Protein AF-0000000077408230 (afdb_homodimer)

Foldseek 3Di:
DPPDPDPPPVVVVQDDQLSVLVVCQVPVVPFDEWEFAEDPPQTDIGTDHLVLLVVQFVQSVCCPVNPDHDDGHHYHHPAGPVLVSQVSSCSRHVDHDDDDLVSLLRVLVVCVVRVRVVSVVVSVVVNQVPDALQCLLVQLVSCVVVVPVVSNVVSLVRCQVVVLSNLVHPVLLVHDPVSLVVSVPDDRHDDPDCVSNVVSVVSSCVSVCVVVVDDDPPPPPPPPPD/DPPPPDPPPVVVVQDDQLSVLVVCQVPVVPFDEWEFAEDPPQTDIGTDHLVLLVVQFVQSVCCPVNPDHDDGHHYHHPAGPVLVSQVSSCSRHVDHDDDDLVSLLRVLVVCVVRVRVVSVVVSVVVNQVPDALQCLLVQLVSCVVVVPVVSNVVSLVRCQVVVLSNLPHPVLLVHDPVSLVVSVPDPRHDDPDCVSNVVSVVSSCVVVCVVVVDDDPPPPPPPPPD

Nearest PDB structures (foldseek):
  2vkp-assembly1_B-2  TM=9.505E-01  e=2.079E-09  Homo sapiens
  8h37-assembly1_N  TM=7.778E-01  e=1.822E-10  Homo sapiens
  8h37-assembly1_A  TM=8.014E-01  e=5.048E-10  Homo sapiens
  8h37-assembly1_P  TM=7.801E-01  e=3.594E-10  Homo sapiens
  6i2m-assembly1_A-2  TM=7.968E-01  e=4.260E-10  Vaccinia virus WR

Sequence (452 aa):
MSAPPAPNDWQTTRKLVKERGQYLLETGTWSDCRFIVGTEPNQQVLEGHKLFLAMSSPVFEAMFFGGMAEKDPIAILDVQPEAFKALLEYIYTDRINLTSFDQACELCYGAKKYMLPYLVEECTKYLWSDLYPKNACRAYEFAKLFEEPMLMDKCLRIICNQTQEVLQESSFDDVELTTVLTVFEQEDLNIKSELELFSAVARYAVKHNQISGAKVPRLDGIGNCDMSAPPAPNDWQTTRKLVKERGQYLLETGTWSDCRFIVGTEPNQQVLEGHKLFLAMSSPVFEAMFFGGMAEKDPIAILDVQPEAFKALLEYIYTDRINLTSFDQACELCYGAKKYMLPYLVEECTKYLWSDLYPKNACRAYEFAKLFEEPMLMDKCLRIICNQTQEVLQESSFDDVELTTVLTVFEQEDLNIKSELELFSAVARYAVKHNQISGAKVPRLDGIGNCD

Structure (mmCIF, N/CA/C/O backbone):
data_AF-0000000077408230-model_v1
#
loop_
_entity.id
_entity.type
_entity.pdbx_description
1 polymer 'BTB domain-containing protein'
#
loop_
_atom_site.group_PDB
_atom_site.id
_atom_site.type_symbol
_atom_site.label_atom_id
_atom_site.label_alt_id
_atom_site.label_comp_id
_atom_site.label_asym_id
_atom_site.label_entity_id
_atom_site.label_seq_id
_atom_site.pdbx_PDB_ins_code
_atom_site.Cartn_x
_atom_site.Cartn_y
_atom_site.Cartn_z
_atom_site.occupancy
_atom_site.B_iso_or_equiv
_atom_site.auth_seq_id
_atom_site.auth_comp_id
_atom_site.auth_asym_id
_atom_site.auth_atom_id
_atom_site.pdbx_PDB_model_num
ATOM 1 N N . MET A 1 1 ? 0.423 17.828 25.438 1 27.58 1 MET A N 1
ATOM 2 C CA . MET A 1 1 ? 1.255 16.656 25.75 1 27.58 1 MET A CA 1
ATOM 3 C C . MET A 1 1 ? 0.765 15.422 25 1 27.58 1 MET A C 1
ATOM 5 O O . MET A 1 1 ? -0.318 14.914 25.297 1 27.58 1 MET A O 1
ATOM 9 N N . SER A 1 2 ? 1.155 15.203 23.734 1 33.66 2 SER A N 1
ATOM 10 C CA . SER A 1 2 ? 0.704 14.055 22.953 1 33.66 2 SER A CA 1
ATOM 11 C C . SER A 1 2 ? 0.953 12.75 23.703 1 33.66 2 SER A C 1
ATOM 13 O O . SER A 1 2 ? 2.062 12.5 24.172 1 33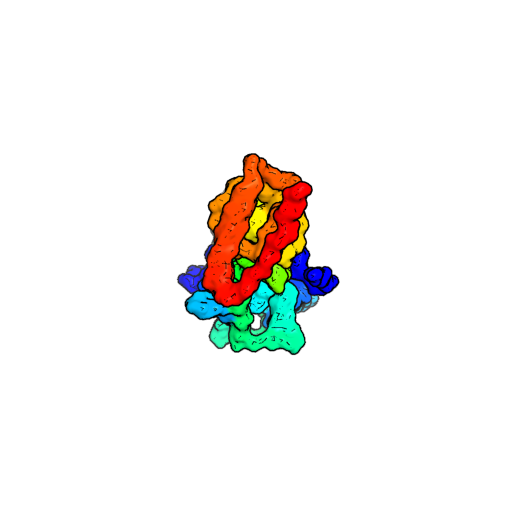.66 2 SER A O 1
ATOM 15 N N . ALA A 1 3 ? 0.002 12.188 24.438 1 38.28 3 ALA A N 1
ATOM 16 C CA . ALA A 1 3 ? 0.204 10.953 25.188 1 38.28 3 ALA A CA 1
ATOM 17 C C . ALA A 1 3 ? 1.023 9.945 24.391 1 38.28 3 ALA A C 1
ATOM 19 O O . ALA A 1 3 ? 0.949 9.914 23.156 1 38.28 3 ALA A O 1
ATOM 20 N N . PRO A 1 4 ? 2.154 9.422 24.953 1 42.81 4 PRO A N 1
ATOM 21 C CA . PRO A 1 4 ? 2.928 8.359 24.312 1 42.81 4 PRO A CA 1
ATOM 22 C C . PRO A 1 4 ? 2.045 7.305 23.641 1 42.81 4 PRO A C 1
ATOM 24 O O . PRO A 1 4 ? 0.905 7.094 24.062 1 42.81 4 PRO A O 1
ATOM 27 N N . PRO A 1 5 ? 2.24 7 22.328 1 48.03 5 PRO A N 1
ATOM 28 C CA . PRO A 1 5 ? 1.456 5.922 21.719 1 48.03 5 PRO A CA 1
ATOM 29 C C . PRO A 1 5 ? 1.29 4.723 22.656 1 48.03 5 PRO A C 1
ATOM 31 O O . PRO A 1 5 ? 2.209 4.387 23.406 1 48.03 5 PRO A O 1
ATOM 34 N N . ALA A 1 6 ? 0.158 4.508 23.125 1 52.94 6 ALA A N 1
ATOM 35 C CA . ALA A 1 6 ? -0.051 3.295 23.906 1 52.94 6 ALA A CA 1
ATOM 36 C C . ALA A 1 6 ? 0.569 2.084 23.219 1 52.94 6 ALA A C 1
ATOM 38 O O . ALA A 1 6 ? 0.656 2.039 21.984 1 52.94 6 ALA A O 1
ATOM 39 N N . PRO A 1 7 ? 1.432 1.251 23.891 1 54.09 7 PRO A N 1
ATOM 40 C CA . PRO A 1 7 ? 2.059 0.024 23.391 1 54.09 7 PRO A CA 1
ATOM 41 C C . PRO A 1 7 ? 1.254 -0.637 22.266 1 54.09 7 PRO A C 1
ATOM 43 O O . PRO A 1 7 ? 1.824 -1.315 21.406 1 54.09 7 PRO A O 1
ATOM 46 N N . ASN A 1 8 ? -0.013 -0.19 22.031 1 68 8 ASN A N 1
ATOM 47 C CA . ASN A 1 8 ? -0.921 -0.904 21.141 1 68 8 ASN A CA 1
ATOM 48 C C . ASN A 1 8 ? -1.157 -0.132 19.844 1 68 8 ASN A C 1
ATOM 50 O O . ASN A 1 8 ? -1.984 -0.529 19.031 1 68 8 ASN A O 1
ATOM 54 N N . ASP A 1 9 ? -0.197 0.848 19.641 1 91.25 9 ASP A N 1
ATOM 55 C CA . ASP A 1 9 ? -0.383 1.619 18.406 1 91.25 9 ASP A CA 1
ATOM 56 C C . ASP A 1 9 ? 0.592 1.168 17.328 1 91.25 9 ASP A C 1
ATOM 58 O O . ASP A 1 9 ? 1.451 1.941 16.891 1 91.25 9 ASP A O 1
ATOM 62 N N . TRP A 1 10 ? 0.463 -0.023 16.828 1 96.94 10 TRP A N 1
ATOM 63 C CA . TRP A 1 10 ? 1.355 -0.618 15.836 1 96.94 10 TRP A CA 1
ATOM 64 C C . TRP A 1 10 ? 1.407 0.229 14.57 1 96.94 10 TRP A C 1
ATOM 66 O O . TRP A 1 10 ? 2.422 0.248 13.867 1 96.94 10 TRP A O 1
ATOM 76 N N . GLN A 1 11 ? 0.412 0.991 14.336 1 97.88 11 GLN A N 1
ATOM 77 C CA . GLN A 1 11 ? 0.295 1.811 13.133 1 97.88 11 GLN A CA 1
ATOM 78 C C . GLN A 1 11 ? 1.416 2.844 13.062 1 97.88 11 GLN A C 1
ATOM 80 O O . GLN A 1 11 ? 1.937 3.127 11.977 1 97.88 11 GLN A O 1
ATOM 85 N N . THR A 1 12 ? 1.814 3.342 14.227 1 97.31 12 THR A N 1
ATOM 86 C CA . THR A 1 12 ? 2.746 4.461 14.289 1 97.31 12 THR A CA 1
ATOM 87 C C . THR A 1 12 ? 4.172 3.998 14 1 97.31 12 THR A C 1
ATOM 89 O O . THR A 1 12 ? 5.07 4.816 13.812 1 97.31 12 THR A O 1
ATOM 92 N N . THR A 1 13 ? 4.355 2.691 13.859 1 97.19 13 THR A N 1
ATOM 93 C CA . THR A 1 13 ? 5.684 2.164 13.57 1 97.19 13 THR A CA 1
ATOM 94 C C . THR A 1 13 ? 5.758 1.63 12.148 1 97.19 13 THR A C 1
ATOM 96 O O . THR A 1 13 ? 6.793 1.107 11.727 1 97.19 13 THR A O 1
ATOM 99 N N . ARG A 1 14 ? 4.695 1.721 11.414 1 98 14 ARG A N 1
ATOM 100 C CA . ARG A 1 14 ? 4.629 1.258 10.031 1 98 14 ARG A CA 1
ATOM 101 C C . ARG A 1 14 ? 4.496 2.432 9.07 1 98 14 ARG A C 1
ATOM 103 O O . ARG A 1 14 ? 3.404 2.969 8.883 1 98 14 ARG A O 1
ATOM 110 N N . LYS A 1 15 ? 5.535 2.74 8.391 1 97.62 15 LYS A N 1
ATOM 111 C CA . LYS A 1 15 ? 5.598 3.945 7.566 1 97.62 15 LYS A CA 1
ATOM 112 C C . LYS A 1 15 ? 4.863 3.746 6.242 1 97.62 15 LYS A C 1
ATOM 114 O O . LYS A 1 15 ? 4.094 4.609 5.816 1 97.62 15 LYS A O 1
ATOM 119 N N . LEU A 1 16 ? 5.059 2.629 5.621 1 98.38 16 LEU A N 1
ATOM 120 C CA . LEU A 1 16 ? 4.59 2.406 4.258 1 98.38 16 LEU A CA 1
ATOM 121 C C . LEU A 1 16 ? 3.307 1.58 4.254 1 98.38 16 LEU A C 1
ATOM 123 O O . LEU A 1 16 ? 3.111 0.726 5.121 1 98.38 16 LEU A O 1
ATOM 127 N N . VAL A 1 17 ? 2.494 1.73 3.234 1 98.69 17 VAL A N 1
ATOM 128 C CA . VAL A 1 17 ? 1.248 0.991 3.059 1 98.69 17 VAL A CA 1
ATOM 129 C C . VAL A 1 17 ? 1.531 -0.51 3.076 1 98.69 17 VAL A C 1
ATOM 131 O O . VAL A 1 17 ? 0.798 -1.279 3.701 1 98.69 17 VAL A O 1
ATOM 134 N N . LYS A 1 18 ? 2.609 -0.903 2.422 1 98.62 18 LYS A N 1
ATOM 135 C CA . LYS A 1 18 ? 2.918 -2.326 2.311 1 98.62 18 LYS A CA 1
ATOM 136 C C . LYS A 1 18 ? 3.275 -2.918 3.672 1 98.62 18 LYS A C 1
ATOM 138 O O . LYS A 1 18 ? 3.004 -4.09 3.934 1 98.62 18 LYS A O 1
ATOM 143 N N . GLU A 1 19 ? 3.904 -2.094 4.559 1 98.69 19 GLU A N 1
ATOM 144 C CA . GLU A 1 19 ? 4.219 -2.555 5.91 1 98.69 19 GLU A CA 1
ATOM 145 C C . GLU A 1 19 ? 2.949 -2.738 6.738 1 98.69 19 GLU A C 1
ATOM 147 O O . GLU A 1 19 ? 2.842 -3.689 7.516 1 98.69 19 GLU A O 1
ATOM 152 N N . ARG A 1 20 ? 2.08 -1.837 6.555 1 98.69 20 ARG A N 1
ATOM 153 C CA . ARG A 1 20 ? 0.799 -1.931 7.246 1 98.69 20 ARG A CA 1
ATOM 154 C C . ARG A 1 20 ? -0.014 -3.115 6.734 1 98.69 20 ARG A C 1
ATOM 156 O O . ARG A 1 20 ? -0.611 -3.852 7.523 1 98.69 20 ARG A O 1
ATOM 163 N N . GLY A 1 21 ? -0.044 -3.262 5.434 1 98.75 21 GLY A N 1
ATOM 164 C CA . GLY A 1 21 ? -0.679 -4.434 4.855 1 98.75 21 GLY A CA 1
ATOM 165 C C . GLY A 1 21 ? -0.094 -5.742 5.359 1 98.75 21 GLY A C 1
ATOM 166 O O . GLY A 1 21 ? -0.83 -6.684 5.656 1 98.75 21 GLY A O 1
ATOM 167 N N . GLN A 1 22 ? 1.24 -5.777 5.469 1 98.62 22 GLN A N 1
ATOM 168 C CA . GLN A 1 22 ? 1.907 -6.973 5.973 1 98.62 22 GLN A CA 1
ATOM 169 C C . GLN A 1 22 ? 1.456 -7.297 7.395 1 98.62 22 GLN A C 1
ATOM 171 O O . GLN A 1 22 ? 1.223 -8.461 7.727 1 98.62 22 GLN A O 1
ATOM 176 N N . TYR A 1 23 ? 1.355 -6.301 8.172 1 98.62 23 TYR A N 1
ATOM 177 C CA . TYR A 1 23 ? 0.917 -6.488 9.547 1 98.62 23 TYR A CA 1
ATOM 178 C C . TYR A 1 23 ? -0.482 -7.09 9.602 1 98.62 23 TYR A C 1
ATOM 180 O O . TYR A 1 23 ? -0.733 -8.023 10.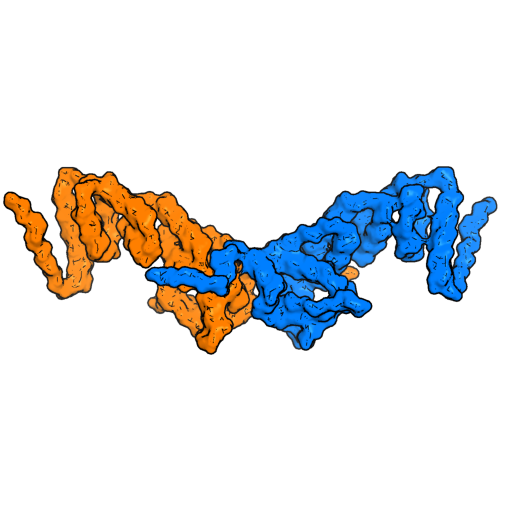359 1 98.62 23 TYR A O 1
ATOM 188 N N . LEU A 1 24 ? -1.373 -6.566 8.797 1 98.62 24 LEU A N 1
ATOM 189 C CA . LEU A 1 24 ? -2.738 -7.074 8.75 1 98.62 24 LEU A CA 1
ATOM 190 C C . LEU A 1 24 ? -2.76 -8.539 8.32 1 98.62 24 LEU A C 1
ATOM 192 O O . LEU A 1 24 ? -3.482 -9.352 8.898 1 98.62 24 LEU A O 1
ATOM 196 N N . LEU A 1 25 ? -1.983 -8.812 7.293 1 98.62 25 LEU A N 1
ATOM 197 C CA . LEU A 1 25 ? -1.943 -10.172 6.777 1 98.62 25 LEU A CA 1
ATOM 198 C C . LEU A 1 25 ? -1.431 -11.141 7.836 1 98.62 25 LEU A C 1
ATOM 200 O O . LEU A 1 25 ? -2.002 -12.219 8.031 1 98.62 25 LEU A O 1
ATOM 204 N N . GLU A 1 26 ? -0.468 -10.781 8.555 1 98.19 26 GLU A N 1
ATOM 205 C CA . GLU A 1 26 ? 0.184 -11.656 9.531 1 98.19 26 GLU A CA 1
ATOM 206 C C . GLU A 1 26 ? -0.685 -11.836 10.773 1 98.19 26 GLU A C 1
ATOM 208 O O . GLU A 1 26 ? -0.708 -12.922 11.367 1 98.19 26 GLU A O 1
ATOM 213 N N . THR A 1 27 ? -1.371 -10.789 11.164 1 98 27 THR A N 1
ATOM 214 C CA . THR A 1 27 ? -2.086 -10.82 12.43 1 98 27 THR A CA 1
ATOM 215 C C . THR A 1 27 ? -3.549 -11.203 12.219 1 98 27 THR A C 1
ATOM 217 O O . THR A 1 27 ? -4.227 -11.633 13.156 1 98 27 THR A O 1
ATOM 220 N N . GLY A 1 28 ? -4.043 -10.961 11.047 1 98.12 28 GLY A N 1
ATOM 221 C CA . GLY A 1 28 ? -5.457 -11.188 10.781 1 98.12 28 GLY A CA 1
ATOM 222 C C . GLY A 1 28 ? -6.352 -10.109 11.352 1 98.12 28 GLY A C 1
ATOM 223 O O . GLY A 1 28 ? -7.57 -10.273 11.43 1 98.12 28 GLY A O 1
ATOM 224 N N . THR A 1 29 ? -5.727 -8.961 11.766 1 97.62 29 THR A N 1
ATOM 225 C CA . THR A 1 29 ? -6.488 -7.855 12.336 1 97.62 29 THR A CA 1
ATOM 226 C C . THR A 1 29 ? -7.543 -7.359 11.344 1 97.62 29 THR A C 1
ATOM 228 O O . THR A 1 29 ? -7.227 -7.051 10.195 1 97.62 29 THR A O 1
ATOM 231 N N . TRP A 1 30 ? -8.797 -7.391 11.711 1 97.81 30 TRP A N 1
ATOM 232 C CA . TRP A 1 30 ? -9.977 -6.93 10.984 1 97.81 30 TRP A CA 1
ATOM 233 C C . TRP A 1 30 ? -10.219 -7.781 9.742 1 97.81 30 TRP A C 1
ATOM 235 O O . TRP A 1 30 ? -10.773 -7.301 8.75 1 97.81 30 TRP A O 1
ATOM 245 N N . SER A 1 31 ? -9.688 -8.977 9.703 1 98.31 31 SER A N 1
ATOM 246 C CA . SER A 1 31 ? -9.977 -9.875 8.586 1 98.31 31 SER A CA 1
ATOM 247 C C . SER A 1 31 ? -11.477 -10.086 8.414 1 98.31 31 SER A C 1
ATOM 249 O O . SER A 1 31 ? -12.219 -10.141 9.391 1 98.31 31 SER A O 1
ATOM 251 N N . ASP A 1 32 ? -11.906 -10.188 7.125 1 97.88 32 ASP A N 1
ATOM 252 C CA . ASP A 1 32 ? -13.336 -10.32 6.883 1 97.88 32 ASP A CA 1
ATOM 253 C C . ASP A 1 32 ? -13.625 -11.406 5.848 1 97.88 32 ASP A C 1
ATOM 255 O O . ASP A 1 32 ? -14.703 -11.438 5.25 1 97.88 32 ASP A O 1
ATOM 259 N N . CYS A 1 33 ? -12.719 -12.281 5.566 1 97.5 33 CYS A N 1
ATOM 260 C CA . CYS A 1 33 ? -12.922 -13.492 4.777 1 97.5 33 CYS A CA 1
ATOM 261 C C . CYS A 1 33 ? -11.914 -14.57 5.168 1 97.5 33 CYS A C 1
ATOM 263 O O . CYS A 1 33 ? -10.859 -14.273 5.727 1 97.5 33 CYS A O 1
ATOM 265 N N . ARG A 1 34 ? -12.281 -15.82 4.949 1 98.25 34 ARG A N 1
ATOM 266 C CA . ARG A 1 34 ? -11.453 -16.984 5.242 1 98.25 34 ARG A CA 1
ATOM 267 C C . ARG A 1 34 ? -11.438 -17.953 4.066 1 98.25 34 ARG A C 1
ATOM 269 O O . ARG A 1 34 ? -12.453 -18.156 3.41 1 98.25 34 ARG A O 1
ATOM 276 N N . PHE A 1 35 ? -10.281 -18.578 3.908 1 98.56 35 PHE A N 1
ATOM 277 C CA . PHE A 1 35 ? -10.086 -19.562 2.85 1 98.56 35 PHE A CA 1
ATOM 278 C C . PHE A 1 35 ? -9.633 -20.891 3.428 1 98.56 35 PHE A C 1
ATOM 280 O O . PHE A 1 35 ? -8.773 -20.938 4.305 1 98.56 35 PHE A O 1
ATOM 287 N N . ILE A 1 36 ? -10.234 -21.938 3 1 98.44 36 ILE A N 1
ATOM 288 C CA . ILE A 1 36 ? -9.719 -23.281 3.221 1 98.44 36 ILE A CA 1
ATOM 289 C C . ILE A 1 36 ? -8.883 -23.719 2.016 1 98.44 36 ILE A C 1
ATOM 291 O O . ILE A 1 36 ? -9.43 -24.016 0.951 1 98.44 36 ILE A O 1
ATOM 295 N N . VAL A 1 37 ? -7.605 -23.797 2.209 1 98.5 37 VAL A N 1
ATOM 296 C CA . VAL A 1 37 ? -6.699 -23.938 1.074 1 98.5 37 VAL A CA 1
ATOM 297 C C . VAL A 1 37 ? -6.012 -25.297 1.118 1 98.5 37 VAL A C 1
ATOM 299 O O . VAL A 1 37 ? -5.512 -25.703 2.166 1 98.5 37 VAL A O 1
ATOM 302 N N . GLY A 1 38 ? -5.945 -25.906 -0.021 1 97.62 38 GLY A N 1
ATOM 303 C CA . GLY A 1 38 ? -5.297 -27.203 -0.127 1 97.62 38 GLY A CA 1
ATOM 304 C C . GLY A 1 38 ? -6.207 -28.344 0.249 1 97.62 38 GLY A C 1
ATOM 305 O O . GLY A 1 38 ? -7.418 -28.172 0.396 1 97.62 38 GLY A O 1
ATOM 306 N N . THR A 1 39 ? -5.57 -29.516 0.266 1 96.25 39 THR A N 1
ATOM 307 C CA . THR A 1 39 ? -6.273 -30.734 0.63 1 96.25 39 THR A CA 1
ATOM 308 C C . THR A 1 39 ? -5.625 -31.391 1.843 1 96.25 39 THR A C 1
ATOM 310 O O . THR A 1 39 ? -4.496 -31.062 2.211 1 96.25 39 THR A O 1
ATOM 313 N N . GLU A 1 40 ? -6.41 -32.25 2.432 1 93.25 40 GLU A N 1
ATOM 314 C CA . GLU A 1 40 ? -5.867 -33 3.57 1 93.25 40 GLU A CA 1
ATOM 315 C C . GLU A 1 40 ? -4.668 -33.844 3.158 1 93.25 40 GLU A C 1
ATOM 317 O O . GLU A 1 40 ? -4.645 -34.406 2.061 1 93.25 40 GLU A O 1
ATOM 322 N N . PRO A 1 41 ? -3.635 -33.875 3.947 1 94.19 41 PRO A N 1
ATOM 323 C CA . PRO A 1 41 ? -3.514 -33.375 5.32 1 94.19 41 PRO A CA 1
ATOM 324 C C . PRO A 1 41 ? -2.887 -31.984 5.395 1 94.19 41 PRO A C 1
ATOM 326 O O . PRO A 1 41 ? -2.672 -31.453 6.488 1 94.19 41 PRO A O 1
ATOM 329 N N . ASN A 1 42 ? -2.613 -31.344 4.324 1 94.94 42 ASN A N 1
ATOM 330 C CA . ASN A 1 42 ? -1.883 -30.078 4.312 1 94.94 42 ASN A CA 1
ATOM 331 C C . ASN A 1 42 ? -2.83 -28.891 4.227 1 94.94 42 ASN A C 1
ATOM 333 O O . ASN A 1 42 ? -2.391 -27.766 4 1 94.94 42 ASN A O 1
ATOM 337 N N . GLN A 1 43 ? -4.043 -29.188 4.453 1 97.62 43 GLN A N 1
ATOM 338 C CA . GLN A 1 43 ? -5.055 -28.141 4.324 1 97.62 43 GLN A CA 1
ATOM 339 C C . GLN A 1 43 ? -4.898 -27.078 5.418 1 97.62 43 GLN A C 1
ATOM 341 O O . GLN A 1 43 ? -4.641 -27.422 6.574 1 97.62 43 GLN A O 1
ATOM 346 N N . GLN A 1 44 ? -5.008 -25.766 5.074 1 98.12 44 GLN A N 1
ATOM 347 C CA . GLN A 1 44 ? -4.875 -24.672 6.027 1 98.12 44 GLN A CA 1
ATOM 348 C C . GLN A 1 44 ? -5.992 -23.641 5.855 1 98.12 44 GLN A C 1
ATOM 350 O O . GLN A 1 44 ? -6.512 -23.469 4.75 1 98.12 44 GLN A O 1
ATOM 355 N N . VAL A 1 45 ? -6.359 -23.062 6.918 1 98.25 45 VAL A N 1
ATOM 356 C CA . VAL A 1 45 ? -7.289 -21.938 6.883 1 98.25 45 VAL A CA 1
ATOM 357 C C . VAL A 1 45 ? -6.512 -20.625 6.891 1 98.25 45 VAL A C 1
ATOM 359 O O . VAL A 1 45 ? -5.664 -20.406 7.762 1 98.25 45 VAL A O 1
ATOM 362 N N . LEU A 1 46 ? -6.715 -19.766 5.898 1 98.5 46 LEU A N 1
ATOM 363 C CA . LEU A 1 46 ? -6.055 -18.469 5.785 1 98.5 46 LEU A CA 1
ATOM 364 C C . LEU A 1 46 ? -7.074 -17.344 5.809 1 98.5 46 LEU A C 1
ATOM 366 O O . LEU A 1 46 ? -8.148 -17.453 5.211 1 98.5 46 LEU A O 1
ATOM 370 N N . GLU A 1 47 ? -6.719 -16.312 6.523 1 98.38 47 GLU A N 1
ATOM 371 C CA . GLU A 1 47 ? -7.578 -15.133 6.609 1 98.38 47 GLU A CA 1
ATOM 372 C C . GLU A 1 47 ? -7.105 -14.031 5.672 1 98.38 47 GLU A C 1
ATOM 374 O O . GLU A 1 47 ? -5.914 -13.945 5.359 1 98.38 47 GLU A O 1
ATOM 379 N N . GLY A 1 48 ? -8.047 -13.281 5.168 1 98.31 48 GLY A N 1
ATOM 380 C CA . GLY A 1 48 ? -7.727 -12.156 4.297 1 98.31 48 GLY A CA 1
ATOM 381 C C . GLY A 1 48 ? -8.688 -10.992 4.441 1 98.31 48 GLY A C 1
ATOM 382 O O . GLY A 1 48 ? -9.523 -10.977 5.352 1 98.31 48 GLY A O 1
ATOM 383 N N . HIS A 1 49 ? -8.547 -10.031 3.748 1 98.81 49 HIS A N 1
ATOM 384 C CA . HIS A 1 49 ? -9.383 -8.836 3.674 1 98.81 49 HIS A CA 1
ATOM 385 C C . HIS A 1 49 ? -9.938 -8.633 2.268 1 98.81 49 HIS A C 1
ATOM 387 O O . HIS A 1 49 ? -9.18 -8.484 1.31 1 98.81 49 HIS A O 1
ATOM 393 N N . LYS A 1 50 ? -11.25 -8.609 2.15 1 98.38 50 LYS A N 1
ATOM 394 C CA . LYS A 1 50 ? -11.922 -8.547 0.856 1 98.38 50 LYS A CA 1
ATOM 395 C C . LYS A 1 50 ? -11.422 -7.359 0.037 1 98.38 50 LYS A C 1
ATOM 397 O O . LYS A 1 50 ? -11.234 -7.473 -1.177 1 98.38 50 LYS A O 1
ATOM 402 N N . LEU A 1 51 ? -11.188 -6.258 0.679 1 98.75 51 LEU A N 1
ATOM 403 C CA . LEU A 1 51 ? -10.781 -5.039 -0.019 1 98.75 51 LEU A CA 1
ATOM 404 C C . LEU A 1 51 ? -9.43 -5.223 -0.693 1 98.75 51 LEU A C 1
ATOM 406 O O . LEU A 1 51 ? -9.273 -4.91 -1.876 1 98.75 51 LEU A O 1
ATOM 410 N N . PHE A 1 52 ? -8.406 -5.762 0.043 1 98.88 52 PHE A N 1
ATOM 411 C CA . PHE A 1 52 ? -7.086 -6 -0.518 1 98.88 52 PHE A CA 1
ATOM 412 C C . PHE A 1 52 ? -7.16 -6.98 -1.683 1 98.88 52 PHE A C 1
ATOM 414 O O . PHE A 1 52 ? -6.484 -6.797 -2.699 1 98.88 52 PHE A O 1
ATOM 421 N N . LEU A 1 53 ? -7.992 -7.969 -1.49 1 98.69 53 LEU A N 1
ATOM 422 C CA . LEU A 1 53 ? -8.102 -9.008 -2.51 1 98.69 53 LEU A CA 1
ATOM 423 C C . LEU A 1 53 ? -8.828 -8.484 -3.744 1 98.69 53 LEU A C 1
ATOM 425 O O . LEU A 1 53 ? -8.336 -8.625 -4.867 1 98.69 53 LEU A O 1
ATOM 429 N N . ALA A 1 54 ? -9.93 -7.797 -3.547 1 98.31 54 ALA A N 1
ATOM 430 C CA . ALA A 1 54 ? -10.75 -7.305 -4.648 1 98.31 54 ALA A CA 1
ATOM 431 C C . ALA A 1 54 ? -10.023 -6.219 -5.438 1 98.31 54 ALA A C 1
ATOM 433 O O . ALA A 1 54 ? -10.164 -6.125 -6.656 1 98.31 54 ALA A O 1
ATOM 434 N N . MET A 1 55 ? -9.25 -5.43 -4.746 1 98.62 55 MET A N 1
ATOM 435 C CA . MET A 1 55 ? -8.586 -4.348 -5.465 1 98.62 55 MET A CA 1
ATOM 436 C C . MET A 1 55 ? -7.418 -4.879 -6.293 1 98.62 55 MET A C 1
ATOM 438 O O . MET A 1 55 ? -6.871 -4.16 -7.133 1 98.62 55 MET A O 1
ATOM 442 N N . SER A 1 56 ? -7.066 -6.102 -6.121 1 98.69 56 SER A N 1
ATOM 443 C CA . SER A 1 56 ? -5.91 -6.66 -6.816 1 98.69 56 SER A CA 1
ATOM 444 C C . SER A 1 56 ? -6.34 -7.598 -7.941 1 98.69 56 SER A C 1
ATOM 446 O O . SER A 1 56 ? -5.562 -7.871 -8.859 1 98.69 56 SER A O 1
ATOM 448 N N . SER A 1 57 ? -7.594 -8.078 -7.883 1 98.56 57 SER A N 1
ATOM 449 C CA . SER A 1 57 ? -8 -9.164 -8.766 1 98.56 57 SER A CA 1
ATOM 450 C C . SER A 1 57 ? -9.477 -9.062 -9.117 1 98.56 57 SER A C 1
ATOM 452 O O . SER A 1 57 ? -10.336 -9.086 -8.234 1 98.56 57 SER A O 1
ATOM 454 N N . PRO A 1 58 ? -9.82 -9.062 -10.438 1 97.88 58 PRO A N 1
ATOM 455 C CA . PRO A 1 58 ? -11.242 -9.094 -10.805 1 97.88 58 PRO A CA 1
ATOM 456 C C . PRO A 1 58 ? -11.938 -10.375 -10.352 1 97.88 58 PRO A C 1
ATOM 458 O O . PRO A 1 58 ? -13.148 -10.367 -10.109 1 97.88 58 PRO A O 1
ATOM 461 N N . VAL A 1 59 ? -11.172 -11.414 -10.227 1 97.44 59 VAL A N 1
ATOM 462 C CA . VAL A 1 59 ? -11.727 -12.688 -9.766 1 97.44 59 VAL A CA 1
ATOM 463 C C . VAL A 1 59 ? -12.164 -12.562 -8.312 1 97.44 59 VAL A C 1
ATOM 465 O O . VAL A 1 59 ? -13.289 -12.93 -7.961 1 97.44 59 VAL A O 1
ATOM 468 N N . PHE A 1 60 ? -11.312 -12.008 -7.5 1 97.69 60 PHE A N 1
ATOM 469 C CA . PHE A 1 60 ? -11.68 -11.797 -6.105 1 97.69 60 PHE A CA 1
ATOM 470 C C . PHE A 1 60 ? -12.805 -10.766 -5.992 1 97.69 60 PHE A C 1
ATOM 472 O O . PHE A 1 60 ? -13.656 -10.875 -5.109 1 97.69 60 PHE A O 1
ATOM 479 N N . GLU A 1 61 ? -12.773 -9.773 -6.863 1 97.62 61 GLU A N 1
ATOM 480 C CA . GLU A 1 61 ? -13.883 -8.828 -6.887 1 97.62 61 GLU A CA 1
ATOM 481 C C . GLU A 1 61 ? -15.211 -9.539 -7.145 1 97.62 61 GLU A C 1
ATOM 483 O O . GLU A 1 61 ? -16.188 -9.289 -6.441 1 97.62 61 GLU A O 1
ATOM 488 N N . ALA A 1 62 ? -15.227 -10.352 -8.125 1 95.56 62 ALA A N 1
ATOM 489 C CA . ALA A 1 62 ? -16.438 -11.102 -8.445 1 95.56 62 ALA A CA 1
ATOM 490 C C . ALA A 1 62 ? -16.844 -12.016 -7.285 1 95.56 62 ALA A C 1
ATOM 492 O O . ALA A 1 62 ? -18.031 -12.164 -6.988 1 95.56 62 ALA A O 1
ATOM 493 N N . MET A 1 63 ? -15.875 -12.57 -6.633 1 95.38 63 MET A N 1
ATOM 494 C CA . MET A 1 63 ? -16.094 -13.508 -5.531 1 95.38 63 MET A CA 1
ATOM 495 C C . MET A 1 63 ? -16.781 -12.82 -4.359 1 95.38 63 MET A C 1
ATOM 497 O O . MET A 1 63 ? -17.672 -13.398 -3.732 1 95.38 63 MET A O 1
ATOM 501 N N .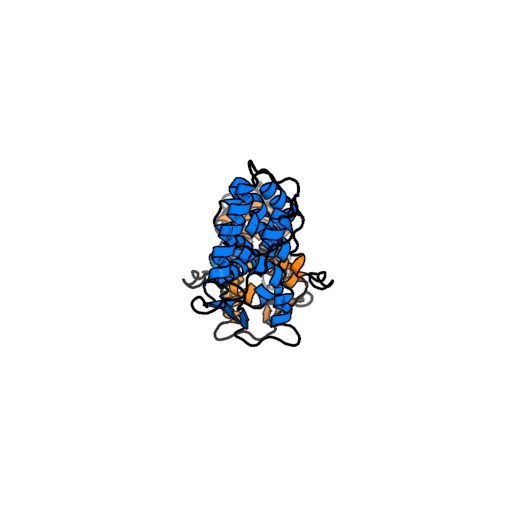 PHE A 1 64 ? -16.406 -11.547 -4.117 1 96.19 64 PHE A N 1
ATOM 502 C CA . PHE A 1 64 ? -16.844 -10.914 -2.877 1 96.19 64 PHE A CA 1
ATOM 503 C C . PHE A 1 64 ? -17.922 -9.875 -3.15 1 96.19 64 PHE A C 1
ATOM 505 O O . PHE A 1 64 ? -18.766 -9.602 -2.287 1 96.19 64 PHE A O 1
ATOM 512 N N . PHE A 1 65 ? -17.906 -9.25 -4.34 1 93.5 65 PHE A N 1
ATOM 513 C CA . PHE A 1 65 ? -18.781 -8.109 -4.582 1 93.5 65 PHE A CA 1
ATOM 514 C C . PHE A 1 65 ? -19.656 -8.352 -5.816 1 93.5 65 PHE A C 1
ATOM 516 O O . PHE A 1 65 ? -20.422 -7.469 -6.223 1 93.5 65 PHE A O 1
ATOM 523 N N . GLY A 1 66 ? -19.516 -9.492 -6.34 1 90.75 66 GLY A N 1
ATOM 524 C CA . GLY A 1 66 ? -20.344 -9.836 -7.484 1 90.75 66 GLY A CA 1
ATOM 525 C C . GLY A 1 66 ? -21.734 -10.289 -7.094 1 90.75 66 GLY A C 1
ATOM 526 O O . GLY A 1 66 ? -22.094 -10.281 -5.914 1 90.75 66 GLY A O 1
ATOM 527 N N . GLY A 1 67 ? -22.547 -10.531 -8.008 1 88.12 67 GLY A N 1
ATOM 528 C CA . GLY A 1 67 ? -23.938 -10.898 -7.809 1 88.12 67 GLY A CA 1
ATOM 529 C C . GLY A 1 67 ? -24.109 -12.188 -7.016 1 88.12 67 GLY A C 1
ATOM 530 O O . GLY A 1 67 ? -25.078 -12.336 -6.27 1 88.12 67 GLY A O 1
ATOM 531 N N . MET A 1 68 ? -23.234 -13.188 -7.145 1 83.75 68 MET A N 1
ATOM 532 C CA . MET A 1 68 ? -23.297 -14.453 -6.418 1 83.75 68 MET A CA 1
ATOM 533 C C . MET A 1 68 ? -22.078 -14.602 -5.5 1 83.75 68 MET A C 1
ATOM 535 O O . MET A 1 68 ? -21.297 -15.531 -5.656 1 83.75 68 MET A O 1
ATOM 539 N N . ALA A 1 69 ? -22.047 -13.766 -4.477 1 79.06 69 ALA A N 1
ATOM 540 C CA . ALA A 1 69 ? -20.906 -13.797 -3.562 1 79.06 69 ALA A CA 1
ATOM 541 C C . ALA A 1 69 ? -20.797 -15.148 -2.861 1 79.06 69 ALA A C 1
ATOM 543 O O . ALA A 1 69 ? -21.812 -15.742 -2.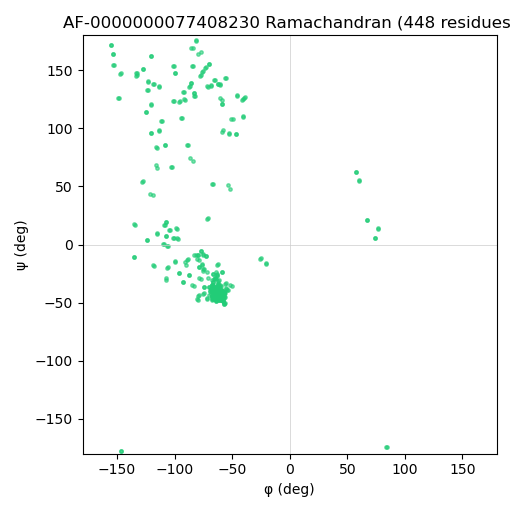486 1 79.06 69 ALA A O 1
ATOM 544 N N . GLU A 1 70 ? -19.562 -15.578 -2.789 1 82.69 70 GLU A N 1
ATOM 545 C CA . GLU A 1 70 ? -19.281 -16.875 -2.197 1 82.69 70 GLU A CA 1
ATOM 546 C C . GLU A 1 70 ? -19.516 -16.875 -0.691 1 82.69 70 GLU A C 1
ATOM 548 O O . GLU A 1 70 ? -19.453 -15.812 -0.053 1 82.69 70 GLU A O 1
ATOM 553 N N . LYS A 1 71 ? -19.781 -18.047 -0.213 1 86.62 71 LYS A N 1
ATOM 554 C CA . LYS A 1 71 ? -20 -18.203 1.222 1 86.62 71 LYS A CA 1
ATOM 555 C C . LYS A 1 71 ? -18.688 -18.391 1.968 1 86.62 71 LYS A C 1
ATOM 557 O O . LYS A 1 71 ? -17.781 -19.062 1.485 1 86.62 71 LYS A O 1
ATOM 562 N N . ASP A 1 72 ? -18.516 -17.812 3.068 1 89.06 72 ASP A N 1
ATOM 563 C CA . ASP A 1 72 ? -17.375 -17.922 3.969 1 89.06 72 ASP A CA 1
ATOM 564 C C . ASP A 1 72 ? -17.5 -19.156 4.867 1 89.06 72 ASP A C 1
ATOM 566 O O . ASP A 1 72 ? -18.531 -19.359 5.508 1 89.06 72 ASP A O 1
ATOM 570 N N . PRO A 1 73 ? -16.484 -20 4.922 1 95.44 73 PRO A N 1
ATOM 571 C CA . PRO A 1 73 ? -15.172 -19.859 4.277 1 95.44 73 PRO A CA 1
ATOM 572 C C . PRO A 1 73 ? -15.18 -20.359 2.828 1 95.44 73 PRO A C 1
ATOM 574 O O . PRO A 1 73 ? -16.016 -21.172 2.453 1 95.44 73 PRO A O 1
ATOM 577 N N . ILE A 1 74 ? -14.352 -19.875 2.023 1 96.81 74 ILE A N 1
ATOM 578 C CA . ILE A 1 74 ? -14.219 -20.234 0.613 1 96.81 74 ILE A CA 1
ATOM 579 C C . ILE A 1 74 ? -13.195 -21.344 0.451 1 96.81 74 ILE A C 1
ATOM 581 O O . ILE A 1 74 ? -12.055 -21.234 0.921 1 96.81 74 ILE A O 1
ATOM 585 N N . ALA A 1 75 ? -13.516 -22.344 -0.257 1 96.94 75 ALA A N 1
ATOM 586 C CA . ALA A 1 75 ? -12.625 -23.469 -0.466 1 96.94 75 ALA A CA 1
ATOM 587 C C . ALA A 1 75 ? -11.766 -23.281 -1.71 1 96.94 75 ALA A C 1
ATOM 589 O O . ALA A 1 75 ? -12.281 -22.984 -2.789 1 96.94 75 ALA A O 1
ATOM 590 N N . ILE A 1 76 ? -10.555 -23.359 -1.525 1 97.56 76 ILE A N 1
ATOM 591 C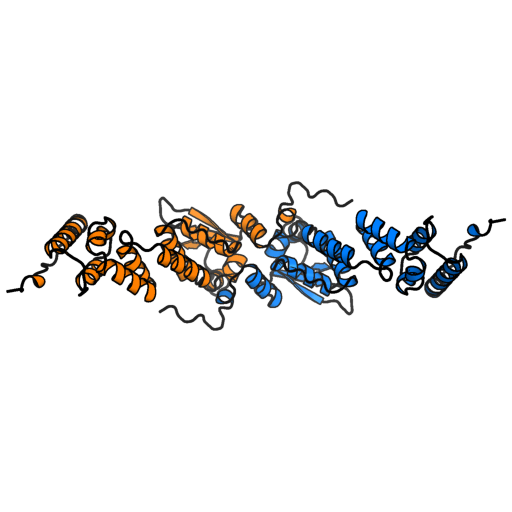 CA . ILE A 1 76 ? -9.57 -23.391 -2.6 1 97.56 76 ILE A CA 1
ATOM 592 C C . ILE A 1 76 ? -8.758 -24.672 -2.529 1 97.56 76 ILE A C 1
ATOM 594 O O . ILE A 1 76 ? -7.715 -24.734 -1.875 1 97.56 76 ILE A O 1
ATOM 598 N N . LEU A 1 77 ? -9.148 -25.641 -3.279 1 96.94 77 LEU A N 1
ATOM 599 C CA . LEU A 1 77 ? -8.625 -26.984 -3.094 1 96.94 77 LEU A CA 1
ATOM 600 C C . LEU A 1 77 ? -7.531 -27.281 -4.109 1 96.94 77 LEU A C 1
ATOM 602 O O . LEU A 1 77 ? -6.777 -28.25 -3.949 1 96.94 77 LEU A O 1
ATOM 606 N N . ASP A 1 78 ? -7.441 -26.5 -5.094 1 96.25 78 ASP A N 1
ATOM 607 C CA . ASP A 1 78 ? -6.535 -26.781 -6.199 1 96.25 78 ASP A CA 1
ATOM 608 C C . ASP A 1 78 ? -5.25 -25.969 -6.086 1 96.25 78 ASP A C 1
ATOM 610 O O . ASP A 1 78 ? -4.441 -25.938 -7.02 1 96.25 78 ASP A O 1
ATOM 614 N N . VAL A 1 79 ? -5.078 -25.25 -5.02 1 96.5 79 VAL A N 1
ATOM 615 C CA . VAL A 1 79 ? -3.869 -24.484 -4.766 1 96.5 79 VAL A CA 1
ATOM 616 C C . VAL A 1 79 ? -3.252 -24.906 -3.434 1 96.5 79 VAL A C 1
ATOM 618 O O . VAL A 1 79 ? -3.965 -25.109 -2.447 1 96.5 79 VAL A O 1
ATOM 621 N N . GLN A 1 80 ? -1.966 -24.969 -3.436 1 95.94 80 GLN A N 1
ATOM 622 C CA . GLN A 1 80 ? -1.283 -25.297 -2.189 1 95.94 80 GLN A CA 1
ATOM 623 C C . GLN A 1 80 ? -1.261 -24.109 -1.24 1 95.94 80 GLN A C 1
ATOM 625 O O . GLN A 1 80 ? -1.141 -22.969 -1.678 1 95.94 80 GLN A O 1
ATOM 630 N N . PRO A 1 81 ? -1.289 -24.375 0.086 1 97.56 81 PRO A N 1
ATOM 631 C CA . PRO A 1 81 ? -1.32 -23.281 1.072 1 97.56 81 PRO A CA 1
ATOM 632 C C . PRO A 1 81 ? -0.127 -22.344 0.95 1 97.56 81 PRO A C 1
ATOM 634 O O . PRO A 1 81 ? -0.294 -21.125 0.994 1 97.56 81 PRO A O 1
ATOM 637 N N . GLU A 1 82 ? 1.029 -22.891 0.706 1 96.88 82 GLU A N 1
ATOM 638 C CA . GLU A 1 82 ? 2.223 -22.047 0.637 1 96.88 82 GLU A CA 1
ATOM 639 C C . GLU A 1 82 ? 2.176 -21.125 -0.572 1 96.88 82 GLU A C 1
ATOM 641 O O . GLU A 1 82 ? 2.611 -19.969 -0.493 1 96.88 82 GLU A O 1
ATOM 646 N N . ALA A 1 83 ? 1.716 -21.578 -1.63 1 97 83 ALA A N 1
ATOM 647 C CA . ALA A 1 83 ? 1.585 -20.75 -2.828 1 97 83 ALA A CA 1
ATOM 648 C C . ALA A 1 83 ? 0.55 -19.656 -2.625 1 97 83 ALA A C 1
ATOM 650 O O . ALA A 1 83 ? 0.759 -18.516 -3.043 1 97 83 ALA A O 1
ATOM 651 N N . PHE A 1 84 ? -0.532 -20 -1.955 1 98.44 84 PHE A N 1
ATOM 652 C CA . PHE A 1 84 ? -1.57 -19.016 -1.71 1 98.44 84 PHE A CA 1
ATOM 653 C C . PHE A 1 84 ? -1.079 -17.938 -0.74 1 98.44 84 PHE A C 1
ATOM 655 O O . PHE A 1 84 ? -1.38 -16.766 -0.907 1 98.44 84 PHE A O 1
ATOM 662 N N . LYS A 1 85 ? -0.309 -18.375 0.234 1 98.31 85 LYS A N 1
ATOM 663 C CA . LYS A 1 85 ? 0.297 -17.422 1.15 1 98.31 85 LYS A CA 1
ATOM 664 C C . LYS A 1 85 ? 1.203 -16.438 0.405 1 98.31 85 LYS A C 1
ATOM 666 O O . LYS A 1 85 ? 1.175 -15.234 0.664 1 98.31 85 LYS A O 1
ATOM 671 N N . ALA A 1 86 ? 1.997 -17 -0.464 1 98.5 86 ALA A N 1
ATOM 672 C CA . ALA A 1 86 ? 2.873 -16.141 -1.266 1 98.5 86 ALA A CA 1
ATOM 673 C C . ALA A 1 86 ? 2.064 -15.18 -2.133 1 98.5 86 ALA A C 1
ATOM 675 O O . ALA A 1 86 ? 2.447 -14.023 -2.312 1 98.5 86 ALA A O 1
ATOM 676 N N . LEU A 1 87 ? 0.994 -15.688 -2.658 1 98.75 87 LEU A N 1
ATOM 677 C CA . LEU A 1 87 ? 0.086 -14.867 -3.453 1 98.75 87 LEU A CA 1
ATOM 678 C C . LEU A 1 87 ? -0.488 -13.727 -2.619 1 98.75 87 LEU A C 1
ATOM 680 O O . LEU A 1 87 ? -0.487 -12.578 -3.057 1 98.75 87 LEU A O 1
ATOM 684 N N . LEU A 1 88 ? -0.94 -14.055 -1.413 1 98.88 88 LEU A N 1
ATOM 685 C CA . LEU A 1 88 ? -1.452 -13.031 -0.502 1 98.88 88 LEU A CA 1
ATOM 686 C C . LEU A 1 88 ? -0.371 -12.008 -0.168 1 98.88 88 LEU A C 1
ATOM 688 O O . LEU A 1 88 ? -0.64 -10.812 -0.126 1 98.88 88 LEU A O 1
ATOM 692 N N . GLU A 1 89 ? 0.795 -12.531 0.032 1 98.75 89 GLU A N 1
ATOM 693 C CA . GLU A 1 89 ? 1.898 -11.625 0.337 1 98.75 89 GLU A CA 1
ATOM 694 C C . GLU A 1 89 ? 2.109 -10.617 -0.788 1 98.75 89 GLU A C 1
ATOM 696 O O . GLU A 1 89 ? 2.283 -9.422 -0.533 1 98.75 89 GLU A O 1
ATOM 701 N N . TYR A 1 90 ? 2.098 -11.07 -1.978 1 98.88 90 TYR A N 1
ATOM 702 C CA . TYR A 1 90 ? 2.223 -10.172 -3.123 1 98.88 90 TYR A CA 1
ATOM 703 C C . TYR A 1 90 ? 1.103 -9.141 -3.133 1 98.88 90 TYR A C 1
ATOM 705 O O . TYR A 1 90 ? 1.352 -7.949 -3.33 1 98.88 90 TYR A O 1
ATOM 713 N N . ILE A 1 91 ? -0.067 -9.594 -2.875 1 98.88 91 ILE A N 1
ATOM 714 C CA . ILE A 1 91 ? -1.244 -8.734 -2.943 1 98.88 91 ILE A CA 1
ATOM 715 C C . ILE A 1 91 ? -1.139 -7.633 -1.892 1 98.88 91 ILE A C 1
ATOM 717 O O . ILE A 1 91 ? -1.451 -6.473 -2.168 1 98.88 91 ILE A O 1
ATOM 721 N N . TYR A 1 92 ? -0.627 -7.949 -0.743 1 98.88 92 TYR A N 1
ATOM 722 C CA . TYR A 1 92 ? -0.625 -7.016 0.379 1 98.88 92 TYR A CA 1
ATOM 723 C C . TYR A 1 92 ? 0.608 -6.121 0.341 1 98.88 92 TYR A C 1
ATOM 725 O O . TYR A 1 92 ? 0.604 -5.023 0.902 1 98.88 92 TYR A O 1
ATOM 733 N N . THR A 1 93 ? 1.719 -6.605 -0.278 1 98.75 93 THR A N 1
ATOM 734 C CA . THR A 1 93 ? 2.988 -5.941 -0.007 1 98.75 93 THR A CA 1
ATOM 735 C C . THR A 1 93 ? 3.771 -5.723 -1.298 1 98.75 93 THR A C 1
ATOM 737 O O . THR A 1 93 ? 4.805 -5.051 -1.297 1 98.75 93 THR A O 1
ATOM 740 N N . ASP A 1 94 ? 3.396 -6.277 -2.355 1 98.5 94 ASP A N 1
ATOM 741 C CA . ASP A 1 94 ? 4.086 -6.238 -3.643 1 98.5 94 ASP A CA 1
ATOM 742 C C . ASP A 1 94 ? 5.332 -7.121 -3.625 1 98.5 94 ASP A C 1
ATOM 744 O O . ASP A 1 94 ? 6.094 -7.148 -4.59 1 98.5 94 ASP A O 1
ATOM 748 N N . ARG A 1 95 ? 5.562 -7.859 -2.566 1 98.25 95 ARG A N 1
ATOM 749 C CA . ARG A 1 95 ? 6.77 -8.664 -2.455 1 98.25 95 ARG A CA 1
ATOM 750 C C . ARG A 1 95 ? 6.574 -10.039 -3.098 1 98.25 95 ARG A C 1
ATOM 752 O O . ARG A 1 95 ? 5.52 -10.656 -2.947 1 98.25 95 ARG A O 1
ATOM 759 N N . ILE A 1 96 ? 7.547 -10.391 -3.801 1 97.81 96 ILE A N 1
ATOM 760 C CA . ILE A 1 96 ? 7.578 -11.703 -4.441 1 97.81 96 ILE A CA 1
ATOM 761 C C . ILE A 1 96 ? 8.852 -12.445 -4.043 1 97.81 96 ILE A C 1
ATOM 763 O O . ILE A 1 96 ? 9.961 -11.984 -4.328 1 97.81 96 ILE A O 1
ATOM 767 N N . ASN A 1 97 ? 8.688 -13.484 -3.344 1 94.88 97 ASN A N 1
ATOM 768 C CA . ASN A 1 97 ? 9.812 -14.297 -2.908 1 94.88 97 ASN A CA 1
ATOM 769 C C . ASN A 1 97 ? 9.789 -15.68 -3.553 1 94.88 97 ASN A C 1
ATOM 771 O O . ASN A 1 97 ? 9.078 -16.578 -3.084 1 94.88 97 ASN A O 1
ATOM 775 N N . LEU A 1 98 ? 10.531 -15.852 -4.582 1 96.06 98 LEU A N 1
ATOM 776 C CA . LEU A 1 98 ? 10.625 -17.125 -5.285 1 96.06 98 LEU A CA 1
ATOM 777 C C . LEU A 1 98 ? 11.898 -17.875 -4.891 1 96.06 98 LEU A C 1
ATOM 779 O O . LEU A 1 98 ? 13 -17.344 -5.039 1 96.06 98 LEU A O 1
ATOM 783 N N . THR A 1 99 ? 11.695 -19.094 -4.41 1 93.12 99 THR A N 1
ATOM 784 C CA . THR A 1 99 ? 12.844 -19.781 -3.84 1 93.12 99 THR A CA 1
ATOM 785 C C . THR A 1 99 ? 13.133 -21.062 -4.613 1 93.12 99 THR A C 1
ATOM 787 O O . THR A 1 99 ? 14.219 -21.641 -4.496 1 93.12 99 THR A O 1
ATOM 790 N N . SER A 1 100 ? 12.234 -21.578 -5.375 1 93.25 100 SER A N 1
ATOM 791 C CA . SER A 1 100 ? 12.438 -22.812 -6.125 1 93.25 100 SER A CA 1
ATOM 792 C C . SER A 1 100 ? 11.57 -22.859 -7.379 1 93.25 100 SER A C 1
ATOM 794 O O . SER A 1 100 ? 10.594 -22.109 -7.484 1 93.25 100 SER A O 1
ATOM 796 N N . PHE A 1 101 ? 11.914 -23.734 -8.227 1 92.69 101 PHE A N 1
ATOM 797 C CA . PHE A 1 101 ? 11.172 -23.922 -9.469 1 92.69 101 PHE A CA 1
ATOM 798 C C . PHE A 1 101 ? 9.75 -24.375 -9.18 1 92.69 101 PHE A C 1
ATOM 800 O O . PHE A 1 101 ? 8.789 -23.828 -9.727 1 92.69 101 PHE A O 1
ATOM 807 N N . ASP A 1 102 ? 9.602 -25.312 -8.305 1 91.56 102 ASP A N 1
ATOM 808 C CA . ASP A 1 102 ? 8.297 -25.875 -7.977 1 91.56 102 ASP A CA 1
ATOM 809 C C . ASP A 1 102 ? 7.387 -24.812 -7.367 1 91.56 102 ASP A C 1
ATOM 811 O O . ASP A 1 102 ? 6.207 -24.719 -7.715 1 91.56 102 ASP A O 1
ATOM 815 N N . GLN A 1 103 ? 7.945 -24.031 -6.508 1 94.44 103 GLN A N 1
ATOM 816 C CA . GLN A 1 103 ? 7.172 -22.969 -5.879 1 94.44 103 GLN A CA 1
ATOM 817 C C . GLN A 1 103 ? 6.723 -21.938 -6.91 1 94.44 103 GLN A C 1
ATOM 819 O O . GLN A 1 103 ? 5.586 -21.469 -6.871 1 94.44 103 GLN A O 1
ATOM 824 N N . ALA A 1 104 ? 7.664 -21.641 -7.793 1 96.31 104 ALA A N 1
ATOM 825 C CA . ALA A 1 104 ? 7.348 -20.672 -8.836 1 96.31 104 ALA A CA 1
ATOM 826 C C . ALA A 1 104 ? 6.211 -21.172 -9.727 1 96.31 104 ALA A C 1
ATOM 828 O O . ALA A 1 104 ? 5.316 -20.406 -10.094 1 96.31 104 ALA A O 1
ATOM 829 N N . CYS A 1 105 ? 6.238 -22.438 -10.047 1 93.88 105 CYS A N 1
ATOM 830 C CA . CYS A 1 105 ? 5.176 -23.031 -10.859 1 93.88 105 CYS A CA 1
ATOM 831 C C . CYS A 1 105 ? 3.832 -22.938 -10.148 1 93.88 105 CYS A C 1
ATOM 833 O O . CYS A 1 105 ? 2.834 -22.531 -10.742 1 93.88 105 CYS A O 1
ATOM 835 N N . GLU A 1 106 ? 3.824 -23.312 -8.914 1 94.94 106 GLU A N 1
ATOM 836 C CA . GLU A 1 106 ? 2.594 -23.297 -8.133 1 94.94 106 GLU A CA 1
ATOM 837 C C . GLU A 1 106 ? 2.051 -21.875 -7.988 1 94.94 106 GLU A C 1
ATOM 839 O O . GLU A 1 106 ? 0.846 -21.656 -8.117 1 94.94 106 GLU A O 1
ATOM 844 N N . LEU A 1 107 ? 2.9 -20.953 -7.703 1 97.81 107 LEU A N 1
ATOM 845 C CA . LEU A 1 107 ? 2.502 -19.547 -7.57 1 97.81 107 LEU A CA 1
ATOM 846 C C . LEU A 1 107 ? 1.974 -19.016 -8.891 1 97.81 107 LEU A C 1
ATOM 848 O O . LEU A 1 107 ? 0.981 -18.281 -8.914 1 97.81 107 LEU A O 1
ATOM 852 N N . CYS A 1 108 ? 2.629 -19.406 -9.953 1 96.5 108 CYS A N 1
ATOM 853 C CA . CYS A 1 108 ? 2.184 -18.969 -11.273 1 96.5 108 CYS A CA 1
ATOM 854 C C . CYS A 1 108 ? 0.766 -19.453 -11.555 1 96.5 108 CYS A C 1
ATOM 856 O O . CYS A 1 108 ? -0.057 -18.703 -12.078 1 96.5 108 CYS A O 1
ATOM 858 N N . TYR A 1 109 ? 0.556 -20.672 -11.195 1 95.56 109 TYR A N 1
ATOM 859 C CA . TYR A 1 109 ? -0.79 -21.203 -11.344 1 95.56 109 TYR A CA 1
ATOM 860 C C . TYR A 1 109 ? -1.807 -20.359 -10.586 1 95.56 109 TYR A C 1
ATOM 862 O O . TYR A 1 109 ? -2.83 -19.969 -11.141 1 95.56 109 TYR A O 1
ATOM 870 N N . GLY A 1 110 ? -1.575 -20.094 -9.344 1 97.69 110 GLY A N 1
ATOM 871 C CA . GLY A 1 110 ? -2.453 -19.234 -8.562 1 97.69 110 GLY A CA 1
ATOM 872 C C . GLY A 1 110 ? -2.629 -17.844 -9.156 1 97.69 110 GLY A C 1
ATOM 873 O O . GLY A 1 110 ? -3.744 -17.328 -9.195 1 97.69 110 GLY A O 1
ATOM 874 N N . ALA A 1 111 ? -1.53 -17.344 -9.609 1 98.19 111 ALA A N 1
ATOM 875 C CA . ALA A 1 111 ? -1.56 -16 -10.195 1 98.19 111 ALA A CA 1
ATOM 876 C C . ALA A 1 111 ? -2.449 -15.969 -11.438 1 98.19 111 ALA A C 1
ATOM 878 O O . ALA A 1 111 ? -3.195 -15.008 -11.641 1 98.19 111 ALA A O 1
ATOM 879 N N . LYS A 1 112 ? -2.348 -16.969 -12.266 1 96.12 112 LYS A N 1
ATOM 880 C CA . LYS A 1 112 ? -3.211 -17.062 -13.438 1 96.12 112 LYS A CA 1
ATOM 881 C C . LYS A 1 112 ? -4.668 -17.25 -13.039 1 96.12 112 LYS A C 1
ATOM 883 O O . LYS A 1 112 ? -5.555 -16.562 -13.539 1 96.12 112 LYS A O 1
ATOM 888 N N . LYS A 1 113 ? -4.879 -18.078 -12.141 1 96.81 113 LYS A N 1
ATOM 889 C CA . LYS A 1 113 ? -6.219 -18.406 -11.648 1 96.81 113 LYS A CA 1
ATOM 890 C C . LYS A 1 113 ? -6.934 -17.156 -11.133 1 96.81 113 LYS A C 1
ATOM 892 O O . LYS A 1 113 ? -8.125 -16.969 -11.383 1 96.81 113 LYS A O 1
ATOM 897 N N . TYR A 1 114 ? -6.18 -16.344 -10.461 1 98.06 114 TYR A N 1
ATOM 898 C CA . TYR A 1 114 ? -6.797 -15.188 -9.828 1 98.06 114 TYR A CA 1
ATOM 899 C C . TYR A 1 114 ? -6.48 -13.914 -10.602 1 98.06 114 TYR A C 1
ATOM 901 O O . TYR A 1 114 ? -6.648 -12.805 -10.078 1 98.06 114 TYR A O 1
ATOM 909 N N . MET A 1 115 ? -5.973 -14.094 -11.773 1 97.19 115 MET A N 1
ATOM 910 C CA . MET A 1 115 ? -5.777 -13.016 -12.734 1 97.19 115 MET A CA 1
ATOM 911 C C . MET A 1 115 ? -4.895 -11.914 -12.148 1 97.19 115 MET A C 1
ATOM 913 O O . MET A 1 115 ? -5.297 -10.75 -12.102 1 97.19 115 MET A O 1
ATOM 917 N N . LEU A 1 116 ? -3.701 -12.234 -11.836 1 98.06 116 LEU A N 1
ATOM 918 C CA . LEU A 1 116 ? -2.648 -11.328 -11.391 1 98.06 116 LEU A CA 1
ATOM 919 C C . LEU A 1 116 ? -1.497 -11.297 -12.391 1 98.06 116 LEU A C 1
ATOM 921 O O . LEU A 1 116 ? -0.469 -11.945 -12.18 1 98.06 116 LEU A O 1
ATOM 925 N N . PRO A 1 117 ? -1.651 -10.492 -13.406 1 97 117 PRO A N 1
ATOM 926 C CA . PRO A 1 117 ? -0.741 -10.586 -14.547 1 97 117 PRO A CA 1
ATOM 927 C C . PRO A 1 117 ? 0.703 -10.258 -14.18 1 97 117 PRO A C 1
ATOM 929 O O . PRO A 1 117 ? 1.635 -10.859 -14.719 1 97 117 PRO A O 1
ATOM 932 N N . TYR A 1 118 ? 0.944 -9.328 -13.32 1 97.94 118 TYR A N 1
ATOM 933 C CA . TYR A 1 118 ? 2.311 -8.953 -12.977 1 97.94 118 TYR A CA 1
ATOM 934 C C . TYR A 1 118 ? 2.992 -10.055 -12.18 1 97.94 118 TYR A C 1
ATOM 936 O O . TYR A 1 118 ? 4.199 -10.266 -12.305 1 97.94 118 TYR A O 1
ATOM 944 N N . LEU A 1 119 ? 2.27 -10.672 -11.367 1 98.31 119 LEU A N 1
ATOM 945 C CA . LEU A 1 119 ? 2.812 -11.812 -10.641 1 98.31 119 LEU A CA 1
ATOM 946 C C . LEU A 1 119 ? 3.131 -12.961 -11.586 1 98.31 119 LEU A C 1
ATOM 948 O O . LEU A 1 119 ? 4.152 -13.641 -11.43 1 98.31 119 LEU A O 1
ATOM 952 N N . VAL A 1 120 ? 2.26 -13.188 -12.586 1 96.44 120 VAL A N 1
ATOM 953 C CA . VAL A 1 120 ? 2.518 -14.195 -13.609 1 96.44 120 VAL A CA 1
ATOM 954 C C . VAL A 1 120 ? 3.832 -13.875 -14.32 1 96.44 120 VAL A C 1
ATOM 956 O O . VAL A 1 120 ? 4.668 -14.766 -14.516 1 96.44 120 VAL A O 1
ATOM 959 N N . GLU A 1 121 ? 3.957 -12.695 -14.648 1 95.81 121 GLU A N 1
ATOM 960 C CA . GLU A 1 121 ? 5.16 -12.266 -15.352 1 95.81 121 GLU A CA 1
ATOM 961 C C . GLU A 1 121 ? 6.414 -12.562 -14.531 1 95.81 121 GLU A C 1
ATOM 963 O O . GLU A 1 121 ? 7.398 -13.086 -15.062 1 95.81 121 GLU A O 1
ATOM 968 N N . GLU A 1 122 ? 6.371 -12.266 -13.289 1 97.31 122 GLU A N 1
ATOM 969 C CA . GLU A 1 122 ? 7.527 -12.477 -12.422 1 97.31 122 GLU A CA 1
ATOM 970 C C . GLU A 1 122 ? 7.832 -13.969 -12.266 1 97.31 122 GLU A C 1
ATOM 972 O O . GLU A 1 122 ? 8.992 -14.367 -12.289 1 97.31 122 GLU A O 1
ATOM 977 N N . CYS A 1 123 ? 6.832 -14.719 -12.086 1 96.75 123 CYS A N 1
ATOM 978 C CA . CYS A 1 123 ? 7.016 -16.156 -12 1 96.75 123 CYS A CA 1
ATOM 979 C C . CYS A 1 123 ? 7.621 -16.719 -13.281 1 96.75 123 CYS A C 1
ATOM 981 O O . CYS A 1 123 ? 8.555 -17.516 -1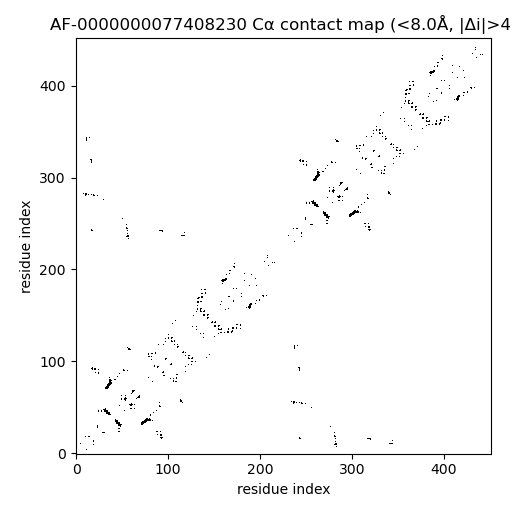3.234 1 96.75 123 CYS A O 1
ATOM 983 N N . THR A 1 124 ? 7.141 -16.281 -14.391 1 94.25 124 THR A N 1
ATOM 984 C CA . THR A 1 124 ? 7.609 -16.75 -15.68 1 94.25 124 THR A CA 1
ATOM 985 C C . THR A 1 124 ? 9.078 -16.375 -15.898 1 94.25 124 THR A C 1
ATOM 987 O O . THR A 1 124 ? 9.859 -17.188 -16.391 1 94.25 124 THR A O 1
ATOM 990 N N . LYS A 1 125 ? 9.406 -15.195 -15.539 1 94.94 125 LYS A N 1
ATOM 991 C CA . LYS A 1 125 ? 10.797 -14.758 -15.617 1 94.94 125 LYS A CA 1
ATOM 992 C C . LYS A 1 125 ? 11.703 -15.648 -14.781 1 94.94 125 LYS A C 1
ATOM 994 O O . LYS A 1 125 ? 12.789 -16.031 -15.219 1 94.94 125 LYS A O 1
ATOM 999 N N . TYR A 1 126 ? 11.289 -15.898 -13.656 1 96.56 126 TYR A N 1
ATOM 1000 C CA . TYR A 1 126 ? 12.062 -16.781 -12.781 1 96.56 126 TYR A CA 1
ATOM 1001 C C . TYR A 1 126 ? 12.234 -18.156 -13.398 1 96.56 126 TYR A C 1
ATOM 1003 O O . TYR A 1 126 ? 13.344 -18.688 -13.438 1 96.56 126 TYR A O 1
ATOM 1011 N N . LEU A 1 127 ? 11.172 -18.688 -13.898 1 94.62 127 LEU A N 1
ATOM 1012 C CA . LEU A 1 127 ? 11.203 -20.016 -14.516 1 94.62 127 LEU A CA 1
ATOM 1013 C C . LEU A 1 127 ? 12.125 -20.031 -15.727 1 94.62 127 LEU A C 1
ATOM 1015 O O . LEU A 1 127 ? 12.859 -21 -15.93 1 94.62 127 LEU A O 1
ATOM 1019 N N . TRP A 1 128 ? 12.055 -18.984 -16.422 1 93.5 128 TRP A N 1
ATOM 1020 C CA . TRP A 1 128 ? 12.898 -18.844 -17.594 1 93.5 128 TRP A CA 1
ATOM 1021 C C . TRP A 1 128 ? 14.375 -18.844 -17.219 1 93.5 128 TRP A C 1
ATOM 1023 O O . TRP A 1 128 ? 15.188 -19.484 -17.875 1 93.5 128 TRP A O 1
ATOM 1033 N N . SER A 1 129 ? 14.688 -18.188 -16.188 1 94.94 129 SER A N 1
ATOM 1034 C CA . SER A 1 129 ? 16.078 -18 -15.773 1 94.94 129 SER A CA 1
ATOM 1035 C C . SER A 1 129 ? 16.609 -19.25 -15.062 1 94.94 129 SER A C 1
ATOM 1037 O O . SER A 1 129 ? 17.828 -19.453 -14.992 1 94.94 129 SER A O 1
ATOM 1039 N N . ASP A 1 130 ? 15.773 -20.062 -14.602 1 93.31 130 ASP A N 1
ATOM 1040 C CA . ASP A 1 130 ? 16.188 -21.203 -13.797 1 93.31 130 ASP A CA 1
ATOM 1041 C C . ASP A 1 130 ? 16.047 -22.516 -14.578 1 93.31 130 ASP A C 1
ATOM 1043 O O . ASP A 1 130 ? 16.062 -23.594 -14 1 93.31 130 ASP A O 1
ATOM 1047 N N . LEU A 1 131 ? 15.984 -22.375 -15.828 1 93.75 131 LEU A N 1
ATOM 1048 C CA . LEU A 1 131 ? 15.789 -23.547 -16.672 1 93.75 131 LEU A CA 1
ATOM 1049 C C . LEU A 1 131 ? 17.109 -24.266 -16.938 1 93.75 131 LEU A C 1
ATOM 1051 O O . LEU A 1 131 ? 18.109 -23.625 -17.266 1 93.75 131 LEU A O 1
ATOM 1055 N N . TYR A 1 132 ? 17.094 -25.531 -16.734 1 93.62 132 TYR A N 1
ATOM 1056 C CA . TYR A 1 132 ? 18.219 -26.406 -17.016 1 93.62 132 TYR A CA 1
ATOM 1057 C C . TYR A 1 132 ? 17.75 -27.828 -17.266 1 93.62 132 TYR A C 1
ATOM 1059 O O . TYR A 1 132 ? 16.562 -28.125 -17.141 1 93.62 132 TYR A O 1
ATOM 1067 N N . PRO A 1 133 ? 18.547 -28.703 -17.672 1 94.44 133 PRO A N 1
ATOM 1068 C CA . PRO A 1 133 ? 18.109 -30.016 -18.156 1 94.44 133 PRO A CA 1
ATOM 1069 C C . PRO A 1 133 ? 17.266 -30.781 -17.141 1 94.44 133 PRO A C 1
ATOM 1071 O O . PRO A 1 133 ? 16.297 -31.453 -17.516 1 94.44 133 PRO A O 1
ATOM 1074 N N . LYS A 1 134 ? 17.5 -30.656 -15.906 1 93.19 134 LYS A N 1
ATOM 1075 C CA . LYS A 1 134 ? 16.828 -31.422 -14.859 1 93.19 134 LYS A CA 1
ATOM 1076 C C . LYS A 1 134 ? 15.359 -31.047 -14.758 1 93.19 134 LYS A C 1
ATOM 1078 O O . LYS A 1 134 ? 14.523 -31.875 -14.398 1 93.19 134 LYS A O 1
ATOM 1083 N N . ASN A 1 135 ? 15.102 -29.812 -15.078 1 94.62 135 ASN A N 1
ATOM 1084 C CA . ASN A 1 135 ? 13.711 -29.391 -14.906 1 94.62 135 ASN A CA 1
ATOM 1085 C C . ASN A 1 135 ? 13.062 -29.047 -16.25 1 94.62 135 ASN A C 1
ATOM 1087 O O . ASN A 1 135 ? 11.938 -28.547 -16.297 1 94.62 135 ASN A O 1
ATOM 1091 N N . ALA A 1 136 ? 13.719 -29.359 -17.328 1 95.38 136 ALA A N 1
ATOM 1092 C CA . ALA A 1 136 ? 13.297 -28.938 -18.656 1 95.38 136 ALA A CA 1
ATOM 1093 C C . ALA A 1 136 ? 11.961 -29.578 -19.047 1 95.38 136 ALA A C 1
ATOM 1095 O O . ALA A 1 136 ? 11.078 -28.906 -19.594 1 95.38 136 ALA A O 1
ATOM 1096 N N . CYS A 1 137 ? 11.781 -30.844 -18.766 1 94.5 137 CYS A N 1
ATOM 1097 C CA . CYS A 1 137 ? 10.547 -31.531 -19.125 1 94.5 137 CYS A CA 1
ATOM 1098 C C . CYS A 1 137 ? 9.367 -31 -18.312 1 94.5 137 CYS A C 1
ATOM 1100 O O . CYS A 1 137 ? 8.297 -30.734 -18.859 1 94.5 137 CYS A O 1
ATOM 1102 N N . ARG A 1 138 ? 9.586 -30.844 -17.047 1 92.25 138 ARG A N 1
ATOM 1103 C CA . ARG A 1 138 ? 8.547 -30.297 -16.172 1 92.25 138 ARG A CA 1
ATOM 1104 C C . ARG A 1 138 ? 8.195 -28.875 -16.594 1 92.25 138 ARG A C 1
ATOM 1106 O O . ARG A 1 138 ? 7.02 -28.5 -16.625 1 92.25 138 ARG A O 1
ATOM 1113 N N . ALA A 1 139 ? 9.203 -28.141 -16.906 1 95.44 139 ALA A N 1
ATOM 1114 C CA . ALA A 1 139 ? 9 -26.766 -17.359 1 95.44 139 ALA A CA 1
ATOM 1115 C C . ALA A 1 139 ? 8.203 -26.734 -18.672 1 95.44 139 ALA A C 1
ATOM 1117 O O . ALA A 1 139 ? 7.352 -25.859 -18.859 1 95.44 139 ALA A O 1
ATOM 1118 N N . TYR A 1 140 ? 8.477 -27.688 -19.5 1 95.75 140 TYR A N 1
ATOM 1119 C CA . TYR A 1 140 ? 7.734 -27.781 -20.75 1 95.75 140 TYR A CA 1
ATOM 1120 C C . TYR A 1 140 ? 6.254 -28.031 -20.484 1 95.75 140 TYR A C 1
ATOM 1122 O O . TYR A 1 140 ? 5.391 -27.391 -21.094 1 95.75 140 TYR A O 1
ATOM 1130 N N . GLU A 1 141 ? 5.953 -28.891 -19.594 1 93.88 141 GLU A N 1
ATOM 1131 C CA . GLU A 1 141 ? 4.57 -29.188 -19.234 1 93.88 141 GLU A CA 1
ATOM 1132 C C . GLU A 1 141 ? 3.867 -27.938 -18.703 1 93.88 141 GLU A C 1
ATOM 1134 O O . GLU A 1 141 ? 2.723 -27.656 -19.062 1 93.88 141 GLU A O 1
ATOM 1139 N N . PHE A 1 142 ? 4.535 -27.281 -17.812 1 93.06 142 PHE A N 1
ATOM 1140 C CA . PHE A 1 142 ? 4.008 -26.031 -17.281 1 93.06 142 PHE A CA 1
ATOM 1141 C C . PHE A 1 142 ? 3.723 -25.031 -18.391 1 93.06 142 PHE A C 1
ATOM 1143 O O . PHE A 1 142 ? 2.637 -24.453 -18.438 1 93.06 142 PHE A O 1
ATOM 1150 N N . ALA A 1 143 ? 4.738 -24.859 -19.234 1 94.31 143 ALA A N 1
ATOM 1151 C CA . ALA A 1 143 ? 4.613 -23.891 -20.328 1 94.31 143 ALA A CA 1
ATOM 1152 C C . ALA A 1 143 ? 3.432 -24.234 -21.234 1 94.31 143 ALA A C 1
ATOM 1154 O O . ALA A 1 143 ? 2.717 -23.344 -21.688 1 94.31 143 ALA A O 1
ATOM 1155 N N . LYS A 1 144 ? 3.264 -25.484 -21.469 1 93.69 144 LYS A N 1
ATOM 1156 C CA . LYS A 1 144 ? 2.156 -25.953 -22.281 1 93.69 144 LYS A CA 1
ATOM 1157 C C . LYS A 1 144 ? 0.815 -25.703 -21.609 1 93.69 144 LYS A C 1
ATOM 1159 O O . LYS A 1 144 ? -0.107 -25.172 -22.234 1 93.69 144 LYS A O 1
ATOM 1164 N N . LEU A 1 145 ? 0.731 -26.031 -20.359 1 88.44 145 LEU A N 1
ATOM 1165 C CA . LEU A 1 145 ? -0.494 -25.875 -19.578 1 88.44 145 LEU A CA 1
ATOM 1166 C C . LEU A 1 145 ? -0.903 -24.406 -19.516 1 88.44 145 LEU A C 1
ATOM 1168 O O . LEU A 1 145 ? -2.09 -24.078 -19.594 1 88.44 145 LEU A O 1
ATOM 1172 N N . PHE A 1 146 ? 0.05 -23.547 -19.438 1 87.56 146 PHE A N 1
ATOM 1173 C CA . PHE A 1 146 ? -0.263 -22.141 -19.203 1 87.56 146 PHE A CA 1
ATOM 1174 C C . PHE A 1 146 ? -0.046 -21.312 -20.453 1 87.56 146 PHE A C 1
ATOM 1176 O O . PHE A 1 146 ? -0.03 -20.078 -20.406 1 87.56 146 PHE A O 1
ATOM 1183 N N . GLU A 1 147 ? 0.214 -21.984 -21.5 1 88.44 147 GLU A N 1
ATOM 1184 C CA . GLU A 1 147 ? 0.302 -21.359 -22.812 1 88.44 147 GLU A CA 1
ATOM 1185 C C . GLU A 1 147 ? 1.396 -20.297 -22.844 1 88.44 147 GLU A C 1
ATOM 1187 O O . GLU A 1 147 ? 1.146 -19.141 -23.234 1 88.44 147 GLU A O 1
ATOM 1192 N N . GLU A 1 148 ? 2.523 -20.672 -22.516 1 91.25 148 GLU A N 1
ATOM 1193 C CA . GLU A 1 148 ? 3.729 -19.859 -22.594 1 91.25 148 GLU A CA 1
ATOM 1194 C C . GLU A 1 148 ? 4.641 -20.328 -23.719 1 91.25 148 GLU A C 1
ATOM 1196 O O . GLU A 1 148 ? 5.59 -21.078 -23.484 1 91.25 148 GLU A O 1
ATOM 1201 N N . PRO A 1 149 ? 4.41 -19.859 -24.906 1 93.19 149 PRO A N 1
ATOM 1202 C CA . PRO A 1 149 ? 5.09 -20.422 -26.078 1 93.19 149 PRO A CA 1
ATOM 1203 C C . PRO A 1 149 ? 6.602 -20.234 -26.047 1 93.19 149 PRO A C 1
ATOM 1205 O O . PRO A 1 149 ? 7.355 -21.109 -26.453 1 93.19 149 PRO A O 1
ATOM 1208 N N . MET A 1 150 ? 6.969 -19.078 -25.594 1 93.56 150 MET A N 1
ATOM 1209 C CA . MET A 1 150 ? 8.406 -18.812 -25.547 1 93.56 150 MET A CA 1
ATOM 1210 C C . MET A 1 150 ? 9.102 -19.75 -24.578 1 93.56 150 MET A C 1
ATOM 1212 O O . MET A 1 150 ? 10.195 -20.25 -24.859 1 93.56 150 MET A O 1
ATOM 1216 N N . LEU A 1 151 ? 8.531 -19.922 -23.531 1 94.75 151 LEU A N 1
ATOM 1217 C CA . LEU A 1 151 ? 9.086 -20.844 -22.547 1 94.75 151 LEU A CA 1
ATOM 1218 C C . LEU A 1 151 ? 9.094 -22.266 -23.078 1 94.75 151 LEU A C 1
ATOM 1220 O O . LEU A 1 151 ? 10.047 -23.016 -22.859 1 94.75 151 LEU A O 1
ATOM 1224 N N . MET A 1 152 ? 8.047 -22.656 -23.781 1 95.06 152 MET A N 1
ATOM 1225 C CA . MET A 1 152 ? 7.969 -23.969 -24.391 1 95.06 152 MET A CA 1
ATOM 1226 C C . MET A 1 152 ? 9.133 -24.203 -25.344 1 95.06 152 MET A C 1
ATOM 1228 O O . MET A 1 152 ? 9.797 -25.234 -25.297 1 95.06 152 MET A O 1
ATOM 1232 N N . ASP A 1 153 ? 9.328 -23.25 -26.172 1 95.62 153 ASP A N 1
ATOM 1233 C CA . ASP A 1 153 ? 10.406 -23.344 -27.156 1 95.62 153 ASP A CA 1
ATOM 1234 C C . ASP A 1 153 ? 11.766 -23.484 -26.469 1 95.62 153 ASP A C 1
ATOM 1236 O O . ASP A 1 153 ? 12.594 -24.281 -26.906 1 95.62 153 ASP A O 1
ATOM 1240 N N . LYS A 1 154 ? 11.984 -22.75 -25.5 1 96.31 154 LYS A N 1
ATOM 1241 C CA . LYS A 1 154 ? 13.25 -22.828 -24.781 1 96.31 154 LYS A CA 1
ATOM 1242 C C . LYS A 1 154 ? 13.438 -24.203 -24.156 1 96.31 154 LYS A C 1
ATOM 1244 O O . LYS A 1 154 ? 14.539 -24.766 -24.172 1 96.31 154 LYS A O 1
ATOM 1249 N N . CYS A 1 155 ? 12.414 -24.672 -23.594 1 96.5 155 CYS A N 1
ATOM 1250 C CA . CYS A 1 155 ? 12.461 -26 -23 1 96.5 155 CYS A CA 1
ATOM 1251 C C . CYS A 1 155 ? 12.828 -27.047 -24.062 1 96.5 155 CYS A C 1
ATOM 1253 O O . CYS A 1 155 ? 13.703 -27.891 -23.828 1 96.5 155 CYS A O 1
ATOM 1255 N N . LEU A 1 156 ? 12.219 -26.969 -25.203 1 95.75 156 LEU A N 1
ATOM 1256 C CA . LEU A 1 156 ? 12.469 -27.922 -26.281 1 95.75 156 LEU A CA 1
ATOM 1257 C C . LEU A 1 156 ? 13.906 -27.828 -26.781 1 95.75 156 LEU A C 1
ATOM 1259 O O . LEU A 1 156 ? 14.531 -28.828 -27.094 1 95.75 156 LEU A O 1
ATOM 1263 N N . ARG A 1 157 ? 14.367 -26.672 -26.812 1 96.06 157 ARG A N 1
ATOM 1264 C CA . ARG A 1 157 ? 15.75 -26.469 -27.219 1 96.06 157 ARG A CA 1
ATOM 1265 C C . ARG A 1 157 ? 16.703 -27.141 -26.234 1 96.06 157 ARG A C 1
ATOM 1267 O O . ARG A 1 157 ? 17.656 -27.828 -26.656 1 96.06 157 ARG A O 1
ATOM 1274 N N . ILE A 1 158 ? 16.5 -26.984 -25.047 1 96.56 158 ILE A N 1
ATOM 1275 C CA . ILE A 1 158 ? 17.328 -27.609 -24.031 1 96.56 158 ILE A CA 1
ATOM 1276 C C . ILE A 1 158 ? 17.219 -29.125 -24.141 1 96.56 158 ILE A C 1
ATOM 1278 O O . ILE A 1 158 ? 18.234 -29.844 -24.094 1 96.56 158 ILE A O 1
ATOM 1282 N N . ILE A 1 159 ? 16.047 -29.578 -24.297 1 95.31 159 ILE A N 1
ATOM 1283 C CA . ILE A 1 159 ? 15.781 -31.016 -24.391 1 95.31 159 ILE A CA 1
ATOM 1284 C C . ILE A 1 159 ? 16.531 -31.578 -25.609 1 95.31 159 ILE A C 1
ATOM 1286 O O . ILE A 1 159 ? 17.141 -32.656 -25.516 1 95.31 159 ILE A O 1
ATOM 1290 N N . CYS A 1 160 ? 16.562 -30.859 -26.688 1 94.94 160 CYS A N 1
ATOM 1291 C CA . CYS A 1 160 ? 17.219 -31.297 -27.906 1 94.94 160 CYS A CA 1
ATOM 1292 C C . CYS A 1 160 ? 18.734 -31.203 -27.781 1 94.94 160 CYS A C 1
ATOM 1294 O O . CYS A 1 160 ? 19.469 -32.094 -28.219 1 94.94 160 CYS A O 1
ATOM 1296 N N . ASN A 1 161 ? 19.172 -30.141 -27.203 1 95.69 161 ASN A N 1
ATOM 1297 C CA . ASN A 1 161 ? 20.609 -29.875 -27.141 1 95.69 161 ASN A CA 1
ATOM 1298 C C . ASN A 1 161 ? 21.281 -30.703 -26.047 1 95.69 161 ASN A C 1
ATOM 1300 O O . ASN A 1 161 ? 22.453 -31.047 -26.156 1 95.69 161 ASN A O 1
ATOM 1304 N N . GLN A 1 162 ? 20.531 -31 -25.062 1 95.62 162 GLN A N 1
ATOM 1305 C CA . GLN A 1 162 ? 21.062 -31.75 -23.938 1 95.62 162 GLN A CA 1
ATOM 1306 C C . GLN A 1 162 ? 20.188 -32.969 -23.609 1 95.62 162 GLN A C 1
ATOM 1308 O O . GLN A 1 162 ? 19.828 -33.188 -22.453 1 95.62 162 GLN A O 1
ATOM 1313 N N . THR A 1 163 ? 19.969 -33.75 -24.594 1 95.19 163 THR A N 1
ATOM 1314 C CA . THR A 1 163 ? 19 -34.844 -24.562 1 95.19 163 THR A CA 1
ATOM 1315 C C . THR A 1 163 ? 19.391 -35.906 -23.516 1 95.19 163 THR A C 1
ATOM 1317 O O . THR A 1 163 ? 18.562 -36.312 -22.703 1 95.19 163 THR A O 1
ATOM 1320 N N . GLN A 1 164 ? 20.609 -36.25 -23.547 1 92.94 164 GLN A N 1
ATOM 1321 C CA . GLN A 1 164 ? 21.047 -37.312 -22.656 1 92.94 164 GLN A CA 1
ATOM 1322 C C . GLN A 1 164 ? 20.859 -36.906 -21.203 1 92.94 164 GLN A C 1
ATOM 1324 O O . GLN A 1 164 ? 20.375 -37.719 -20.391 1 92.94 164 GLN A O 1
ATOM 1329 N N . GLU A 1 165 ? 21.266 -35.75 -20.906 1 94.94 165 GLU A N 1
ATOM 1330 C CA . GLU A 1 165 ? 21.125 -35.25 -19.547 1 94.94 165 GLU A CA 1
ATOM 1331 C C . GLU A 1 165 ? 19.656 -35.188 -19.125 1 94.94 165 GLU A C 1
ATOM 1333 O O . GLU A 1 165 ? 19.328 -35.531 -17.984 1 94.94 165 GLU A O 1
ATOM 1338 N N . VAL A 1 166 ? 18.812 -34.812 -20 1 96 166 VAL A N 1
ATOM 1339 C CA . VAL A 1 166 ? 17.391 -34.688 -19.719 1 96 166 VAL A CA 1
ATOM 1340 C C . VAL A 1 166 ? 16.781 -36.062 -19.469 1 96 166 VAL A C 1
ATOM 1342 O O . VAL A 1 166 ? 16.047 -36.25 -18.5 1 96 166 VAL A O 1
ATOM 1345 N N . LEU A 1 167 ? 17.219 -37.094 -20.266 1 93.81 167 LEU A N 1
ATOM 1346 C CA . LEU A 1 167 ? 16.641 -38.406 -20.203 1 93.81 167 LEU A CA 1
ATOM 1347 C C . LEU A 1 167 ? 17.094 -39.156 -18.938 1 93.81 167 LEU A C 1
ATOM 1349 O O . LEU A 1 167 ? 16.375 -40 -18.422 1 93.81 167 LEU A O 1
ATOM 1353 N N . GLN A 1 168 ? 18.156 -38.719 -18.422 1 92.12 168 GLN A N 1
ATOM 1354 C CA . GLN A 1 168 ? 18.719 -39.438 -17.266 1 92.12 168 GLN A CA 1
ATOM 1355 C C . GLN A 1 168 ? 18.141 -38.906 -15.953 1 92.12 168 GLN A C 1
ATOM 1357 O O . GLN A 1 168 ? 18.281 -39.531 -14.906 1 92.12 168 GLN A O 1
ATOM 1362 N N . GLU A 1 169 ? 17.5 -37.781 -16.062 1 92 169 GLU A N 1
ATOM 1363 C CA . GLU A 1 169 ? 16.938 -37.156 -14.852 1 92 169 GLU A CA 1
ATOM 1364 C C . GLU A 1 169 ? 15.656 -37.875 -14.422 1 92 169 GLU A C 1
ATOM 1366 O O . GLU A 1 169 ? 14.836 -38.25 -15.266 1 92 169 GLU A O 1
ATOM 1371 N N . SER A 1 170 ? 15.461 -37.938 -13.117 1 89.69 170 SER A N 1
ATOM 1372 C CA . SER A 1 170 ? 14.281 -38.594 -12.562 1 89.69 170 SER A CA 1
ATOM 1373 C C . SER A 1 170 ? 13.008 -37.844 -12.914 1 89.69 170 SER A C 1
ATOM 1375 O O . SER A 1 170 ? 11.93 -38.438 -13 1 89.69 170 SER A O 1
ATOM 1377 N N . SER A 1 171 ? 13.18 -36.594 -13.148 1 90.12 171 SER A N 1
ATOM 1378 C CA . SER A 1 171 ? 12.016 -35.781 -13.469 1 90.12 171 SER A CA 1
ATOM 1379 C C . SER A 1 171 ? 11.375 -36.25 -14.781 1 90.12 171 SER A C 1
ATOM 1381 O O . SER A 1 171 ? 10.172 -36.062 -14.992 1 90.12 171 SER A O 1
ATOM 1383 N N . PHE A 1 172 ? 12.172 -36.875 -15.625 1 92.88 172 PHE A N 1
ATOM 1384 C CA . PHE A 1 172 ? 11.664 -37.375 -16.891 1 92.88 172 PHE A CA 1
ATOM 1385 C C . PHE A 1 172 ? 10.617 -38.469 -16.656 1 92.88 172 PHE A C 1
ATOM 1387 O O . PHE A 1 172 ? 9.625 -38.531 -17.375 1 92.88 172 PHE A O 1
ATOM 1394 N N . ASP A 1 173 ? 10.789 -39.125 -15.602 1 92.25 173 ASP A N 1
ATOM 1395 C CA . ASP A 1 173 ? 9.922 -40.281 -15.336 1 92.25 173 ASP A CA 1
ATOM 1396 C C . ASP A 1 173 ? 8.57 -39.844 -14.781 1 92.25 173 ASP A C 1
ATOM 1398 O O . ASP A 1 173 ? 7.629 -40.625 -14.727 1 92.25 173 ASP A O 1
ATOM 1402 N N . ASP A 1 174 ? 8.5 -38.562 -14.469 1 90.62 174 ASP A N 1
ATOM 1403 C CA . ASP A 1 174 ? 7.305 -38.094 -13.789 1 90.62 174 ASP A CA 1
ATOM 1404 C C . ASP A 1 174 ? 6.422 -37.281 -14.742 1 90.62 174 ASP A C 1
ATOM 1406 O O . ASP A 1 174 ? 5.328 -36.844 -14.367 1 90.62 174 ASP A O 1
ATOM 1410 N N . VAL A 1 175 ? 6.859 -37.125 -15.945 1 91.94 175 VAL A N 1
ATOM 1411 C CA . VAL A 1 175 ? 6.109 -36.281 -16.844 1 91.94 175 VAL A CA 1
ATOM 1412 C C . VAL A 1 175 ? 4.977 -37.062 -17.5 1 91.94 175 VAL A C 1
ATOM 1414 O O . VAL A 1 175 ? 4.914 -38.281 -17.391 1 91.94 175 VAL A O 1
ATOM 1417 N N . GLU A 1 176 ? 4.121 -36.344 -18.156 1 92.31 176 GLU A N 1
ATOM 1418 C CA . GLU A 1 176 ? 3.014 -36.969 -18.875 1 92.31 176 GLU A CA 1
ATOM 1419 C C . GLU A 1 176 ? 3.504 -37.656 -20.141 1 92.31 176 GLU A C 1
ATOM 1421 O O . GLU A 1 176 ? 4.504 -37.25 -20.734 1 92.31 176 GLU A O 1
ATOM 1426 N N . LEU A 1 177 ? 2.715 -38.688 -20.469 1 91 177 LEU A N 1
ATOM 1427 C CA . LEU A 1 177 ? 3.047 -39.438 -21.688 1 91 177 LEU A CA 1
ATOM 1428 C C . LEU A 1 177 ? 3.113 -38.5 -22.891 1 91 177 LEU A C 1
ATOM 1430 O O . LEU A 1 177 ? 3.979 -38.656 -23.75 1 91 177 LEU A O 1
ATOM 1434 N N . THR A 1 178 ? 2.242 -37.5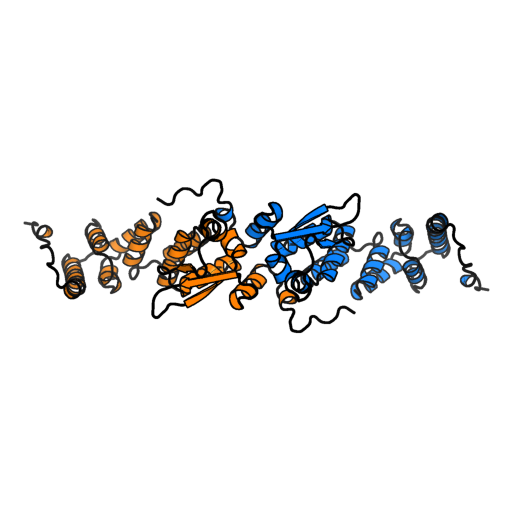62 -22.906 1 92.12 178 THR A N 1
ATOM 1435 C CA . THR A 1 178 ? 2.209 -36.656 -24.047 1 92.12 178 THR A CA 1
ATOM 1436 C C . THR A 1 178 ? 3.52 -35.875 -24.156 1 92.12 178 THR A C 1
ATOM 1438 O O . THR A 1 178 ? 3.975 -35.562 -25.25 1 92.12 178 THR A O 1
ATOM 1441 N N . THR A 1 179 ? 4.07 -35.562 -23.078 1 93.12 179 THR A N 1
ATOM 1442 C CA . THR A 1 179 ? 5.352 -34.875 -23.062 1 93.12 179 THR A CA 1
ATOM 1443 C C . THR A 1 179 ? 6.469 -35.781 -23.562 1 93.12 179 THR A C 1
ATOM 1445 O O . THR A 1 179 ? 7.301 -35.344 -24.375 1 93.12 179 THR A O 1
ATOM 1448 N N . VAL A 1 180 ? 6.449 -37.031 -23.125 1 92 180 VAL A N 1
ATOM 1449 C CA . VAL A 1 180 ? 7.43 -38 -23.578 1 92 180 VAL A CA 1
ATOM 1450 C C . VAL A 1 180 ? 7.363 -38.156 -25.094 1 92 180 VAL A C 1
ATOM 1452 O O . VAL A 1 180 ? 8.391 -38.125 -25.766 1 92 180 VAL A O 1
ATOM 1455 N N . LEU A 1 181 ? 6.195 -38.25 -25.547 1 91.5 181 LEU A N 1
ATOM 1456 C CA . LEU A 1 181 ? 5.996 -38.438 -26.984 1 91.5 181 LEU A CA 1
ATOM 1457 C C . LEU A 1 181 ? 6.496 -37.188 -27.75 1 91.5 181 LEU A C 1
ATOM 1459 O O . LEU A 1 181 ? 7.133 -37.344 -28.797 1 91.5 181 LEU A O 1
ATOM 1463 N N . THR A 1 182 ? 6.25 -36.094 -27.234 1 92.25 182 THR A N 1
ATOM 1464 C CA . THR A 1 182 ? 6.695 -34.875 -27.859 1 92.25 182 THR A CA 1
ATOM 1465 C C . THR A 1 182 ? 8.219 -34.812 -27.922 1 92.25 182 THR A C 1
ATOM 1467 O O . THR A 1 182 ? 8.797 -34.375 -28.922 1 92.25 182 THR A O 1
ATOM 1470 N N . VAL A 1 183 ? 8.875 -35.125 -26.859 1 90.75 183 VAL A N 1
ATOM 1471 C CA . VAL A 1 183 ? 10.328 -35.156 -26.797 1 90.75 183 VAL A CA 1
ATOM 1472 C C . VAL A 1 183 ? 10.875 -36.094 -27.875 1 90.75 183 VAL A C 1
ATOM 1474 O O . VAL A 1 183 ? 11.781 -35.719 -28.625 1 90.75 183 VAL A O 1
ATOM 1477 N N . PHE A 1 184 ? 10.273 -37.219 -27.984 1 89.81 184 PHE A N 1
ATOM 1478 C CA . PHE A 1 184 ? 10.797 -38.219 -28.906 1 89.81 184 PHE A CA 1
ATOM 1479 C C . PHE A 1 184 ? 10.461 -37.875 -30.344 1 89.81 184 PHE A C 1
ATOM 1481 O O . PHE A 1 184 ? 11.062 -38.438 -31.281 1 89.81 184 PHE A O 1
ATOM 1488 N N . GLU A 1 185 ? 9.523 -37.031 -30.5 1 90.38 185 GLU A N 1
ATOM 1489 C CA . GLU A 1 185 ? 9.148 -36.594 -31.844 1 90.38 185 GLU A CA 1
ATOM 1490 C C . GLU A 1 185 ? 10.086 -35.5 -32.344 1 90.38 185 GLU A C 1
ATOM 1492 O O . GLU A 1 185 ? 10.062 -35.156 -33.531 1 90.38 185 GLU A O 1
ATOM 1497 N N . GLN A 1 186 ? 10.867 -35.062 -31.453 1 89.88 186 GLN A N 1
ATOM 1498 C CA . GLN A 1 186 ? 11.812 -34.031 -31.891 1 89.88 186 GLN A CA 1
ATOM 1499 C C . GLN A 1 186 ? 12.805 -34.594 -32.906 1 89.88 186 GLN A C 1
ATOM 1501 O O . GLN A 1 186 ? 13.242 -35.75 -32.781 1 89.88 186 GLN A O 1
ATOM 1506 N N . GLU A 1 187 ? 13.156 -33.812 -33.906 1 85.69 187 GLU A N 1
ATOM 1507 C CA . GLU A 1 187 ? 13.984 -34.312 -35 1 85.69 187 GLU A CA 1
ATOM 1508 C C . GLU A 1 187 ? 15.469 -34.094 -34.719 1 85.69 187 GLU A C 1
ATOM 1510 O O . GLU A 1 187 ? 16.328 -34.75 -35.312 1 85.69 187 GLU A O 1
ATOM 1515 N N . ASP A 1 188 ? 15.828 -33.281 -33.781 1 90.06 188 ASP A N 1
ATOM 1516 C CA . ASP A 1 188 ? 17.219 -32.875 -33.594 1 90.06 188 ASP A CA 1
ATOM 1517 C C . ASP A 1 188 ? 17.688 -33.25 -32.188 1 90.06 188 ASP A C 1
ATOM 1519 O O . ASP A 1 188 ? 18.359 -32.469 -31.516 1 90.06 188 ASP A O 1
ATOM 1523 N N . LEU A 1 189 ? 17.328 -34.469 -31.781 1 92.19 189 LEU A N 1
ATOM 1524 C CA . LEU A 1 189 ? 17.781 -34.875 -30.469 1 92.19 189 LEU A CA 1
ATOM 1525 C C . LEU A 1 189 ? 19.281 -35.156 -30.469 1 92.19 189 LEU A C 1
ATOM 1527 O O . LEU A 1 189 ? 19.812 -35.719 -31.422 1 92.19 189 LEU A O 1
ATOM 1531 N N . ASN A 1 190 ? 19.938 -34.688 -29.453 1 91.31 190 ASN A N 1
ATOM 1532 C CA . ASN A 1 190 ? 21.375 -34.906 -29.312 1 91.31 190 ASN A CA 1
ATOM 1533 C C . ASN A 1 190 ? 21.688 -36.188 -28.562 1 91.31 190 ASN A C 1
ATOM 1535 O O . ASN A 1 190 ? 21.938 -36.188 -27.359 1 91.31 190 ASN A O 1
ATOM 1539 N N . ILE A 1 191 ? 21.734 -37.312 -29.234 1 89.69 191 ILE A N 1
ATOM 1540 C CA . ILE A 1 191 ? 21.969 -38.625 -28.641 1 89.69 191 ILE A CA 1
ATOM 1541 C C . ILE A 1 191 ? 23.125 -39.312 -29.375 1 89.69 191 ILE A C 1
ATOM 1543 O O . ILE A 1 191 ? 23.375 -39.031 -30.547 1 89.69 191 ILE A O 1
ATOM 1547 N N . LYS A 1 192 ? 23.812 -40.156 -28.625 1 88.31 192 LYS A N 1
ATOM 1548 C CA . LYS A 1 192 ? 24.891 -40.938 -29.203 1 88.31 192 LYS A CA 1
ATOM 1549 C C . LYS A 1 192 ? 24.344 -42.219 -29.859 1 88.31 192 LYS A C 1
ATOM 1551 O O . LYS A 1 192 ? 24.906 -42.688 -30.844 1 88.31 192 LYS A O 1
ATOM 1556 N N . SER A 1 193 ? 23.312 -42.75 -29.234 1 86.75 193 SER A N 1
ATOM 1557 C CA . SER A 1 193 ? 22.688 -43.969 -29.719 1 86.75 193 SER A CA 1
ATOM 1558 C C . SER A 1 193 ? 21.188 -43.969 -29.422 1 86.75 193 SER A C 1
ATOM 1560 O O . SER A 1 193 ? 20.75 -43.438 -28.422 1 86.75 193 SER A O 1
ATOM 1562 N N . GLU A 1 194 ? 20.453 -44.594 -30.344 1 85.88 194 GLU A N 1
ATOM 1563 C CA . GLU A 1 194 ? 19.016 -44.75 -30.141 1 85.88 194 GLU A CA 1
ATOM 1564 C C . GLU A 1 194 ? 18.719 -45.594 -28.906 1 85.88 194 GLU A C 1
ATOM 1566 O O . GLU A 1 194 ? 17.609 -45.531 -28.359 1 85.88 194 GLU A O 1
ATOM 1571 N N . LEU A 1 195 ? 19.688 -46.312 -28.438 1 86.38 195 LEU A N 1
ATOM 1572 C CA . LEU A 1 195 ? 19.516 -47.125 -27.25 1 86.38 195 LEU A CA 1
ATOM 1573 C C . LEU A 1 195 ? 19.188 -46.281 -26.031 1 86.38 195 LEU A C 1
ATOM 1575 O O . LEU A 1 195 ? 18.453 -46.688 -25.141 1 86.38 195 LEU A O 1
ATOM 1579 N N . GLU A 1 196 ? 19.719 -45.094 -26.062 1 87.62 196 GLU A N 1
ATOM 1580 C CA . GLU A 1 196 ? 19.453 -44.188 -24.969 1 87.62 196 GLU A CA 1
ATOM 1581 C C . GLU A 1 196 ? 17.969 -43.844 -24.875 1 87.62 196 GLU A C 1
ATOM 1583 O O . GLU A 1 196 ? 17.406 -43.781 -23.781 1 87.62 196 GLU A O 1
ATOM 1588 N N . LEU A 1 197 ? 17.391 -43.625 -26.016 1 89.5 197 LEU A N 1
ATOM 1589 C CA . LEU A 1 197 ? 15.961 -43.344 -26.078 1 89.5 197 LEU A CA 1
ATOM 1590 C C . LEU A 1 197 ? 15.141 -44.531 -25.609 1 89.5 197 LEU A C 1
ATOM 1592 O O . LEU A 1 197 ? 14.195 -44.375 -24.844 1 89.5 197 LEU A O 1
ATOM 1596 N N . PHE A 1 198 ? 15.562 -45.719 -26.062 1 88.5 198 PHE A N 1
ATOM 1597 C CA . PHE A 1 198 ? 14.859 -46.938 -25.703 1 88.5 198 PHE A CA 1
ATOM 1598 C C . PHE A 1 198 ? 14.93 -47.188 -24.203 1 88.5 198 PHE A C 1
ATOM 1600 O O . PHE A 1 198 ? 13.93 -47.562 -23.578 1 88.5 198 PHE A O 1
ATOM 1607 N N . SER A 1 199 ? 16.047 -46.938 -23.656 1 91.19 199 SER A N 1
ATOM 1608 C CA . SER A 1 199 ? 16.219 -47.156 -22.219 1 91.19 199 SER A CA 1
ATOM 1609 C C . SER A 1 199 ? 15.328 -46.219 -21.406 1 91.19 199 SER A C 1
ATOM 1611 O O . SER A 1 199 ? 14.734 -46.625 -20.406 1 91.19 199 SER A O 1
ATOM 1613 N N . ALA A 1 200 ? 15.289 -45.031 -21.875 1 91.5 200 ALA A N 1
ATOM 1614 C CA . ALA A 1 200 ? 14.484 -44.031 -21.188 1 91.5 200 ALA A CA 1
ATOM 1615 C C . ALA A 1 200 ? 13 -44.375 -21.25 1 91.5 200 ALA A C 1
ATOM 1617 O O . ALA A 1 200 ? 12.281 -44.25 -20.25 1 91.5 200 ALA A O 1
ATOM 1618 N N . VAL A 1 201 ? 12.539 -44.812 -22.391 1 89.94 201 VAL A N 1
ATOM 1619 C CA . VAL A 1 201 ? 11.133 -45.188 -22.578 1 89.94 201 VAL A CA 1
ATOM 1620 C C . VAL A 1 201 ? 10.805 -46.406 -21.734 1 89.94 201 VAL A C 1
ATOM 1622 O O . VAL A 1 201 ? 9.727 -46.5 -21.156 1 89.94 201 VAL A O 1
ATOM 1625 N N . ALA A 1 202 ? 11.727 -47.312 -21.75 1 90.56 202 ALA A N 1
ATOM 1626 C CA . ALA A 1 202 ? 11.531 -48.531 -20.953 1 90.56 202 ALA A CA 1
ATOM 1627 C C . ALA A 1 202 ? 11.391 -48.188 -19.469 1 90.56 202 ALA A C 1
ATOM 1629 O O . ALA A 1 202 ? 10.492 -48.688 -18.781 1 90.56 202 ALA A O 1
ATOM 1630 N N . ARG A 1 203 ? 12.234 -47.406 -19 1 92.5 203 ARG A N 1
ATOM 1631 C CA . ARG A 1 203 ? 12.188 -46.969 -17.625 1 92.5 203 ARG A CA 1
ATOM 1632 C C . ARG A 1 203 ? 10.875 -46.25 -17.312 1 92.5 203 ARG A C 1
ATOM 1634 O O . ARG A 1 203 ? 10.25 -46.5 -16.281 1 92.5 203 ARG A O 1
ATOM 1641 N N . TYR A 1 204 ? 10.531 -45.375 -18.172 1 93.12 204 TYR A N 1
ATOM 1642 C CA . TYR A 1 204 ? 9.273 -44.656 -18.047 1 93.12 204 TYR A CA 1
ATOM 1643 C C . TYR A 1 204 ? 8.094 -45.594 -17.984 1 93.12 204 TYR A C 1
ATOM 1645 O O . TYR A 1 204 ? 7.203 -45.469 -17.141 1 93.12 204 TYR A O 1
ATOM 1653 N N . ALA A 1 205 ? 8.031 -46.625 -18.828 1 90.38 205 ALA A N 1
ATOM 1654 C CA . ALA A 1 205 ? 6.953 -47.625 -18.906 1 90.38 205 ALA A CA 1
ATOM 1655 C C . ALA A 1 205 ? 6.883 -48.469 -17.625 1 90.38 205 ALA A C 1
ATOM 1657 O O . ALA A 1 205 ? 5.789 -48.781 -17.141 1 90.38 205 ALA A O 1
ATOM 1658 N N . VAL A 1 206 ? 7.973 -48.812 -17.156 1 90.62 206 VAL A N 1
ATOM 1659 C CA . VAL A 1 206 ? 8.039 -49.625 -15.945 1 90.62 206 VAL A CA 1
ATOM 1660 C C . VAL A 1 206 ? 7.402 -48.875 -14.781 1 90.62 206 VAL A C 1
ATOM 1662 O O . VAL A 1 206 ? 6.613 -49.438 -14.023 1 90.62 206 VAL A O 1
ATOM 1665 N N . LYS A 1 207 ? 7.719 -47.656 -14.695 1 90.19 207 LYS A N 1
ATOM 1666 C CA . LYS A 1 207 ? 7.207 -46.812 -13.602 1 90.19 207 LYS A CA 1
ATOM 1667 C C . LYS A 1 207 ? 5.695 -46.625 -13.727 1 90.19 207 LYS A C 1
ATOM 1669 O O . LYS A 1 207 ? 4.98 -46.656 -12.719 1 90.19 207 LYS A O 1
ATOM 1674 N N . HIS A 1 208 ? 5.141 -46.438 -14.891 1 87.38 208 HIS A N 1
ATOM 1675 C CA . HIS A 1 208 ? 3.734 -46.094 -15.078 1 87.38 208 HIS A CA 1
ATOM 1676 C C . HIS A 1 208 ? 2.889 -47.375 -15.281 1 87.38 208 HIS A C 1
ATOM 1678 O O . HIS A 1 208 ? 1.668 -47.312 -15.117 1 87.38 208 HIS A O 1
ATOM 1684 N N . ASN A 1 209 ? 3.482 -48.438 -15.906 1 78.69 209 ASN A N 1
ATOM 1685 C CA . ASN A 1 209 ? 2.777 -49.719 -15.961 1 78.69 209 ASN A CA 1
ATOM 1686 C C . ASN A 1 209 ? 2.639 -50.344 -14.57 1 78.69 209 ASN A C 1
ATOM 1688 O O . ASN A 1 209 ? 1.668 -51.062 -14.297 1 78.69 209 ASN A O 1
ATOM 1692 N N . GLN A 1 210 ? 3.682 -50.094 -13.82 1 63.03 210 GLN A N 1
ATOM 1693 C CA . GLN A 1 210 ? 3.557 -50.594 -12.453 1 63.03 210 GLN A CA 1
ATOM 1694 C C . GLN A 1 210 ? 2.445 -49.844 -11.703 1 63.03 210 GLN A C 1
ATOM 1696 O O . GLN A 1 210 ? 1.8 -50.438 -10.828 1 63.03 210 GLN A O 1
ATOM 1701 N N . ILE A 1 211 ? 2.234 -48.594 -12.086 1 56.22 211 ILE A N 1
ATOM 1702 C CA . ILE A 1 211 ? 1.168 -47.844 -11.414 1 56.22 211 ILE A CA 1
ATOM 1703 C C . ILE A 1 211 ? -0.181 -48.25 -12.023 1 56.22 211 ILE A C 1
ATOM 1705 O O . ILE A 1 211 ? -1.179 -48.344 -11.305 1 56.22 211 ILE A O 1
ATOM 1709 N N . SER A 1 212 ? -0.269 -48.281 -13.492 1 49.91 212 SER A N 1
ATOM 1710 C CA . SER A 1 212 ? -1.522 -48.688 -14.125 1 49.91 212 SER A CA 1
ATOM 1711 C C . SER A 1 212 ? -1.628 -50.219 -14.227 1 49.91 212 SER A C 1
ATOM 1713 O O . SER A 1 212 ? -0.837 -50.844 -14.93 1 49.91 212 SER A O 1
ATOM 1715 N N . GLY A 1 213 ? -1.814 -51.062 -13.336 1 45.66 213 GLY A N 1
ATOM 1716 C CA . GLY A 1 213 ? -2.24 -52.406 -13.609 1 45.66 213 GLY A CA 1
ATOM 1717 C C . GLY A 1 213 ? -2.906 -52.562 -14.969 1 45.66 213 GLY A C 1
ATOM 1718 O O . GLY A 1 213 ? -3.518 -53.594 -15.25 1 45.66 213 GLY A O 1
ATOM 1719 N N . ALA A 1 214 ? -3.346 -51.469 -15.664 1 44.69 214 ALA A N 1
ATOM 1720 C CA . ALA A 1 214 ? -4.062 -51.594 -16.938 1 44.69 214 ALA A CA 1
ATOM 1721 C C . ALA A 1 214 ? -3.102 -51.906 -18.078 1 44.69 214 ALA A C 1
ATOM 1723 O O . ALA A 1 214 ? -1.905 -51.625 -17.984 1 44.69 214 ALA A O 1
ATOM 1724 N N . LYS A 1 215 ? -3.533 -52.375 -19.391 1 43.44 215 LYS A N 1
ATOM 1725 C CA . LYS A 1 215 ? -3.078 -52.875 -20.688 1 43.44 215 LYS A CA 1
ATOM 1726 C C . LYS A 1 215 ? -2.164 -51.875 -21.391 1 43.44 215 LYS A C 1
ATOM 1728 O O . LYS A 1 215 ? -2.57 -50.75 -21.672 1 43.44 215 LYS A O 1
ATOM 1733 N N . VAL A 1 216 ? -0.819 -51.844 -21.406 1 43.56 216 VAL A N 1
ATOM 1734 C CA . VAL A 1 216 ? 0.197 -51.125 -22.172 1 43.56 216 VAL A CA 1
ATOM 1735 C C . VAL A 1 216 ? -0.098 -51.219 -23.656 1 43.56 216 VAL A C 1
ATOM 1737 O O . VAL A 1 216 ? -0.204 -52.344 -24.203 1 43.56 216 VAL A O 1
ATOM 1740 N N . PRO A 1 217 ? -0.559 -50.219 -24.484 1 40.41 217 PRO A N 1
ATOM 1741 C CA . PRO A 1 217 ? -0.673 -50.406 -25.922 1 40.41 217 PRO A CA 1
ATOM 1742 C C . PRO A 1 217 ? 0.667 -50.719 -26.594 1 40.41 217 PRO A C 1
ATOM 1744 O O . PRO A 1 217 ? 1.71 -50.25 -26.141 1 40.41 217 PRO A O 1
ATOM 1747 N N . ARG A 1 218 ? 0.897 -51.781 -27.375 1 38.38 218 ARG A N 1
ATOM 1748 C CA . ARG A 1 218 ? 1.986 -52.25 -28.219 1 38.38 218 ARG A CA 1
ATOM 1749 C C . ARG A 1 218 ? 2.512 -51.125 -29.109 1 38.38 218 ARG A C 1
ATOM 1751 O O . ARG A 1 218 ? 1.739 -50.469 -29.812 1 38.38 218 ARG A O 1
ATOM 1758 N N . LEU A 1 219 ? 3.584 -50.344 -28.797 1 39.41 219 LEU A N 1
ATOM 1759 C CA . LEU A 1 219 ? 4.324 -49.5 -29.719 1 39.41 219 LEU A CA 1
ATOM 1760 C C . LEU A 1 219 ? 4.766 -50.281 -30.953 1 39.41 219 LEU A C 1
ATOM 1762 O O . LEU A 1 219 ? 5.891 -50.781 -31 1 39.41 219 LEU A O 1
ATOM 1766 N N . ASP A 1 220 ? 4.004 -51.031 -31.625 1 38.31 220 ASP A N 1
ATOM 1767 C CA . ASP A 1 220 ? 4.363 -51.781 -32.812 1 38.31 220 ASP A CA 1
ATOM 1768 C C . ASP A 1 220 ? 5.055 -50.906 -33.844 1 38.31 220 ASP A C 1
ATOM 1770 O O . ASP A 1 220 ? 5.703 -51.406 -34.75 1 38.31 220 ASP A O 1
ATOM 1774 N N . GLY A 1 221 ? 4.641 -49.594 -33.969 1 38.53 221 GLY A N 1
ATOM 1775 C CA . GLY A 1 221 ? 4.965 -48.969 -35.25 1 38.53 221 GLY A CA 1
ATOM 1776 C C . GLY A 1 221 ? 6.426 -48.594 -35.375 1 38.53 221 GLY A C 1
ATOM 1777 O O . GLY A 1 221 ? 6.848 -48.062 -36.406 1 38.53 221 GLY A O 1
ATOM 1778 N N . ILE A 1 222 ? 7.203 -48.406 -34.375 1 39.91 222 ILE A N 1
ATOM 1779 C CA . ILE A 1 222 ? 8.477 -47.781 -34.688 1 39.91 222 ILE A CA 1
ATOM 1780 C C . ILE A 1 222 ? 9.43 -48.812 -35.281 1 39.91 222 ILE A C 1
ATOM 1782 O O . ILE A 1 222 ? 10.578 -48.5 -35.594 1 39.91 222 ILE A O 1
ATOM 1786 N N . GLY A 1 223 ? 9.109 -50.125 -35.188 1 33.44 223 GLY A N 1
ATOM 1787 C CA . GLY A 1 223 ? 10.117 -51.062 -35.625 1 33.44 223 GLY A CA 1
ATOM 1788 C C . GLY A 1 223 ? 10.281 -51.094 -37.156 1 33.44 223 GLY A C 1
ATOM 1789 O O . GLY A 1 223 ? 10.984 -51.938 -37.688 1 33.44 223 GLY A O 1
ATOM 1790 N N . ASN A 1 224 ? 9.328 -50.406 -37.875 1 33.81 224 ASN A N 1
ATOM 1791 C CA . ASN A 1 224 ? 9.453 -50.812 -39.281 1 33.81 224 ASN A CA 1
ATOM 1792 C C . ASN A 1 224 ? 10.727 -50.25 -39.906 1 33.81 224 ASN A C 1
ATOM 1794 O O . ASN A 1 224 ? 10.672 -49.312 -40.719 1 33.81 224 ASN A O 1
ATOM 1798 N N . CYS A 1 225 ? 11.805 -49.875 -39.219 1 29.47 225 CYS A N 1
ATOM 1799 C CA . CYS A 1 225 ? 12.938 -49.625 -40.094 1 29.47 225 CYS A CA 1
ATOM 1800 C C . CYS A 1 225 ? 13.414 -50.906 -40.75 1 29.47 225 CYS A C 1
ATOM 1802 O O . CYS A 1 225 ? 13.977 -51.781 -40.094 1 29.47 225 CYS A O 1
ATOM 1804 N N . ASP A 1 226 ? 12.602 -51.688 -41.375 1 24.59 226 ASP A N 1
ATOM 1805 C CA . ASP A 1 226 ? 13.234 -52.531 -42.375 1 24.59 226 ASP A CA 1
ATOM 1806 C C . ASP A 1 226 ? 13.852 -51.688 -43.5 1 24.59 226 ASP A C 1
ATOM 1808 O O . ASP A 1 226 ? 13.289 -50.656 -43.906 1 24.59 226 ASP A O 1
ATOM 1812 N N . MET B 1 1 ? -7.887 -20.422 -23.328 1 28.03 1 MET B N 1
ATOM 1813 C CA . MET B 1 1 ? -7.961 -19.078 -23.875 1 28.03 1 MET B CA 1
ATOM 1814 C C . MET B 1 1 ? -8.328 -18.062 -22.797 1 28.03 1 MET B C 1
ATOM 1816 O O . MET B 1 1 ? -9.453 -18.094 -22.266 1 28.03 1 MET B O 1
ATOM 1820 N N . SER B 1 2 ? -7.379 -17.562 -22.016 1 33.78 2 SER B N 1
ATOM 1821 C CA . SER B 1 2 ? -7.668 -16.609 -20.953 1 33.78 2 SER B CA 1
ATOM 1822 C C . SER B 1 2 ? -8.461 -15.414 -21.484 1 33.78 2 SER B C 1
ATOM 1824 O O . SER B 1 2 ? -8.078 -14.805 -22.484 1 33.78 2 SER B O 1
ATOM 1826 N N . ALA B 1 3 ? -9.773 -15.383 -21.391 1 38.22 3 ALA B N 1
ATOM 1827 C CA . ALA B 1 3 ? -10.578 -14.281 -21.922 1 38.22 3 ALA B CA 1
ATOM 1828 C C . ALA B 1 3 ? -9.922 -12.93 -21.625 1 38.22 3 ALA B C 1
ATOM 1830 O O . ALA B 1 3 ? -9.258 -12.766 -20.594 1 38.22 3 ALA B O 1
ATOM 1831 N N . PRO B 1 4 ? -9.656 -12.086 -22.688 1 42.84 4 PRO B N 1
ATOM 1832 C CA . PRO B 1 4 ? -9.156 -10.719 -22.484 1 42.84 4 PRO B CA 1
ATOM 1833 C C . PRO B 1 4 ? -9.805 -10.016 -21.297 1 42.84 4 PRO B C 1
ATOM 1835 O O . PRO B 1 4 ? -10.938 -10.328 -20.938 1 42.84 4 PRO B O 1
ATOM 1838 N N . PRO B 1 5 ? -9.008 -9.469 -20.344 1 48.28 5 PRO B N 1
ATOM 1839 C CA . PRO B 1 5 ? -9.641 -8.719 -19.266 1 48.28 5 PRO B CA 1
ATOM 1840 C C . PRO B 1 5 ? -10.789 -7.84 -19.734 1 48.28 5 PRO B C 1
ATOM 1842 O O . PRO B 1 5 ? -10.734 -7.289 -20.844 1 48.28 5 PRO B O 1
ATOM 1845 N N . ALA B 1 6 ? -11.953 -8.141 -19.406 1 53.53 6 ALA B N 1
ATOM 1846 C CA . ALA B 1 6 ? -13.047 -7.23 -19.75 1 53.53 6 ALA B CA 1
ATOM 1847 C C . ALA B 1 6 ? -12.68 -5.785 -19.422 1 53.53 6 ALA B C 1
ATOM 1849 O O . ALA B 1 6 ? -11.898 -5.531 -18.5 1 53.53 6 ALA B O 1
ATOM 1850 N N . PRO B 1 7 ? -12.82 -4.781 -20.375 1 54.03 7 PRO B N 1
ATOM 1851 C CA . PRO B 1 7 ? -12.562 -3.352 -20.203 1 54.03 7 PRO B CA 1
ATOM 1852 C C . PRO B 1 7 ? -12.711 -2.893 -18.75 1 54.03 7 PRO B C 1
ATOM 1854 O O . PRO B 1 7 ? -12.062 -1.93 -18.328 1 54.03 7 PRO B O 1
ATOM 1857 N N . ASN B 1 8 ? -13.305 -3.771 -17.844 1 68.69 8 ASN B N 1
ATOM 1858 C CA . ASN B 1 8 ? -13.672 -3.344 -16.5 1 68.69 8 ASN B CA 1
ATOM 1859 C C . ASN B 1 8 ? -12.758 -3.947 -15.445 1 68.69 8 ASN B C 1
ATOM 1861 O O . ASN B 1 8 ? -12.984 -3.781 -14.25 1 68.69 8 ASN B O 1
ATOM 1865 N N . ASP B 1 9 ? -11.578 -4.445 -16 1 91.38 9 ASP B N 1
ATOM 1866 C CA . ASP B 1 9 ? -10.672 -5.047 -15.031 1 91.38 9 ASP B CA 1
ATOM 1867 C C . ASP B 1 9 ? -9.516 -4.098 -14.703 1 91.38 9 ASP B C 1
ATOM 1869 O O . ASP B 1 9 ? -8.359 -4.398 -14.992 1 91.38 9 ASP B O 1
ATOM 1873 N N . TRP B 1 10 ? -9.773 -2.988 -14.062 1 97.06 10 TRP B N 1
ATOM 1874 C CA . TRP B 1 10 ? -8.789 -1.957 -13.742 1 97.06 10 TRP B CA 1
ATOM 1875 C C . TRP B 1 10 ? -7.664 -2.525 -12.891 1 97.06 10 TRP B C 1
ATOM 1877 O O . TRP B 1 10 ? -6.531 -2.043 -12.945 1 97.06 10 TRP B O 1
ATOM 1887 N N . GLN B 1 11 ? -7.914 -3.588 -12.203 1 97.94 11 GLN B N 1
ATOM 1888 C CA . GLN B 1 11 ? -6.953 -4.207 -11.305 1 97.94 11 GLN B CA 1
ATOM 1889 C C . GLN B 1 11 ? -5.723 -4.695 -12.062 1 97.94 11 GLN B C 1
ATOM 1891 O O . GLN B 1 11 ? -4.598 -4.594 -11.57 1 97.94 11 GLN B O 1
ATOM 1896 N N . THR B 1 12 ? -5.941 -5.148 -13.289 1 97.38 12 THR B N 1
ATOM 1897 C CA . THR B 1 12 ? -4.887 -5.809 -14.047 1 97.38 12 THR B CA 1
ATOM 1898 C C . THR B 1 12 ? -3.906 -4.785 -14.617 1 97.38 12 THR B C 1
ATOM 1900 O O . THR B 1 12 ? -2.84 -5.152 -15.117 1 97.38 12 THR B O 1
ATOM 1903 N N . THR B 1 13 ? -4.207 -3.51 -14.445 1 97.19 13 THR B N 1
ATOM 1904 C CA . THR B 1 13 ? -3.314 -2.469 -14.938 1 97.19 13 THR B CA 1
ATOM 1905 C C . THR B 1 13 ? -2.619 -1.757 -13.781 1 97.19 13 THR B C 1
ATOM 1907 O O . THR B 1 13 ? -1.854 -0.815 -13.992 1 97.19 13 THR B O 1
ATOM 1910 N N . ARG B 1 14 ? -2.887 -2.16 -12.578 1 98 14 ARG B N 1
ATOM 1911 C CA . ARG B 1 14 ? -2.283 -1.576 -11.383 1 98 14 ARG B CA 1
ATOM 1912 C C . ARG B 1 14 ? -1.332 -2.561 -10.711 1 98 14 ARG B C 1
ATOM 1914 O O . ARG B 1 14 ? -1.769 -3.465 -10 1 98 14 ARG B O 1
ATOM 1921 N N . LYS B 1 15 ? -0.075 -2.328 -10.836 1 97.62 15 LYS B N 1
ATOM 1922 C CA . LYS B 1 15 ? 0.936 -3.285 -10.391 1 97.62 15 LYS B CA 1
ATOM 1923 C C . LYS B 1 15 ? 1.138 -3.207 -8.883 1 97.62 15 LYS B C 1
ATOM 1925 O O . LYS B 1 15 ? 1.203 -4.234 -8.203 1 97.62 15 LYS B O 1
ATOM 1930 N N . LEU B 1 16 ? 1.218 -2.023 -8.359 1 98.38 16 LEU B N 1
ATOM 1931 C CA . LEU B 1 16 ? 1.615 -1.814 -6.969 1 98.38 16 LEU B CA 1
ATOM 1932 C C . LEU B 1 16 ? 0.397 -1.57 -6.086 1 98.38 16 LEU B C 1
ATOM 1934 O O . LEU B 1 16 ? -0.596 -0.994 -6.535 1 98.38 16 LEU B O 1
ATOM 1938 N N . VAL B 1 17 ? 0.491 -1.888 -4.812 1 98.69 17 VAL B N 1
ATOM 1939 C CA . VAL B 1 17 ? -0.565 -1.683 -3.828 1 98.69 17 VAL B CA 1
ATOM 1940 C C . VAL B 1 17 ? -0.971 -0.211 -3.803 1 98.69 17 VAL B C 1
ATOM 1942 O O . VAL B 1 17 ? -2.16 0.11 -3.754 1 98.69 17 VAL B O 1
ATOM 1945 N N . LYS B 1 18 ? 0.017 0.672 -3.873 1 98.62 18 LYS B N 1
ATOM 1946 C CA . LYS B 1 18 ? -0.263 2.102 -3.775 1 98.62 18 LYS B CA 1
ATOM 1947 C C . LYS B 1 18 ? -1.067 2.588 -4.977 1 98.62 18 LYS B C 1
ATOM 1949 O O . LYS B 1 18 ? -1.876 3.51 -4.859 1 98.62 18 LYS B O 1
ATOM 1954 N N . GLU B 1 19 ? -0.837 1.957 -6.172 1 98.69 19 GLU B N 1
ATOM 1955 C CA . GLU B 1 19 ? -1.611 2.307 -7.359 1 98.69 19 GLU B CA 1
ATOM 1956 C C . GLU B 1 19 ? -3.062 1.858 -7.223 1 98.69 19 GLU B C 1
ATOM 1958 O O . GLU B 1 19 ? -3.98 2.568 -7.641 1 98.69 19 GLU B O 1
ATOM 1963 N N . ARG B 1 20 ? -3.203 0.724 -6.68 1 98.69 20 ARG B N 1
ATOM 1964 C CA . ARG B 1 20 ? -4.547 0.208 -6.441 1 98.69 20 ARG B CA 1
ATOM 1965 C C . ARG B 1 20 ? -5.27 1.037 -5.387 1 98.69 20 ARG B C 1
ATOM 1967 O O . ARG B 1 20 ? -6.449 1.36 -5.543 1 98.69 20 ARG B O 1
ATOM 1974 N N . GLY B 1 21 ? -4.57 1.347 -4.328 1 98.75 21 GLY B N 1
ATOM 1975 C CA . GLY B 1 21 ? -5.125 2.244 -3.328 1 98.75 21 GLY B CA 1
ATOM 1976 C C . GLY B 1 21 ? -5.535 3.59 -3.896 1 98.75 21 GLY B C 1
ATOM 1977 O O . GLY B 1 21 ? -6.594 4.117 -3.555 1 98.75 21 GLY B O 1
ATOM 1978 N N . GLN B 1 22 ? -4.691 4.133 -4.777 1 98.62 22 GLN B N 1
ATOM 1979 C CA . GLN B 1 22 ? -5 5.414 -5.41 1 98.62 22 GLN B CA 1
ATOM 1980 C C . GLN B 1 22 ? -6.293 5.332 -6.211 1 98.62 22 GLN B C 1
ATOM 1982 O O . GLN B 1 22 ? -7.113 6.254 -6.172 1 98.62 22 GLN B O 1
ATOM 1987 N N . TYR B 1 23 ? -6.441 4.277 -6.902 1 98.62 23 TYR B N 1
ATOM 1988 C CA . TYR B 1 23 ? -7.648 4.078 -7.699 1 98.62 23 TYR B CA 1
ATOM 1989 C C . TYR B 1 23 ? -8.891 4.07 -6.812 1 98.62 23 TYR B C 1
ATOM 1991 O O . TYR B 1 23 ? -9.891 4.715 -7.129 1 98.62 23 TYR B O 1
ATOM 199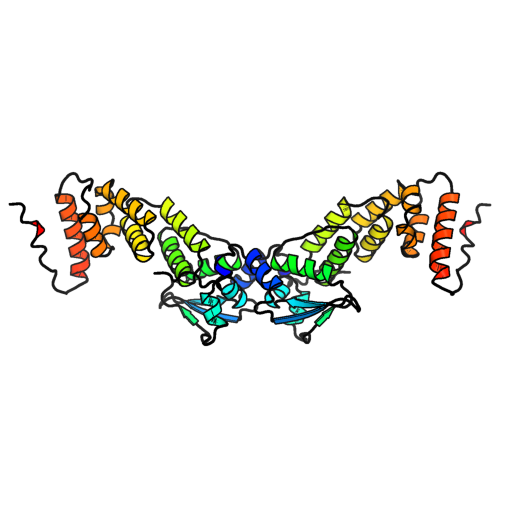9 N N . LEU B 1 24 ? -8.82 3.355 -5.715 1 98.69 24 LEU B N 1
ATOM 2000 C CA . LEU B 1 24 ? -9.938 3.289 -4.785 1 98.69 24 LEU B CA 1
ATOM 2001 C C . LEU B 1 24 ? -10.266 4.672 -4.23 1 98.69 24 LEU B C 1
ATOM 2003 O O . LEU B 1 24 ? -11.438 5.047 -4.141 1 98.69 24 LEU B O 1
ATOM 2007 N N . LEU B 1 25 ? -9.219 5.367 -3.855 1 98.62 25 LEU B N 1
ATOM 2008 C CA . LEU B 1 25 ? -9.422 6.695 -3.283 1 98.62 25 LEU B CA 1
ATOM 2009 C C . LEU B 1 25 ? -10.086 7.629 -4.293 1 98.62 25 LEU B C 1
ATOM 2011 O O . LEU B 1 25 ? -11.016 8.359 -3.949 1 98.62 25 LEU B O 1
ATOM 2015 N N . GLU B 1 26 ? -9.711 7.582 -5.484 1 98.19 26 GLU B N 1
ATOM 2016 C CA . GLU B 1 26 ? -10.18 8.492 -6.523 1 98.19 26 GLU B CA 1
ATOM 2017 C C . GLU B 1 26 ? -11.602 8.141 -6.953 1 98.19 26 GLU B C 1
ATOM 2019 O O . GLU B 1 26 ? -12.398 9.031 -7.258 1 98.19 26 GLU B O 1
ATOM 2024 N N . THR B 1 27 ? -11.898 6.867 -6.992 1 98 27 THR B N 1
ATOM 2025 C CA . THR B 1 27 ? -13.172 6.441 -7.559 1 98 27 THR B CA 1
ATOM 2026 C C . THR B 1 27 ? -14.211 6.238 -6.461 1 98 27 THR B C 1
ATOM 2028 O O . THR B 1 27 ? -15.414 6.227 -6.73 1 98 27 THR B O 1
ATOM 2031 N N . GLY B 1 28 ? -13.758 5.984 -5.27 1 98.12 28 GLY B N 1
ATOM 2032 C CA . GLY B 1 28 ? -14.664 5.668 -4.18 1 98.12 28 GLY B CA 1
ATOM 2033 C C . GLY B 1 28 ? -15.203 4.254 -4.246 1 98.12 28 GLY B C 1
ATOM 2034 O O . GLY B 1 28 ? -16.172 3.916 -3.549 1 98.12 28 GLY B O 1
ATOM 2035 N N . THR B 1 29 ? -14.57 3.402 -5.102 1 97.62 29 THR B N 1
ATOM 2036 C CA . THR B 1 29 ? -15.008 2.02 -5.25 1 97.62 29 THR B CA 1
ATOM 2037 C C . THR B 1 29 ? -14.953 1.288 -3.912 1 97.62 29 THR B C 1
ATOM 2039 O O . THR B 1 29 ? -13.922 1.291 -3.238 1 97.62 29 THR B O 1
ATOM 2042 N N . TRP B 1 30 ? -16.047 0.767 -3.439 1 97.81 30 TRP B N 1
ATOM 2043 C CA . TRP B 1 30 ? -16.25 -0.015 -2.225 1 97.81 30 TRP B CA 1
ATOM 2044 C C . TRP B 1 30 ? -16.016 0.834 -0.981 1 97.81 30 TRP B C 1
ATOM 2046 O O . TRP B 1 30 ? -15.625 0.315 0.068 1 97.81 30 TRP B O 1
ATOM 2056 N N . SER B 1 31 ? -16.094 2.139 -1.11 1 98.31 31 SER B N 1
ATOM 2057 C CA . SER B 1 31 ? -15.969 3 0.061 1 98.31 31 SER B CA 1
ATOM 2058 C C . SER B 1 31 ? -17 2.623 1.129 1 98.31 31 SER B C 1
ATOM 2060 O O . SER B 1 31 ? -18.125 2.256 0.81 1 98.31 31 SER B O 1
ATOM 2062 N N . ASP B 1 32 ? -16.562 2.727 2.42 1 97.88 32 ASP B N 1
ATOM 2063 C CA . ASP B 1 32 ? -17.469 2.318 3.488 1 97.88 32 ASP B CA 1
ATOM 2064 C C . ASP B 1 32 ? -17.484 3.34 4.625 1 97.88 32 ASP B C 1
ATOM 2066 O O . ASP B 1 32 ? -17.891 3.027 5.746 1 97.88 32 ASP B O 1
ATOM 2070 N N . CYS B 1 33 ? -17.031 4.523 4.43 1 97.5 33 CYS B N 1
ATOM 2071 C CA . CYS B 1 33 ? -17.172 5.656 5.34 1 97.5 33 CYS B CA 1
ATOM 2072 C C . CYS B 1 33 ? -17.141 6.977 4.582 1 97.5 33 CYS B C 1
ATOM 2074 O O . CYS B 1 33 ? -16.625 7.039 3.465 1 97.5 33 CYS B O 1
ATOM 2076 N N . ARG B 1 34 ? -17.75 8.008 5.141 1 98.25 34 ARG B N 1
ATOM 2077 C CA . ARG B 1 34 ? -17.812 9.352 4.57 1 98.25 34 ARG B CA 1
ATOM 2078 C C . ARG B 1 34 ? -17.484 10.406 5.621 1 98.25 34 ARG B C 1
ATOM 2080 O O . ARG B 1 34 ? -17.875 10.281 6.777 1 98.25 34 ARG B O 1
ATOM 2087 N N . PHE B 1 35 ? -16.828 11.43 5.141 1 98.5 35 PHE B N 1
ATOM 2088 C CA . PHE B 1 35 ? -16.438 12.555 5.992 1 98.5 35 PHE B CA 1
ATOM 2089 C C . PHE B 1 35 ? -17 13.859 5.453 1 98.5 35 PHE B C 1
ATOM 2091 O O . PHE B 1 35 ? -16.938 14.117 4.25 1 98.5 35 PHE B O 1
ATOM 2098 N N . ILE B 1 36 ? -17.578 14.648 6.297 1 98.44 36 ILE B N 1
ATOM 2099 C CA . ILE B 1 36 ? -17.875 16.047 6.004 1 98.44 36 ILE B CA 1
ATOM 2100 C C . ILE B 1 36 ? -16.734 16.938 6.512 1 98.44 36 ILE B C 1
ATOM 2102 O O . ILE B 1 36 ? -16.594 17.141 7.719 1 98.44 36 ILE B O 1
ATOM 2106 N N . VAL B 1 37 ? -16 17.469 5.594 1 98.44 37 VAL B N 1
ATOM 2107 C CA . VAL B 1 37 ? -14.734 18.109 5.965 1 98.44 37 VAL B CA 1
ATOM 2108 C C . VAL B 1 37 ? -14.82 19.609 5.703 1 98.44 37 VAL B C 1
ATOM 2110 O O . VAL B 1 37 ? -15.266 20.047 4.637 1 98.44 37 VAL B O 1
ATOM 2113 N N . GLY B 1 38 ? -14.336 20.359 6.656 1 97.56 38 GLY B N 1
ATOM 2114 C CA . GLY B 1 38 ? -14.328 21.812 6.531 1 97.56 38 GLY B CA 1
ATOM 2115 C C . GLY B 1 38 ? -15.641 22.453 6.941 1 97.56 38 GLY B C 1
ATOM 2116 O O . GLY B 1 38 ? -16.5 21.797 7.531 1 97.56 38 GLY B O 1
ATOM 2117 N N . THR B 1 39 ? -15.664 23.75 6.707 1 96.12 39 THR B N 1
ATOM 2118 C CA . THR B 1 39 ? -16.859 24.547 7.012 1 96.12 39 THR B CA 1
ATOM 2119 C C . THR B 1 39 ? -17.391 25.219 5.758 1 96.12 39 THR B C 1
ATOM 2121 O O . THR B 1 39 ? -16.703 25.297 4.738 1 96.12 39 THR B O 1
ATOM 2124 N N . GLU B 1 40 ? -18.641 25.625 5.887 1 93.06 40 GLU B N 1
ATOM 2125 C CA . GLU B 1 40 ? -19.234 26.344 4.766 1 93.06 40 GLU B CA 1
ATOM 2126 C C . GLU B 1 40 ? -18.484 27.641 4.484 1 93.06 40 GLU B C 1
ATOM 2128 O O . GLU B 1 40 ? -18.031 28.312 5.41 1 93.06 40 GLU B O 1
ATOM 2133 N N . PRO B 1 41 ? -18.25 27.953 3.238 1 94.06 41 PRO B N 1
ATOM 2134 C CA . PRO B 1 41 ? -18.797 27.344 2.018 1 94.06 41 PRO B CA 1
ATOM 2135 C C . PRO B 1 41 ? -17.859 26.328 1.392 1 94.06 41 PRO B C 1
ATOM 2137 O O . PRO B 1 41 ? -18.172 25.766 0.334 1 94.06 41 PRO B O 1
ATOM 2140 N N . ASN B 1 42 ? -16.781 26 1.98 1 94.81 42 ASN B N 1
ATOM 2141 C CA . ASN B 1 42 ? -15.766 25.141 1.372 1 94.81 42 ASN B CA 1
ATOM 2142 C C . ASN B 1 42 ? -15.898 23.688 1.848 1 94.81 42 ASN B C 1
ATOM 2144 O O . ASN B 1 42 ? -15.008 22.875 1.607 1 94.81 42 ASN B O 1
ATOM 2148 N N . GLN B 1 43 ? -17 23.453 2.438 1 97.62 43 GLN B N 1
ATOM 2149 C CA . GLN B 1 43 ? -17.203 22.125 3.002 1 97.62 43 GLN B CA 1
ATOM 2150 C C . GLN B 1 43 ? -17.328 21.078 1.903 1 97.62 43 GLN B C 1
ATOM 2152 O O . GLN B 1 43 ? -17.984 21.312 0.882 1 97.62 43 GLN B O 1
ATOM 2157 N N . GLN B 1 44 ? -16.672 19.875 2.059 1 98.12 44 GLN B N 1
ATOM 2158 C CA . GLN B 1 44 ? -16.719 18.797 1.074 1 98.12 44 GLN B CA 1
ATOM 2159 C C . GLN B 1 44 ? -17 17.453 1.741 1 98.12 44 GLN B C 1
ATOM 2161 O O . GLN B 1 44 ? -16.625 17.25 2.898 1 98.12 44 GLN B O 1
ATOM 2166 N N . VAL B 1 45 ? -17.656 16.641 1.038 1 98.25 45 VAL B N 1
ATOM 2167 C CA . VAL B 1 45 ? -17.844 15.258 1.467 1 98.25 45 VAL B CA 1
ATOM 2168 C C . VAL B 1 45 ? -16.797 14.367 0.812 1 98.25 45 VAL B C 1
ATOM 2170 O O . VAL B 1 45 ? -16.641 14.375 -0.411 1 98.25 45 VAL B O 1
ATOM 2173 N N . LEU B 1 46 ? -15.992 13.641 1.593 1 98.44 46 LEU B N 1
ATOM 2174 C CA . LEU B 1 46 ? -14.953 12.734 1.111 1 98.44 46 LEU B CA 1
ATOM 2175 C C . LEU B 1 46 ? -15.227 11.305 1.545 1 98.44 46 LEU B C 1
ATOM 2177 O O . LEU B 1 46 ? -15.656 11.062 2.676 1 98.44 46 LEU B O 1
ATOM 2181 N N . GLU B 1 47 ? -15.008 10.414 0.628 1 98.38 47 GLU B N 1
ATOM 2182 C CA . GLU B 1 47 ? -15.203 8.992 0.913 1 98.38 47 GLU B CA 1
ATOM 2183 C C . GLU B 1 47 ? -13.875 8.305 1.212 1 98.38 47 GLU B C 1
ATOM 2185 O O . GLU B 1 47 ? -12.82 8.742 0.731 1 98.38 47 GLU B O 1
ATOM 2190 N N . GLY B 1 48 ? -13.93 7.324 2.07 1 98.31 48 GLY B N 1
ATOM 2191 C CA . GLY B 1 48 ? -12.742 6.559 2.404 1 98.31 48 GLY B CA 1
ATOM 2192 C C . GLY B 1 48 ? -13.039 5.102 2.713 1 98.31 48 GLY B C 1
ATOM 2193 O O . GLY B 1 48 ? -14.156 4.633 2.498 1 98.31 48 GLY B O 1
ATOM 2194 N N . HIS B 1 49 ? -12.141 4.375 3.041 1 98.81 49 HIS B N 1
ATOM 2195 C CA . HIS B 1 49 ? -12.203 2.971 3.432 1 98.81 49 HIS B CA 1
ATOM 2196 C C . HIS B 1 49 ? -11.672 2.768 4.844 1 98.81 49 HIS B C 1
ATOM 2198 O O . HIS B 1 49 ? -10.5 3.059 5.121 1 98.81 49 HIS B O 1
ATOM 2204 N N . LYS B 1 50 ? -12.508 2.248 5.73 1 98.38 50 LYS B N 1
ATOM 2205 C CA . LYS B 1 50 ? -12.172 2.102 7.145 1 98.38 50 LYS B CA 1
ATOM 2206 C C . LYS B 1 50 ? -10.859 1.332 7.316 1 98.38 50 LYS B C 1
ATOM 2208 O O . LYS B 1 50 ? -10.047 1.668 8.18 1 98.38 50 LYS B O 1
ATOM 2213 N N . LEU B 1 51 ? -10.648 0.338 6.512 1 98.75 51 LEU B N 1
ATOM 2214 C CA . LEU B 1 51 ? -9.477 -0.514 6.645 1 98.75 51 LEU B CA 1
ATOM 2215 C C . LEU B 1 51 ? -8.195 0.28 6.395 1 98.75 51 LEU B C 1
ATOM 2217 O O . LEU B 1 51 ? -7.258 0.224 7.191 1 98.75 51 LEU B O 1
ATOM 2221 N N . PHE B 1 52 ? -8.141 1.065 5.273 1 98.88 52 PHE B N 1
ATOM 2222 C CA . PHE B 1 52 ? -6.977 1.883 4.961 1 98.88 52 PHE B CA 1
ATOM 2223 C C . PHE B 1 52 ? -6.723 2.906 6.059 1 98.88 52 PHE B C 1
ATOM 2225 O O . PHE B 1 52 ? -5.57 3.145 6.438 1 98.88 52 PHE B O 1
ATOM 2232 N N . LEU B 1 53 ? -7.801 3.457 6.543 1 98.69 53 LEU B N 1
ATOM 2233 C CA . LEU B 1 53 ? -7.68 4.5 7.559 1 98.69 53 LEU B CA 1
ATOM 2234 C C . LEU B 1 53 ? -7.234 3.908 8.891 1 98.69 53 LEU B C 1
ATOM 2236 O O . LEU B 1 53 ? -6.277 4.387 9.5 1 98.69 53 LEU B O 1
ATOM 2240 N N . ALA B 1 54 ? -7.855 2.822 9.305 1 98.31 54 ALA B N 1
ATOM 2241 C CA . ALA B 1 54 ? -7.57 2.203 10.594 1 98.31 54 ALA B CA 1
ATOM 2242 C C . ALA B 1 54 ? -6.164 1.614 10.625 1 98.31 54 ALA B C 1
ATOM 2244 O O . ALA B 1 54 ? -5.496 1.637 11.664 1 98.31 54 ALA B O 1
ATOM 2245 N N . MET B 1 55 ? -5.723 1.111 9.516 1 98.56 55 MET B N 1
ATOM 2246 C CA . MET B 1 55 ? -4.402 0.49 9.531 1 98.56 55 MET B CA 1
ATOM 2247 C C . MET B 1 55 ? -3.305 1.547 9.555 1 98.56 55 MET B C 1
ATOM 2249 O O . MET B 1 55 ? -2.137 1.229 9.789 1 98.56 55 MET B O 1
ATOM 2253 N N . SER B 1 56 ? -3.643 2.775 9.391 1 98.69 56 SER B N 1
ATOM 2254 C CA . SER B 1 56 ? -2.641 3.834 9.32 1 98.69 56 SER B CA 1
ATOM 2255 C C . SER B 1 56 ? -2.633 4.676 10.594 1 98.69 56 SER B C 1
ATOM 2257 O O . SER B 1 56 ? -1.652 5.363 10.883 1 98.69 56 SER B O 1
ATOM 2259 N N . SER B 1 57 ? -3.729 4.625 11.359 1 98.56 57 SER B N 1
ATOM 2260 C CA . SER B 1 57 ? -3.91 5.57 12.453 1 98.56 57 SER B CA 1
ATOM 2261 C C . SER B 1 57 ? -4.688 4.945 13.609 1 98.56 57 SER B C 1
ATOM 2263 O O . SER B 1 57 ? -5.824 4.5 13.43 1 98.56 57 SER B O 1
ATOM 2265 N N . PRO B 1 58 ? -4.137 4.984 14.852 1 97.88 58 PRO B N 1
ATOM 2266 C CA . PRO B 1 58 ? -4.914 4.508 15.992 1 97.88 58 PRO B CA 1
ATOM 2267 C C . PRO B 1 58 ? -6.18 5.328 16.234 1 97.88 58 PRO B C 1
ATOM 2269 O O . PRO B 1 58 ? -7.164 4.812 16.766 1 97.88 58 PRO B O 1
ATOM 2272 N N . VAL B 1 59 ? -6.137 6.559 15.828 1 97.5 59 VAL B N 1
ATOM 2273 C CA . VAL B 1 59 ? -7.297 7.43 15.984 1 97.5 59 VAL B CA 1
ATOM 2274 C C . VAL B 1 59 ? -8.43 6.941 15.078 1 97.5 59 VAL B C 1
ATOM 2276 O O . VAL B 1 59 ? -9.562 6.781 15.531 1 97.5 59 VAL B O 1
ATOM 2279 N N . PHE B 1 60 ? -8.102 6.66 13.844 1 97.69 60 PHE B N 1
ATOM 2280 C CA . PHE B 1 60 ? -9.109 6.129 12.938 1 97.69 60 PHE B CA 1
ATOM 2281 C C . PHE B 1 60 ? -9.555 4.738 13.375 1 97.69 60 PHE B C 1
ATOM 2283 O O . PHE B 1 60 ? -10.727 4.375 13.211 1 97.69 60 PHE B O 1
ATOM 2290 N N . GLU B 1 61 ? -8.617 3.971 13.906 1 97.62 61 GLU B N 1
ATOM 2291 C CA . GLU B 1 61 ? -9 2.674 14.461 1 97.62 61 GLU B CA 1
ATOM 2292 C C . GLU B 1 61 ? -10.055 2.83 15.555 1 97.62 61 GLU B C 1
ATOM 2294 O O . GLU B 1 61 ? -11.062 2.121 15.562 1 97.62 61 GLU B O 1
ATOM 2299 N N . ALA B 1 62 ? -9.812 3.703 16.453 1 95.62 62 ALA B N 1
ATOM 2300 C CA . ALA B 1 62 ? -10.758 3.947 17.531 1 95.62 62 ALA B CA 1
ATOM 2301 C C . ALA B 1 62 ? -12.094 4.457 16.984 1 95.62 62 ALA B C 1
ATOM 2303 O O . ALA B 1 62 ? -13.156 4.086 17.484 1 95.62 62 ALA B O 1
ATOM 2304 N N . MET B 1 63 ? -12.023 5.25 15.977 1 95.38 63 MET B N 1
ATOM 2305 C CA . MET B 1 63 ? -13.195 5.863 15.367 1 95.38 63 MET B CA 1
ATOM 2306 C C . MET B 1 63 ? -14.109 4.801 14.758 1 95.38 63 MET B C 1
ATOM 2308 O O . MET B 1 63 ? -15.336 4.891 14.875 1 95.38 63 MET B O 1
ATOM 2312 N N . PHE B 1 64 ? -13.492 3.756 14.172 1 96.25 64 PHE B N 1
ATOM 2313 C CA . PHE B 1 64 ? -14.281 2.834 13.367 1 96.25 64 PHE B CA 1
ATOM 2314 C C . PHE B 1 64 ? -14.469 1.503 14.086 1 96.25 64 PHE B C 1
ATOM 2316 O O . PHE B 1 64 ? -15.453 0.802 13.859 1 96.25 64 PHE B O 1
ATOM 2323 N N . PHE B 1 65 ? -13.492 1.107 14.922 1 93.56 65 PHE B N 1
ATOM 2324 C CA . PHE B 1 65 ? -13.508 -0.239 15.477 1 93.56 65 PHE B CA 1
ATOM 2325 C C . PHE B 1 65 ? -13.469 -0.195 17 1 93.56 65 PHE B C 1
ATOM 2327 O O . PHE B 1 65 ? -13.398 -1.237 17.656 1 93.56 65 PHE B O 1
ATOM 2334 N N . GLY B 1 66 ? -13.508 0.965 17.484 1 90.88 66 GLY B N 1
ATOM 2335 C CA . GLY B 1 66 ? -13.539 1.112 18.938 1 90.88 66 GLY B CA 1
ATOM 2336 C C . GLY B 1 66 ? -14.922 0.926 19.531 1 90.88 66 GLY B C 1
ATOM 2337 O O . GLY B 1 66 ? -15.875 0.622 18.812 1 90.88 66 GLY B O 1
ATOM 2338 N N . GLY B 1 67 ? -15.039 0.941 20.766 1 88.12 67 GLY B N 1
ATOM 2339 C CA . GLY B 1 67 ? -16.266 0.702 21.516 1 88.12 67 GLY B CA 1
ATOM 2340 C C . GLY B 1 67 ? -17.359 1.694 21.172 1 88.12 67 GLY B C 1
ATOM 2341 O O . GLY B 1 67 ? -18.547 1.348 21.188 1 88.12 67 GLY B O 1
ATOM 2342 N N . MET B 1 68 ? -17.078 2.977 20.891 1 83.81 68 MET B N 1
ATOM 2343 C CA . MET B 1 68 ? -18.047 4.008 20.547 1 83.81 68 MET B CA 1
ATOM 2344 C C . MET B 1 68 ? -17.828 4.496 19.125 1 83.81 68 MET B C 1
ATOM 2346 O O . MET B 1 68 ? -17.609 5.688 18.891 1 83.81 68 MET B O 1
ATOM 2350 N N . ALA B 1 69 ? -18.047 3.6 18.172 1 79.19 69 ALA B N 1
ATOM 2351 C CA . ALA B 1 69 ? -17.812 3.947 16.766 1 79.19 69 ALA B CA 1
ATOM 2352 C C . ALA B 1 69 ? -18.703 5.109 16.344 1 79.19 69 ALA B C 1
ATOM 2354 O O . ALA B 1 69 ? -19.875 5.184 16.734 1 79.19 69 ALA B O 1
ATOM 2355 N N . GLU B 1 70 ? -18.062 5.98 15.594 1 82.94 70 GLU B N 1
ATOM 2356 C CA . GLU B 1 70 ? -18.734 7.195 15.141 1 82.94 70 GLU B CA 1
ATOM 2357 C C . GLU B 1 70 ? -19.812 6.875 14.102 1 82.94 70 GLU B C 1
ATOM 2359 O O . GLU B 1 70 ? -19.719 5.863 13.398 1 82.94 70 GLU B O 1
ATOM 2364 N N . LYS B 1 71 ? -20.766 7.777 14.031 1 86.69 71 LYS B N 1
ATOM 2365 C CA . LYS B 1 71 ? -21.828 7.629 13.055 1 86.69 71 LYS B CA 1
ATOM 2366 C C . LYS B 1 71 ? -21.438 8.203 11.703 1 86.69 71 LYS B C 1
ATOM 2368 O O . LYS B 1 71 ? -20.781 9.25 11.633 1 86.69 71 LYS B O 1
ATOM 2373 N N . ASP B 1 72 ? -21.734 7.613 10.656 1 89 72 ASP B N 1
ATOM 2374 C CA . ASP B 1 72 ? -21.531 8.039 9.273 1 89 72 ASP B CA 1
ATOM 2375 C C . ASP B 1 72 ? -22.641 8.977 8.812 1 89 72 ASP B C 1
ATOM 2377 O O . ASP B 1 72 ? -23.828 8.664 8.961 1 89 72 ASP B O 1
ATOM 2381 N N . PRO B 1 73 ? -22.312 10.156 8.266 1 95.38 73 PRO B N 1
ATOM 2382 C CA . PRO B 1 73 ? -20.953 10.641 7.973 1 95.38 73 PRO B CA 1
ATOM 2383 C C . PRO B 1 73 ? -20.281 11.281 9.18 1 95.38 73 PRO B C 1
ATOM 2385 O O . PRO B 1 73 ? -20.969 11.758 10.094 1 95.38 73 PRO B O 1
ATOM 2388 N N . ILE B 1 74 ? -19.047 11.289 9.258 1 96.75 74 ILE B N 1
ATOM 2389 C CA . ILE B 1 74 ? -18.234 11.852 10.336 1 96.75 74 ILE B CA 1
ATOM 2390 C C . ILE B 1 74 ? -17.859 13.289 10 1 96.75 74 ILE B C 1
ATOM 2392 O O . ILE B 1 74 ? -17.312 13.562 8.93 1 96.75 74 ILE B O 1
ATOM 2396 N N . ALA B 1 75 ? -18.047 14.18 10.898 1 96.88 75 ALA B N 1
ATOM 2397 C CA . ALA B 1 75 ? -17.75 15.586 10.68 1 96.88 75 ALA B CA 1
ATOM 2398 C C . ALA B 1 75 ? -16.328 15.922 11.117 1 96.88 75 ALA B C 1
ATOM 2400 O O . ALA B 1 75 ? -15.922 15.594 12.234 1 96.88 75 ALA B O 1
ATOM 2401 N N . ILE B 1 76 ? -15.633 16.453 10.25 1 97.5 76 ILE B N 1
ATOM 2402 C CA . ILE B 1 76 ? -14.305 17.016 10.508 1 97.5 76 ILE B CA 1
ATOM 2403 C C . ILE B 1 76 ? -14.297 18.5 10.148 1 97.5 76 ILE B C 1
ATOM 2405 O O . ILE B 1 76 ? -13.969 18.859 9.016 1 97.5 76 ILE B O 1
ATOM 2409 N N . LEU B 1 77 ? -14.5 19.312 11.109 1 96.81 77 LEU B N 1
ATOM 2410 C CA . LEU B 1 77 ? -14.781 20.719 10.836 1 96.81 77 LEU B CA 1
ATOM 2411 C C . LEU B 1 77 ? -13.523 21.562 11.016 1 96.81 77 LEU B C 1
ATOM 2413 O O . LEU B 1 77 ? -13.477 22.719 10.57 1 96.81 77 LEU B O 1
ATOM 2417 N N . ASP B 1 78 ? -12.555 21.016 11.625 1 96.12 78 ASP B N 1
ATOM 2418 C CA . ASP B 1 78 ? -11.375 21.797 11.992 1 96.12 78 ASP B CA 1
ATOM 2419 C C . ASP B 1 78 ? -10.227 21.547 11.016 1 96.12 78 ASP B C 1
ATOM 2421 O O . ASP B 1 78 ? -9.094 21.969 11.258 1 96.12 78 ASP B O 1
ATOM 2425 N N . VAL B 1 79 ? -10.477 20.812 9.977 1 96.44 79 VAL B N 1
ATOM 2426 C CA . VAL B 1 79 ? -9.477 20.547 8.945 1 96.44 79 VAL B CA 1
ATOM 2427 C C . VAL B 1 79 ? -10.016 20.984 7.586 1 96.44 79 VAL B C 1
ATOM 2429 O O . VAL B 1 79 ? -11.18 20.75 7.262 1 96.44 79 VAL B O 1
ATOM 2432 N N . GLN B 1 80 ? -9.141 21.562 6.824 1 95.88 80 GLN B N 1
ATOM 2433 C CA . GLN B 1 80 ? -9.547 21.953 5.48 1 95.88 80 GLN B CA 1
ATOM 2434 C C . GLN B 1 80 ? -9.633 20.75 4.555 1 95.88 80 GLN B C 1
ATOM 2436 O O . GLN B 1 80 ? -8.836 19.812 4.672 1 95.88 80 GLN B O 1
ATOM 2441 N N . PRO B 1 81 ? -10.547 20.781 3.551 1 97.56 81 PRO B N 1
ATOM 2442 C CA . PRO B 1 81 ? -10.734 19.641 2.645 1 97.56 81 PRO B CA 1
ATOM 2443 C C . PRO B 1 81 ? -9.461 19.281 1.894 1 97.56 81 PRO B C 1
ATOM 2445 O O . PRO B 1 81 ? -9.125 18.094 1.791 1 97.56 81 PRO B O 1
ATOM 2448 N N . GLU B 1 82 ? -8.719 20.25 1.47 1 96.81 82 GLU B N 1
ATOM 2449 C CA . GLU B 1 82 ? -7.52 19.969 0.693 1 96.81 82 GLU B CA 1
ATOM 2450 C C . GLU B 1 82 ? -6.461 19.281 1.547 1 96.81 82 GLU B C 1
ATOM 2452 O O . GLU B 1 82 ? -5.754 18.391 1.065 1 96.81 82 GLU B O 1
ATOM 2457 N N . ALA B 1 83 ? -6.328 19.672 2.721 1 97 83 ALA B N 1
ATOM 2458 C CA . ALA B 1 83 ? -5.375 19.031 3.631 1 97 83 ALA B CA 1
ATOM 2459 C C . ALA B 1 83 ? -5.785 17.594 3.941 1 97 83 ALA B C 1
ATOM 2461 O O . ALA B 1 83 ? -4.941 16.703 3.982 1 97 83 ALA B O 1
ATOM 2462 N N . PHE B 1 84 ? -7.078 17.391 4.113 1 98.44 84 PHE B N 1
ATOM 2463 C CA . PHE B 1 84 ? -7.555 16.047 4.406 1 98.44 84 PHE B CA 1
ATOM 2464 C C . PHE B 1 84 ? -7.375 15.141 3.199 1 98.44 84 PHE B C 1
ATOM 2466 O O . PHE B 1 84 ? -7.016 13.969 3.35 1 98.44 84 PHE B O 1
ATOM 2473 N N . LYS B 1 85 ? -7.594 15.695 2.027 1 98.31 85 LYS B N 1
ATOM 2474 C CA . LYS B 1 85 ? -7.344 14.93 0.811 1 98.31 85 LYS B CA 1
ATOM 2475 C C . LYS B 1 85 ? -5.883 14.508 0.719 1 98.31 85 LYS B C 1
ATOM 2477 O O . LYS B 1 85 ? -5.582 13.367 0.364 1 98.31 85 LYS B O 1
ATOM 2482 N N . ALA B 1 86 ? -5.023 15.453 0.999 1 98.5 86 ALA B N 1
ATOM 2483 C CA . ALA B 1 86 ? -3.598 15.133 0.988 1 98.5 86 ALA B CA 1
ATOM 2484 C C . ALA B 1 86 ? -3.266 14.062 2.023 1 98.5 86 ALA B C 1
ATOM 2486 O O . ALA B 1 86 ? -2.434 13.188 1.774 1 98.5 86 ALA B O 1
ATOM 2487 N N . LEU B 1 87 ? -3.9 14.172 3.15 1 98.81 87 LEU B N 1
ATOM 2488 C CA . LEU B 1 87 ? -3.732 13.18 4.207 1 98.81 87 LEU B CA 1
ATOM 2489 C C . LEU B 1 87 ? -4.184 11.805 3.738 1 98.81 87 LEU B C 1
ATOM 2491 O O . LEU B 1 87 ? -3.469 10.82 3.92 1 98.81 87 LEU B O 1
ATOM 2495 N N . LEU B 1 88 ? -5.352 11.75 3.105 1 98.88 88 LEU B N 1
ATOM 2496 C CA . LEU B 1 88 ? -5.852 10.492 2.553 1 98.88 88 LEU B CA 1
ATOM 2497 C C . LEU B 1 88 ? -4.895 9.945 1.502 1 98.88 88 LEU B C 1
ATOM 2499 O O . LEU B 1 88 ? -4.633 8.734 1.467 1 98.88 88 LEU B O 1
ATOM 2503 N N . GLU B 1 89 ? -4.406 10.844 0.708 1 98.81 89 GLU B N 1
ATOM 2504 C CA . GLU B 1 89 ? -3.467 10.406 -0.319 1 98.81 89 GLU B CA 1
ATOM 2505 C C . GLU B 1 89 ? -2.246 9.734 0.301 1 98.81 89 GLU B C 1
ATOM 2507 O O . GLU B 1 89 ? -1.808 8.68 -0.167 1 98.81 89 GLU B O 1
ATOM 2512 N N . TYR B 1 90 ? -1.71 10.312 1.31 1 98.88 90 TYR B N 1
ATOM 2513 C CA . TYR B 1 90 ? -0.583 9.711 2.014 1 98.88 90 TYR B CA 1
ATOM 2514 C C . TYR B 1 90 ? -0.948 8.336 2.551 1 98.88 90 TYR B C 1
ATOM 2516 O O . TYR B 1 90 ? -0.187 7.375 2.391 1 98.88 90 TYR B O 1
ATOM 2524 N N . ILE B 1 91 ? -2.102 8.25 3.119 1 98.88 91 ILE B N 1
ATOM 2525 C CA . ILE B 1 91 ? -2.541 7.012 3.76 1 98.88 91 ILE B CA 1
ATOM 2526 C C . ILE B 1 91 ? -2.664 5.902 2.715 1 98.88 91 ILE B C 1
ATOM 2528 O O . ILE B 1 91 ? -2.258 4.766 2.959 1 98.88 91 ILE B O 1
ATOM 2532 N N . TYR B 1 92 ? -3.119 6.227 1.548 1 98.88 92 TYR B N 1
ATOM 2533 C CA . TYR B 1 92 ? -3.42 5.223 0.535 1 98.88 92 TYR B CA 1
ATOM 2534 C C . TYR B 1 92 ? -2.186 4.898 -0.297 1 98.88 92 TYR B C 1
ATOM 2536 O O . TYR B 1 92 ? -2.088 3.818 -0.883 1 98.88 92 TYR B O 1
ATOM 2544 N N . THR B 1 93 ? -1.238 5.871 -0.407 1 98.75 93 THR B N 1
ATOM 2545 C CA . THR B 1 93 ? -0.255 5.73 -1.476 1 98.75 93 THR B CA 1
ATOM 2546 C C . THR B 1 93 ? 1.15 6.023 -0.96 1 98.75 93 THR B C 1
ATOM 2548 O O . THR B 1 93 ? 2.135 5.816 -1.672 1 98.75 93 THR B O 1
ATOM 2551 N N . ASP B 1 94 ? 1.309 6.527 0.167 1 98.5 94 ASP B N 1
ATOM 2552 C CA . ASP B 1 94 ? 2.576 6.941 0.759 1 98.5 94 ASP B CA 1
ATOM 2553 C C . ASP B 1 94 ? 3.084 8.234 0.118 1 98.5 94 ASP B C 1
ATOM 2555 O O . ASP B 1 94 ? 4.184 8.695 0.427 1 98.5 94 ASP B O 1
ATOM 2559 N N . ARG B 1 95 ? 2.314 8.852 -0.75 1 98.25 95 ARG B N 1
ATOM 2560 C CA . ARG B 1 95 ? 2.77 10.047 -1.452 1 98.25 95 ARG B CA 1
ATOM 2561 C C . ARG B 1 95 ? 2.48 11.305 -0.637 1 98.25 95 ARG B C 1
ATOM 2563 O O . ARG B 1 95 ? 1.412 11.43 -0.035 1 98.25 95 ARG B O 1
ATOM 2570 N N . ILE B 1 96 ? 3.439 12.109 -0.617 1 97.81 96 ILE B N 1
ATOM 2571 C CA . ILE B 1 96 ? 3.328 13.398 0.056 1 97.81 96 ILE B CA 1
ATOM 2572 C C . ILE B 1 96 ? 3.68 14.516 -0.918 1 97.81 96 ILE B C 1
ATOM 2574 O O . ILE B 1 96 ? 4.805 14.586 -1.419 1 97.81 96 ILE B O 1
ATOM 2578 N N . ASN B 1 97 ? 2.725 15.297 -1.227 1 94.94 97 ASN B N 1
ATOM 2579 C CA . ASN B 1 97 ? 2.926 16.422 -2.131 1 94.94 97 ASN B CA 1
ATOM 2580 C C . ASN B 1 97 ? 2.76 17.75 -1.41 1 94.94 97 ASN B C 1
ATOM 2582 O O . ASN B 1 97 ? 1.637 18.234 -1.229 1 94.94 97 ASN B O 1
ATOM 2586 N N . LEU B 1 98 ? 3.832 18.344 -1.027 1 96.06 98 LEU B N 1
ATOM 2587 C CA . LEU B 1 98 ? 3.826 19.641 -0.354 1 96.06 98 LEU B CA 1
ATOM 2588 C C . LEU B 1 98 ? 4.18 20.75 -1.326 1 96.06 98 LEU B C 1
ATOM 2590 O O . LEU B 1 98 ? 5.242 20.734 -1.952 1 96.06 98 LEU B O 1
ATOM 2594 N N . THR B 1 99 ? 3.264 21.719 -1.419 1 93.19 99 THR B N 1
ATOM 2595 C CA . THR B 1 99 ? 3.438 22.734 -2.463 1 93.19 99 THR B CA 1
ATOM 2596 C C . THR B 1 99 ? 3.6 24.125 -1.853 1 93.19 99 THR B C 1
ATOM 2598 O O . THR B 1 99 ? 4.059 25.047 -2.521 1 93.19 99 THR B O 1
ATOM 2601 N N . SER B 1 100 ? 3.223 24.344 -0.644 1 93.31 100 SER B N 1
ATOM 2602 C CA . SER B 1 100 ? 3.328 25.641 -0.007 1 93.31 100 SER B CA 1
ATOM 2603 C C . SER B 1 100 ? 3.453 25.516 1.508 1 93.31 100 SER B C 1
ATOM 2605 O O . SER B 1 100 ? 3.129 24.469 2.074 1 93.31 100 SER B O 1
ATOM 2607 N N . PHE B 1 101 ? 3.861 26.562 2.088 1 92.62 101 PHE B N 1
ATOM 2608 C CA . PHE B 1 101 ? 4.012 26.625 3.537 1 92.62 101 PHE B CA 1
ATOM 2609 C C . PHE B 1 101 ? 2.668 26.438 4.227 1 92.62 101 PHE B C 1
ATOM 2611 O O . PHE B 1 101 ? 2.547 25.641 5.156 1 92.62 101 PHE B O 1
ATOM 2618 N N . ASP B 1 102 ? 1.675 27.109 3.76 1 91.56 102 ASP B N 1
ATOM 2619 C CA . ASP B 1 102 ? 0.346 27.047 4.359 1 91.56 102 ASP B CA 1
ATOM 2620 C C . ASP B 1 102 ? -0.232 25.641 4.281 1 91.56 102 ASP B C 1
ATOM 2622 O O . ASP B 1 102 ? -0.808 25.141 5.25 1 91.56 102 ASP B O 1
ATOM 2626 N N . GLN B 1 103 ? -0.055 25.047 3.158 1 94.5 103 GLN B N 1
ATOM 2627 C CA . GLN B 1 103 ? -0.548 23.688 2.98 1 94.5 103 GLN B CA 1
ATOM 2628 C C . GLN B 1 103 ? 0.17 22.703 3.914 1 94.5 103 GLN B C 1
ATOM 2630 O O . GLN B 1 103 ? -0.457 21.828 4.496 1 94.5 103 GLN B O 1
ATOM 2635 N N . ALA B 1 104 ? 1.465 22.938 4.008 1 96.25 104 ALA B N 1
ATOM 2636 C CA . ALA B 1 104 ? 2.258 22.078 4.883 1 96.25 104 ALA B CA 1
ATOM 2637 C C . ALA B 1 104 ? 1.804 22.203 6.336 1 96.25 104 ALA B C 1
ATOM 2639 O O . ALA B 1 104 ? 1.707 21.203 7.055 1 96.25 104 ALA B O 1
ATOM 2640 N N . CYS B 1 105 ? 1.516 23.422 6.758 1 93.81 105 CYS B N 1
ATOM 2641 C CA . CYS B 1 105 ? 1.036 23.641 8.117 1 93.81 105 CYS B CA 1
ATOM 2642 C C . CYS B 1 105 ? -0.292 22.938 8.352 1 93.81 105 CYS B C 1
ATOM 2644 O O . CYS B 1 105 ? -0.467 22.25 9.359 1 93.81 105 CYS B O 1
ATOM 2646 N N . GLU B 1 106 ? -1.194 23.094 7.438 1 94.88 106 GLU B N 1
ATOM 2647 C CA . GLU B 1 106 ? -2.514 22.484 7.555 1 94.88 106 GLU B CA 1
ATOM 2648 C C . GLU B 1 106 ? -2.414 20.969 7.57 1 94.88 106 GLU B C 1
ATOM 2650 O O . GLU B 1 106 ? -3.088 20.297 8.359 1 94.88 106 GLU B O 1
ATOM 2655 N N . LEU B 1 107 ? -1.619 20.406 6.699 1 97.81 107 LEU B N 1
ATOM 2656 C CA . LEU B 1 107 ? -1.425 18.953 6.641 1 97.81 107 LEU B CA 1
ATOM 2657 C C . LEU B 1 107 ? -0.783 18.453 7.926 1 97.81 107 LEU B C 1
ATOM 2659 O O . LEU B 1 107 ? -1.166 17.391 8.438 1 97.81 107 LEU B O 1
ATOM 2663 N N . CYS B 1 108 ? 0.147 19.219 8.422 1 96.5 108 CYS B N 1
ATOM 2664 C CA . CYS B 1 108 ? 0.802 18.844 9.672 1 96.5 108 CYS B CA 1
ATOM 2665 C C . CYS B 1 108 ? -0.204 18.766 10.812 1 96.5 108 CYS B C 1
ATOM 2667 O O . CYS B 1 108 ? -0.167 17.828 11.617 1 96.5 108 CYS B O 1
ATOM 2669 N N . TYR B 1 109 ? -1.05 19.734 10.828 1 95.56 109 TYR B N 1
ATOM 2670 C CA . TYR B 1 109 ? -2.109 19.719 11.828 1 95.56 109 TYR B CA 1
ATOM 2671 C C . TYR B 1 109 ? -2.938 18.438 11.727 1 95.56 109 TYR B C 1
ATOM 2673 O O . TYR B 1 109 ? -3.154 17.75 12.727 1 95.56 109 TYR B O 1
ATOM 2681 N N . GLY B 1 110 ? -3.404 18.109 10.578 1 97.69 110 GLY B N 1
ATOM 2682 C CA . GLY B 1 110 ? -4.148 16.875 10.367 1 97.69 110 GLY B CA 1
ATOM 2683 C C . GLY B 1 110 ? -3.369 15.625 10.75 1 97.69 110 GLY B C 1
ATOM 2684 O O . GLY B 1 110 ? -3.91 14.719 11.383 1 97.69 110 GLY B O 1
ATOM 2685 N N . ALA B 1 111 ? -2.131 15.664 10.375 1 98.19 111 ALA B N 1
ATOM 2686 C CA . ALA B 1 111 ? -1.273 14.516 10.672 1 98.19 111 ALA B CA 1
ATOM 2687 C C . ALA B 1 111 ? -1.137 14.305 12.172 1 98.19 111 ALA B C 1
ATOM 2689 O O . ALA B 1 111 ? -1.153 13.172 12.648 1 98.19 111 ALA B O 1
ATOM 2690 N N . LYS B 1 112 ? -0.958 15.375 12.898 1 96.19 112 LYS B N 1
ATOM 2691 C CA . LYS B 1 112 ? -0.891 15.281 14.359 1 96.19 112 LYS B CA 1
ATOM 2692 C C . LYS B 1 112 ? -2.225 14.828 14.938 1 96.19 112 LYS B C 1
ATOM 2694 O O . LYS B 1 112 ? -2.268 13.922 15.773 1 96.19 112 LYS B O 1
ATOM 2699 N N . LYS B 1 113 ? -3.244 15.367 14.477 1 96.81 113 LYS B N 1
ATOM 2700 C CA . LYS B 1 113 ? -4.598 15.07 14.945 1 96.81 113 LYS B CA 1
ATOM 2701 C C . LYS B 1 113 ? -4.914 13.586 14.789 1 96.81 113 LYS B C 1
ATOM 2703 O O . LYS B 1 113 ? -5.523 12.977 15.68 1 96.81 113 LYS B O 1
ATOM 2708 N N . TYR B 1 114 ? -4.477 13.055 13.695 1 98.06 114 TYR B N 1
ATOM 2709 C CA . TYR B 1 114 ? -4.828 11.672 13.406 1 98.06 114 TYR B CA 1
ATOM 2710 C C . TYR B 1 114 ? -3.645 10.742 13.656 1 98.06 114 TYR B C 1
ATOM 2712 O O . TYR B 1 114 ? -3.639 9.594 13.188 1 98.06 114 TYR B O 1
ATOM 2720 N N . MET B 1 115 ? -2.652 11.273 14.305 1 97.19 115 MET B N 1
ATOM 2721 C CA . MET B 1 115 ? -1.516 10.5 14.797 1 97.19 115 MET B CA 1
ATOM 2722 C C . MET B 1 115 ? -0.82 9.766 13.656 1 97.19 115 MET B C 1
ATOM 2724 O O . MET B 1 115 ? -0.661 8.539 13.695 1 97.19 115 MET B O 1
ATOM 2728 N N . LEU B 1 116 ? -0.3 10.469 12.727 1 98.06 116 LEU B N 1
ATOM 2729 C CA . LEU B 1 116 ? 0.523 10 11.617 1 98.06 116 LEU B CA 1
ATOM 2730 C C . LEU B 1 116 ? 1.937 10.562 11.711 1 98.06 116 LEU B C 1
ATOM 2732 O O . LEU B 1 116 ? 2.275 11.523 11.023 1 98.06 116 LEU B O 1
ATOM 2736 N N . PRO B 1 117 ? 2.754 9.93 12.492 1 97 117 PRO B N 1
ATOM 2737 C CA . PRO B 1 117 ? 4.035 10.539 12.859 1 97 117 PRO B CA 1
ATOM 2738 C C . PRO B 1 117 ? 4.957 10.75 11.664 1 97 117 PRO B C 1
ATOM 2740 O O . PRO B 1 117 ? 5.688 11.742 11.609 1 97 117 PRO B O 1
ATOM 2743 N N . TYR B 1 118 ? 4.969 9.867 10.711 1 97.94 118 TYR B N 1
ATOM 2744 C CA . TYR B 1 118 ? 5.863 10.016 9.57 1 97.94 118 TYR B CA 1
ATOM 2745 C C . TYR B 1 118 ? 5.426 11.172 8.68 1 97.94 118 TYR B C 1
ATOM 2747 O O . TYR B 1 118 ? 6.258 11.859 8.086 1 97.94 118 TYR B O 1
ATOM 2755 N N . LEU B 1 119 ? 4.195 11.344 8.562 1 98.31 119 LEU B N 1
ATOM 2756 C CA . LEU B 1 119 ? 3.688 12.492 7.816 1 98.31 119 LEU B CA 1
ATOM 2757 C C . LEU B 1 119 ? 4.027 13.797 8.531 1 98.31 119 LEU B C 1
ATOM 2759 O O . LEU B 1 119 ? 4.379 14.789 7.891 1 98.31 119 LEU B O 1
ATOM 2763 N N . VAL B 1 120 ? 3.928 13.805 9.867 1 96.44 120 VAL B N 1
ATOM 2764 C CA . VAL B 1 120 ? 4.328 14.961 10.664 1 96.44 120 VAL B CA 1
ATOM 2765 C C . VAL B 1 120 ? 5.793 15.289 10.391 1 96.44 120 VAL B C 1
ATOM 2767 O O . VAL B 1 120 ? 6.141 16.453 10.164 1 96.44 120 VAL B O 1
ATOM 2770 N N . GLU B 1 121 ? 6.543 14.312 10.406 1 95.81 121 GLU B N 1
ATOM 2771 C CA . GLU B 1 121 ? 7.973 14.492 10.172 1 95.81 121 GLU B CA 1
ATOM 2772 C C . GLU B 1 121 ? 8.234 15.141 8.82 1 95.81 121 GLU B C 1
ATOM 2774 O O . GLU B 1 121 ? 9.031 16.078 8.711 1 95.81 121 GLU B O 1
ATOM 2779 N N . GLU B 1 122 ? 7.574 14.68 7.824 1 97.31 122 GLU B N 1
ATOM 2780 C CA . GLU B 1 122 ? 7.777 15.203 6.477 1 97.31 122 GLU B CA 1
ATOM 2781 C C . GLU B 1 122 ? 7.309 16.656 6.375 1 97.31 122 GLU B C 1
ATOM 2783 O O . GLU B 1 122 ? 7.969 17.484 5.742 1 97.31 122 GLU B O 1
ATOM 2788 N N . CYS B 1 123 ? 6.215 16.922 6.941 1 96.75 123 CYS B N 1
ATOM 2789 C CA . CYS B 1 123 ? 5.719 18.297 6.957 1 96.75 123 CYS B CA 1
ATOM 2790 C C . CYS B 1 123 ? 6.691 19.219 7.684 1 96.75 123 CYS B C 1
ATOM 2792 O O . CYS B 1 123 ? 7 20.297 7.199 1 96.75 123 CYS B O 1
ATOM 2794 N N . THR B 1 124 ? 7.191 18.781 8.789 1 94.31 124 THR B N 1
ATOM 2795 C CA . THR B 1 124 ? 8.109 19.594 9.594 1 94.31 124 THR B CA 1
ATOM 2796 C C . THR B 1 124 ? 9.406 19.859 8.836 1 94.31 124 THR B C 1
ATOM 2798 O O . THR B 1 124 ? 9.93 20.969 8.867 1 94.31 124 THR B O 1
ATOM 2801 N N . LYS B 1 125 ? 9.883 18.844 8.18 1 95.06 125 LYS B N 1
ATOM 2802 C CA . LYS B 1 125 ? 11.078 19.016 7.352 1 95.06 125 LYS B CA 1
ATOM 2803 C C . LYS B 1 125 ? 10.852 20.062 6.266 1 95.06 125 LYS B C 1
ATOM 2805 O O . LYS B 1 125 ? 11.727 20.891 6.016 1 95.06 125 LYS B O 1
ATOM 2810 N N . TYR B 1 126 ? 9.789 19.969 5.664 1 96.56 126 TYR B N 1
ATOM 2811 C CA . TYR B 1 126 ? 9.453 20.938 4.633 1 96.56 126 TYR B CA 1
ATOM 2812 C C . TYR B 1 126 ? 9.406 22.359 5.207 1 96.56 126 TYR B C 1
ATOM 2814 O O . TYR B 1 126 ? 9.984 23.281 4.641 1 96.56 126 TYR B O 1
ATOM 2822 N N . LEU B 1 127 ? 8.75 22.5 6.316 1 94.62 127 LEU B N 1
ATOM 2823 C CA . LEU B 1 127 ? 8.609 23.797 6.965 1 94.62 127 LEU B CA 1
ATOM 2824 C C . LEU B 1 127 ? 9.977 24.344 7.371 1 94.62 127 LEU B C 1
ATOM 2826 O O . LEU B 1 127 ? 10.234 25.547 7.227 1 94.62 127 LEU B O 1
ATOM 2830 N N . TRP B 1 128 ? 10.758 23.469 7.809 1 93.62 128 TRP B N 1
ATOM 2831 C CA . TRP B 1 128 ? 12.109 23.828 8.219 1 93.62 128 TRP B CA 1
ATOM 2832 C C . TRP B 1 128 ? 12.906 24.359 7.031 1 93.62 128 TRP B C 1
ATOM 2834 O O . TRP B 1 128 ? 13.617 25.359 7.152 1 93.62 128 TRP B O 1
ATOM 2844 N N . SER B 1 129 ? 12.773 23.75 5.941 1 94.94 129 SER B N 1
ATOM 2845 C CA . SER B 1 129 ? 13.562 24.062 4.766 1 94.94 129 SER B CA 1
ATOM 2846 C C . SER B 1 129 ? 13.023 25.312 4.059 1 94.94 129 SER B C 1
ATOM 2848 O O . SER B 1 129 ? 13.75 25.969 3.303 1 94.94 129 SER B O 1
ATOM 2850 N N . ASP B 1 130 ? 11.844 25.656 4.305 1 93.38 130 ASP B N 1
ATOM 2851 C CA . ASP B 1 130 ? 11.195 26.75 3.582 1 93.38 130 ASP B CA 1
ATOM 2852 C C . ASP B 1 130 ? 11.055 27.984 4.465 1 93.38 130 ASP B C 1
ATOM 2854 O O . ASP B 1 130 ? 10.305 28.906 4.137 1 93.38 130 ASP B O 1
ATOM 2858 N N . LEU B 1 131 ? 11.812 28.016 5.469 1 93.75 131 LEU B N 1
ATOM 2859 C CA . LEU B 1 131 ? 11.719 29.125 6.414 1 93.75 131 LEU B CA 1
ATOM 2860 C C . LEU B 1 131 ? 12.516 30.328 5.922 1 93.75 131 LEU B C 1
ATOM 2862 O O . LEU B 1 131 ? 13.656 30.188 5.48 1 93.75 131 LEU B O 1
ATOM 2866 N N . TYR B 1 132 ? 11.867 31.453 5.941 1 93.56 132 TYR B N 1
ATOM 2867 C CA . TYR B 1 132 ? 12.477 32.719 5.613 1 93.56 132 TYR B CA 1
ATOM 2868 C C . TYR B 1 132 ? 11.734 33.875 6.285 1 93.56 132 TYR B C 1
ATOM 2870 O O . TYR B 1 132 ? 10.711 33.656 6.949 1 93.56 132 TYR B O 1
ATOM 2878 N N . PRO B 1 133 ? 12.18 35.031 6.254 1 94.38 133 PRO B N 1
ATOM 2879 C CA . PRO B 1 133 ? 11.656 36.125 7.074 1 94.38 133 PRO B CA 1
ATOM 2880 C C . PRO B 1 133 ? 10.156 36.344 6.887 1 94.38 133 PRO B C 1
ATOM 2882 O O . PRO B 1 133 ? 9.445 36.625 7.852 1 94.38 133 PRO B O 1
ATOM 2885 N N . LYS B 1 134 ? 9.633 36.125 5.754 1 93.06 134 LYS B N 1
ATOM 2886 C CA . LYS B 1 134 ? 8.234 36.438 5.434 1 93.06 134 LYS B CA 1
ATOM 2887 C C . LYS B 1 134 ? 7.293 35.469 6.18 1 93.06 134 LYS B C 1
ATOM 2889 O O . LYS B 1 134 ? 6.168 35.844 6.512 1 93.06 134 LYS B O 1
ATOM 2894 N N . ASN B 1 135 ? 7.801 34.312 6.418 1 94.56 135 ASN B N 1
ATOM 2895 C CA . ASN B 1 135 ? 6.895 33.344 7.059 1 94.56 135 ASN B CA 1
ATOM 2896 C C . ASN B 1 135 ? 7.383 32.969 8.453 1 94.56 135 ASN B C 1
ATOM 2898 O O . ASN B 1 135 ? 6.812 32.094 9.094 1 94.56 135 ASN B O 1
ATOM 2902 N N . ALA B 1 136 ? 8.367 33.656 8.945 1 95.31 136 ALA B N 1
ATOM 2903 C CA . ALA B 1 136 ? 9.031 33.312 10.195 1 95.31 136 ALA B CA 1
ATOM 2904 C C . ALA B 1 136 ? 8.078 33.406 11.383 1 95.31 136 ALA B C 1
ATOM 2906 O O . ALA B 1 136 ? 8.055 32.531 12.25 1 95.31 136 ALA B O 1
ATOM 2907 N N . CYS B 1 137 ? 7.289 34.438 11.453 1 94.31 137 CYS B N 1
ATOM 2908 C CA . CYS B 1 137 ? 6.375 34.625 12.57 1 94.31 137 CYS B CA 1
ATOM 2909 C C . CYS B 1 137 ? 5.281 33.562 12.562 1 94.31 137 CYS B C 1
ATOM 2911 O O . CYS B 1 137 ? 4.961 33 13.602 1 94.31 137 CYS B O 1
ATOM 2913 N N . ARG B 1 138 ? 4.723 33.344 11.406 1 92.12 138 ARG B N 1
ATOM 2914 C CA . ARG B 1 138 ? 3.703 32.312 11.273 1 92.12 138 ARG B CA 1
ATOM 2915 C C . ARG B 1 138 ? 4.27 30.922 11.625 1 92.12 138 ARG B C 1
ATOM 2917 O O . ARG B 1 138 ? 3.605 30.125 12.289 1 92.12 138 ARG B O 1
ATOM 2924 N N . ALA B 1 139 ? 5.445 30.703 11.156 1 95.38 139 ALA B N 1
ATOM 2925 C CA . ALA B 1 139 ? 6.117 29.453 11.453 1 95.38 139 ALA B CA 1
ATOM 2926 C C . ALA B 1 139 ? 6.352 29.297 12.953 1 95.38 139 ALA B C 1
ATOM 2928 O O . ALA B 1 139 ? 6.223 28.188 13.5 1 95.38 139 ALA B O 1
ATOM 2929 N N . TYR B 1 140 ? 6.676 30.375 13.578 1 95.69 140 TYR B N 1
ATOM 2930 C CA . TYR B 1 140 ? 6.867 30.359 15.023 1 95.69 140 TYR B CA 1
ATOM 2931 C C . TYR B 1 140 ? 5.578 29.969 15.742 1 95.69 140 TYR B C 1
ATOM 2933 O O . TYR B 1 140 ? 5.594 29.141 16.656 1 95.69 140 TYR B O 1
ATOM 2941 N N . GLU B 1 141 ? 4.488 30.5 15.336 1 93.81 141 GLU B N 1
ATOM 2942 C CA . GLU B 1 141 ? 3.195 30.172 15.922 1 93.81 141 GLU B CA 1
ATOM 2943 C C . GLU B 1 141 ? 2.871 28.688 15.75 1 93.81 141 GLU B C 1
ATOM 2945 O O . GLU B 1 141 ? 2.406 28.031 16.688 1 93.81 141 GLU B O 1
ATOM 2950 N N . PHE B 1 142 ? 3.066 28.219 14.57 1 92.88 142 PHE B N 1
ATOM 2951 C CA . PHE B 1 142 ? 2.863 26.812 14.281 1 92.88 142 PHE B CA 1
ATOM 2952 C C . PHE B 1 142 ? 3.727 25.938 15.195 1 92.88 142 PHE B C 1
ATOM 2954 O O . PHE B 1 142 ? 3.234 25 15.812 1 92.88 142 PHE B O 1
ATOM 2961 N N . ALA B 1 143 ? 5.012 26.312 15.219 1 94.31 143 ALA B N 1
ATOM 2962 C CA . ALA B 1 143 ? 5.957 25.531 16.016 1 94.31 143 ALA B CA 1
ATOM 2963 C C . ALA B 1 143 ? 5.543 25.516 17.484 1 94.31 143 ALA B C 1
ATOM 2965 O O . ALA B 1 143 ? 5.68 24.484 18.172 1 94.31 143 ALA B O 1
ATOM 2966 N N . LYS B 1 144 ? 5.078 26.609 17.953 1 93.56 144 LYS B N 1
ATOM 2967 C CA . LYS B 1 144 ? 4.617 26.719 19.328 1 93.56 144 LYS B CA 1
ATOM 2968 C C . LYS B 1 144 ? 3.379 25.859 19.562 1 93.56 144 LYS B C 1
ATOM 2970 O O . LYS B 1 144 ? 3.314 25.109 20.547 1 93.56 144 LYS B O 1
ATOM 2975 N N . LEU B 1 145 ? 2.43 25.953 18.672 1 88.25 145 LEU B N 1
ATOM 2976 C CA . LEU B 1 145 ? 1.176 25.219 18.766 1 88.25 145 LEU B CA 1
ATOM 2977 C C . LEU B 1 145 ? 1.428 23.703 18.766 1 88.25 145 LEU B C 1
ATOM 2979 O O . LEU B 1 145 ? 0.775 22.953 19.484 1 88.25 145 LEU B O 1
ATOM 2983 N N . PHE B 1 146 ? 2.398 23.297 18.016 1 87.31 146 PHE B N 1
ATOM 2984 C CA . PHE B 1 146 ? 2.586 21.875 17.812 1 87.31 146 PHE B CA 1
ATOM 2985 C C . PHE B 1 146 ? 3.82 21.375 18.562 1 87.31 146 PHE B C 1
ATOM 2987 O O . PHE B 1 146 ? 4.285 20.25 18.344 1 87.31 146 PHE B O 1
ATOM 2994 N N . GLU B 1 147 ? 4.363 22.234 19.328 1 88.44 147 GLU B N 1
ATOM 2995 C CA . GLU B 1 147 ? 5.461 21.875 20.219 1 88.44 147 GLU B CA 1
ATOM 2996 C C . GLU B 1 147 ? 6.66 21.344 19.453 1 88.44 147 GLU B C 1
ATOM 2998 O O . GLU B 1 147 ? 7.164 20.266 19.734 1 88.44 147 GLU B O 1
ATOM 3003 N N . GLU B 1 148 ? 7.098 22.094 18.562 1 91.25 148 GLU B N 1
ATOM 3004 C CA . GLU B 1 148 ? 8.312 21.844 17.797 1 91.25 148 GLU B CA 1
ATOM 3005 C C . GLU B 1 148 ? 9.43 22.797 18.188 1 91.25 148 GLU B C 1
ATOM 3007 O O . GLU B 1 148 ? 9.664 23.812 17.531 1 91.25 148 GLU B O 1
ATOM 3012 N N . PRO B 1 149 ? 10.172 22.453 19.203 1 93.25 149 PRO B N 1
ATOM 3013 C CA . PRO B 1 149 ? 11.125 23.406 19.797 1 93.25 149 PRO B CA 1
ATOM 3014 C C . PRO B 1 149 ? 12.234 23.812 18.828 1 93.25 149 PRO B C 1
ATOM 3016 O O . PRO B 1 149 ? 12.648 24.969 18.812 1 93.25 149 PRO B O 1
ATOM 3019 N N . MET B 1 150 ? 12.672 22.828 18.094 1 93.56 150 MET B N 1
ATOM 3020 C CA . MET B 1 150 ? 13.75 23.156 17.156 1 93.56 150 MET B CA 1
ATOM 3021 C C . MET B 1 150 ? 13.273 24.156 16.109 1 93.56 150 MET B C 1
ATOM 3023 O O . MET B 1 150 ? 14.008 25.062 15.734 1 93.56 150 MET B O 1
ATOM 3027 N N . LEU B 1 151 ? 12.172 23.922 15.641 1 94.75 151 LEU B N 1
ATOM 3028 C CA . LEU B 1 151 ? 11.609 24.844 14.664 1 94.75 151 LEU B CA 1
ATOM 3029 C C . LEU B 1 151 ? 11.367 26.219 15.281 1 94.75 151 LEU B C 1
ATOM 3031 O O . LEU B 1 151 ? 11.594 27.234 14.641 1 94.75 151 LEU B O 1
ATOM 3035 N N . MET B 1 152 ? 10.914 26.25 16.516 1 95.12 152 MET B N 1
ATOM 3036 C CA . MET B 1 152 ? 10.703 27.516 17.219 1 95.12 152 MET B CA 1
ATOM 3037 C C . MET B 1 152 ? 12 28.312 17.312 1 95.12 152 MET B C 1
ATOM 3039 O O . MET B 1 152 ? 12.016 29.5 17.016 1 95.12 152 MET B O 1
ATOM 3043 N N . ASP B 1 153 ? 13.008 27.641 17.703 1 95.56 153 ASP B N 1
ATOM 3044 C CA . ASP B 1 153 ? 14.305 28.281 17.844 1 95.56 153 ASP B CA 1
ATOM 3045 C C . ASP B 1 153 ? 14.789 28.859 16.516 1 95.56 153 ASP B C 1
ATOM 3047 O O . ASP B 1 153 ? 15.32 29.969 16.469 1 95.56 153 ASP B O 1
ATOM 3051 N N . LYS B 1 154 ? 14.648 28.141 15.523 1 96.31 154 LYS B N 1
ATOM 3052 C CA . LYS B 1 154 ? 15.07 28.609 14.211 1 96.31 154 LYS B CA 1
ATOM 3053 C C . LYS B 1 154 ? 14.281 29.844 13.797 1 96.31 154 LYS B C 1
ATOM 3055 O O . LYS B 1 154 ? 14.844 30.797 13.227 1 96.31 154 LYS B O 1
ATOM 3060 N N . CYS B 1 155 ? 13.047 29.781 14.023 1 96.5 155 CYS B N 1
ATOM 3061 C CA . CYS B 1 155 ? 12.203 30.938 13.719 1 96.5 155 CYS B CA 1
ATOM 3062 C C . CYS B 1 155 ? 12.68 32.156 14.469 1 96.5 155 CYS B C 1
ATOM 3064 O O . CYS B 1 155 ? 12.82 33.25 13.883 1 96.5 155 CYS B O 1
ATOM 3066 N N . LEU B 1 156 ? 12.984 32.031 15.734 1 95.69 156 LEU B N 1
ATOM 3067 C CA . LEU B 1 156 ? 13.414 33.156 16.562 1 95.69 156 LEU B CA 1
ATOM 3068 C C . LEU B 1 156 ? 14.758 33.688 16.078 1 95.69 156 LEU B C 1
ATOM 3070 O O . LEU B 1 156 ? 14.992 34.906 16.094 1 95.69 156 LEU B O 1
ATOM 3074 N N . ARG B 1 157 ? 15.547 32.812 15.672 1 96.06 157 ARG B N 1
ATOM 3075 C CA . ARG B 1 157 ? 16.828 33.25 15.133 1 96.06 157 ARG B CA 1
ATOM 3076 C C . ARG B 1 157 ? 16.641 34.094 13.875 1 96.06 157 ARG B C 1
ATOM 3078 O O . ARG B 1 157 ? 17.281 35.125 13.727 1 96.06 157 ARG B O 1
ATOM 3085 N N . ILE B 1 158 ? 15.852 33.688 13.047 1 96.5 158 ILE B N 1
ATOM 3086 C CA . ILE B 1 158 ? 15.586 34.469 11.828 1 96.5 158 ILE B CA 1
ATOM 3087 C C . ILE B 1 158 ? 14.969 35.812 12.188 1 96.5 158 ILE B C 1
ATOM 3089 O O . ILE B 1 158 ? 15.359 36.844 11.648 1 96.5 158 ILE B O 1
ATOM 3093 N N . ILE B 1 159 ? 14.07 35.781 13.086 1 95.31 159 ILE B N 1
ATOM 3094 C CA . ILE B 1 159 ? 13.383 37 13.516 1 95.31 159 ILE B CA 1
ATOM 3095 C C . ILE B 1 159 ? 14.398 37.969 14.102 1 95.31 159 ILE B C 1
ATOM 3097 O O . ILE B 1 159 ? 14.352 39.156 13.812 1 95.31 159 ILE B O 1
ATOM 3101 N N . CYS B 1 160 ? 15.367 37.469 14.828 1 94.94 160 CYS B N 1
ATOM 3102 C CA . CYS B 1 160 ? 16.375 38.312 15.461 1 94.94 160 CYS B CA 1
ATOM 3103 C C . CYS B 1 160 ? 17.391 38.812 14.438 1 94.94 160 CYS B C 1
ATOM 3105 O O . CYS B 1 160 ? 17.797 39.969 14.477 1 94.94 160 CYS B O 1
ATOM 3107 N N . ASN B 1 161 ? 17.781 37.938 13.586 1 95.62 161 ASN B N 1
ATOM 3108 C CA . ASN B 1 161 ? 18.844 38.25 12.641 1 95.62 161 ASN B CA 1
ATOM 3109 C C . ASN B 1 161 ? 18.328 39.125 11.492 1 95.62 161 ASN B C 1
ATOM 3111 O O . ASN B 1 161 ? 19.078 39.906 10.914 1 95.62 161 ASN B O 1
ATOM 3115 N N . GLN B 1 162 ? 17.094 38.938 11.203 1 95.56 162 GLN B N 1
ATOM 3116 C CA . GLN B 1 162 ? 16.5 39.688 10.094 1 95.56 162 GLN B CA 1
ATOM 3117 C C . GLN B 1 162 ? 15.219 40.406 10.523 1 95.56 162 GLN B C 1
ATOM 3119 O O . GLN B 1 162 ? 14.18 40.281 9.859 1 95.56 162 GLN B O 1
ATOM 3124 N N . THR B 1 163 ? 15.328 41.188 11.539 1 95.12 163 THR B N 1
ATOM 3125 C CA . THR B 1 163 ? 14.203 41.781 12.25 1 95.12 163 THR B CA 1
ATOM 3126 C C . THR B 1 163 ? 13.438 42.719 11.336 1 95.12 163 THR B C 1
ATOM 3128 O O . THR B 1 163 ? 12.211 42.656 11.242 1 95.12 163 THR B O 1
ATOM 3131 N N . GLN B 1 164 ? 14.164 43.531 10.688 1 92.88 164 GLN B N 1
ATOM 3132 C CA . GLN B 1 164 ? 13.516 44.531 9.859 1 92.88 164 GLN B CA 1
ATOM 3133 C C . GLN B 1 164 ? 12.672 43.906 8.766 1 92.88 164 GLN B C 1
ATOM 3135 O O . GLN B 1 164 ? 11.531 44.312 8.531 1 92.88 164 GLN B O 1
ATOM 3140 N N . GLU B 1 165 ? 13.242 42.938 8.141 1 94.88 165 GLU B N 1
ATOM 3141 C CA . GLU B 1 165 ? 12.523 42.25 7.074 1 94.88 165 GLU B CA 1
ATOM 3142 C C . GLU B 1 165 ? 11.273 41.562 7.613 1 94.88 165 GLU B C 1
ATOM 3144 O O . GLU B 1 165 ? 10.219 41.594 6.965 1 94.88 165 GLU B O 1
ATOM 3149 N N . VAL B 1 166 ? 11.352 41 8.758 1 95.94 166 VAL B N 1
ATOM 3150 C CA . VAL B 1 166 ? 10.242 40.312 9.383 1 95.94 166 VAL B CA 1
ATOM 3151 C C . VAL B 1 166 ? 9.125 41.281 9.734 1 95.94 166 VAL B C 1
ATOM 3153 O O . VAL B 1 166 ? 7.953 41.031 9.438 1 95.94 166 VAL B O 1
ATOM 3156 N N . LEU B 1 167 ? 9.5 42.469 10.25 1 93.69 167 LEU B N 1
ATOM 3157 C CA . LEU B 1 167 ? 8.531 43.469 10.734 1 93.69 167 LEU B CA 1
ATOM 3158 C C . LEU B 1 167 ? 7.801 44.125 9.562 1 93.69 167 LEU B C 1
ATOM 3160 O O . LEU B 1 167 ? 6.656 44.562 9.711 1 93.69 167 LEU B O 1
ATOM 3164 N N . GLN B 1 168 ? 8.398 44.094 8.445 1 92 168 GLN B N 1
ATOM 3165 C CA . GLN B 1 168 ? 7.824 44.781 7.301 1 92 168 GLN B CA 1
ATOM 3166 C C . GLN B 1 168 ? 6.863 43.875 6.535 1 92 168 GLN B C 1
ATOM 3168 O O . GLN B 1 168 ? 6.074 44.375 5.715 1 92 168 GLN B O 1
ATOM 3173 N N . GLU B 1 169 ? 6.914 42.625 6.852 1 92 169 GLU B N 1
ATOM 3174 C CA . GLU B 1 169 ? 6.047 41.688 6.152 1 92 169 GLU B CA 1
ATOM 3175 C C . GLU B 1 169 ? 4.613 41.75 6.676 1 92 169 GLU B C 1
ATOM 3177 O O . GLU B 1 169 ? 4.395 41.906 7.883 1 92 169 GLU B O 1
ATOM 3182 N N . SER B 1 170 ? 3.672 41.562 5.773 1 89.5 170 SER B N 1
ATOM 3183 C CA . SER B 1 170 ? 2.256 41.625 6.121 1 89.5 170 SER B CA 1
ATOM 3184 C C . SER B 1 170 ? 1.874 40.469 7.059 1 89.5 170 SER B C 1
ATOM 3186 O O . SER B 1 170 ? 0.943 40.594 7.859 1 89.5 170 SER B O 1
ATOM 3188 N N . SER B 1 171 ? 2.625 39.438 6.969 1 89.94 171 SER B N 1
ATOM 3189 C CA . SER B 1 171 ? 2.33 38.312 7.812 1 89.94 171 SER B CA 1
ATOM 3190 C C . SER B 1 171 ? 2.492 38.625 9.289 1 89.94 171 SER B C 1
ATOM 3192 O O . SER B 1 171 ? 1.856 38.031 10.148 1 89.94 171 SER B O 1
ATOM 3194 N N . PHE B 1 172 ? 3.307 39.625 9.57 1 92.75 172 PHE B N 1
ATOM 3195 C CA . PHE B 1 172 ? 3.512 40.062 10.953 1 92.75 172 PHE B CA 1
ATOM 3196 C C . PHE B 1 172 ? 2.219 40.625 11.539 1 92.75 172 PHE B C 1
ATOM 3198 O O . PHE B 1 172 ? 1.929 40.406 12.719 1 92.75 172 PHE B O 1
ATOM 3205 N N . ASP B 1 173 ? 1.428 41.156 10.695 1 92.06 173 ASP B N 1
ATOM 3206 C CA . ASP B 1 173 ? 0.21 41.812 11.156 1 92.06 173 ASP B CA 1
ATOM 3207 C C . ASP B 1 173 ? -0.885 40.812 11.469 1 92.06 173 ASP B C 1
ATOM 3209 O O . ASP B 1 173 ? -1.889 41.125 12.102 1 92.06 173 ASP B O 1
ATOM 3213 N N . ASP B 1 174 ? -0.625 39.562 11.094 1 90.44 174 ASP B N 1
ATOM 3214 C CA . ASP B 1 174 ? -1.673 38.562 11.203 1 90.44 174 ASP B CA 1
ATOM 3215 C C . ASP B 1 174 ? -1.406 37.625 12.375 1 90.44 174 ASP B C 1
ATOM 3217 O O . ASP B 1 174 ? -2.227 36.75 12.68 1 90.44 174 ASP B O 1
ATOM 3221 N N . VAL B 1 175 ? -0.318 37.844 13.047 1 91.88 175 VAL B N 1
ATOM 3222 C CA . VAL B 1 175 ? 0.046 36.875 14.086 1 91.88 175 VAL B CA 1
ATOM 3223 C C . VAL B 1 175 ? -0.665 37.25 15.391 1 91.88 175 VAL B C 1
ATOM 3225 O O . VAL B 1 175 ? -1.268 38.312 15.5 1 91.88 175 VAL B O 1
ATOM 3228 N N . GLU B 1 176 ? -0.592 36.344 16.328 1 92.06 176 GLU B N 1
ATOM 3229 C CA . GLU B 1 176 ? -1.178 36.594 17.641 1 92.06 176 GLU B CA 1
ATOM 3230 C C . GLU B 1 176 ? -0.357 37.594 18.453 1 92.06 176 GLU B C 1
ATOM 3232 O O . GLU B 1 176 ? 0.857 37.688 18.266 1 92.06 176 GLU B O 1
ATOM 3237 N N . LEU B 1 177 ? -1.102 38.25 19.312 1 90.88 177 LEU B N 1
ATOM 3238 C CA . LEU B 1 177 ? -0.447 39.219 20.172 1 90.88 177 LEU B CA 1
ATOM 3239 C C . LEU B 1 177 ? 0.688 38.594 20.953 1 90.88 177 LEU B C 1
ATOM 3241 O O . LEU B 1 177 ? 1.743 39.188 21.141 1 90.88 177 LEU B O 1
ATOM 3245 N N . THR B 1 178 ? 0.455 37.406 21.359 1 91.94 178 THR B N 1
ATOM 3246 C CA . THR B 1 178 ? 1.471 36.719 22.156 1 91.94 178 THR B CA 1
ATOM 3247 C C . THR B 1 178 ? 2.756 36.531 21.344 1 91.94 178 THR B C 1
ATOM 3249 O O . THR B 1 178 ? 3.854 36.594 21.906 1 91.94 178 THR B O 1
ATOM 3252 N N . THR B 1 179 ? 2.625 36.344 20.125 1 92.94 179 THR B N 1
ATOM 3253 C CA . THR B 1 179 ? 3.781 36.188 19.25 1 92.94 179 THR B CA 1
ATOM 3254 C C . THR B 1 179 ? 4.508 37.531 19.109 1 92.94 179 THR B C 1
ATOM 3256 O O . THR B 1 179 ? 5.738 37.594 19.188 1 92.94 179 THR B O 1
ATOM 3259 N N . VAL B 1 180 ? 3.734 38.594 18.938 1 91.88 180 VAL B N 1
ATOM 3260 C CA . VAL B 1 180 ? 4.301 39.938 18.844 1 91.88 180 VAL B CA 1
ATOM 3261 C C . VAL B 1 180 ? 5.105 40.25 20.109 1 91.88 180 VAL B C 1
ATOM 3263 O O . VAL B 1 180 ? 6.242 40.719 20.031 1 91.88 180 VAL B O 1
ATOM 3266 N N . LEU B 1 181 ? 4.523 39.938 21.188 1 91.31 181 LEU B N 1
ATOM 3267 C CA . LEU B 1 181 ? 5.18 40.219 22.469 1 91.31 181 LEU B CA 1
ATOM 3268 C C . LEU B 1 181 ? 6.469 39.406 22.594 1 91.31 181 LEU B C 1
ATOM 3270 O O . LEU B 1 181 ? 7.48 39.906 23.062 1 91.31 181 LEU B O 1
ATOM 3274 N N . THR B 1 182 ? 6.422 38.25 22.188 1 92.12 182 THR B N 1
ATOM 3275 C CA . THR B 1 182 ? 7.598 37.375 22.234 1 92.12 182 THR B CA 1
ATOM 3276 C C . THR B 1 182 ? 8.719 37.938 21.359 1 92.12 182 THR B C 1
ATOM 3278 O O . THR B 1 182 ? 9.883 37.938 21.75 1 92.12 182 THR B O 1
ATOM 3281 N N . VAL B 1 183 ? 8.406 38.344 20.188 1 90.69 183 VAL B N 1
ATOM 3282 C CA . VAL B 1 183 ? 9.375 38.938 19.266 1 90.69 183 VAL B CA 1
ATOM 3283 C C . VAL B 1 183 ? 10.039 40.156 19.922 1 90.69 183 VAL B C 1
ATOM 3285 O O . VAL B 1 183 ? 11.266 40.281 19.906 1 90.69 183 VAL B O 1
ATOM 3288 N N . PHE B 1 184 ? 9.234 40.969 20.516 1 89.69 184 PHE B N 1
ATOM 3289 C CA . PHE B 1 184 ? 9.742 42.219 21.062 1 89.69 184 PHE B CA 1
ATOM 3290 C C . PHE B 1 184 ? 10.5 41.969 22.359 1 89.69 184 PHE B C 1
ATOM 3292 O O . PHE B 1 184 ? 11.25 42.844 22.812 1 89.69 184 PHE B O 1
ATOM 3299 N N . GLU B 1 185 ? 10.297 40.844 22.922 1 90.25 185 GLU B N 1
ATOM 3300 C CA . GLU B 1 185 ? 11.008 40.5 24.141 1 90.25 185 GLU B CA 1
ATOM 3301 C C . GLU B 1 185 ? 12.398 39.938 23.828 1 90.25 185 GLU B C 1
ATOM 3303 O O . GLU B 1 185 ? 13.234 39.812 24.734 1 90.25 185 GLU B O 1
ATOM 3308 N N . GLN B 1 186 ? 12.586 39.719 22.594 1 89.94 186 GLN B N 1
ATOM 3309 C CA . GLN B 1 186 ? 13.914 39.25 22.234 1 89.94 186 GLN B CA 1
ATOM 3310 C C . GLN B 1 186 ? 14.984 40.281 22.516 1 89.94 186 GLN B C 1
ATOM 3312 O O . GLN B 1 186 ? 14.75 41.5 22.312 1 89.94 186 GLN B O 1
ATOM 3317 N N . GLU B 1 187 ? 16.125 39.875 22.984 1 85.56 187 GLU B N 1
ATOM 3318 C CA . GLU B 1 187 ? 17.172 40.812 23.422 1 85.56 187 GLU B CA 1
ATOM 3319 C C . GLU B 1 187 ? 18.109 41.156 22.266 1 85.56 187 GLU B C 1
ATOM 3321 O O . GLU B 1 187 ? 18.812 42.156 22.312 1 85.56 187 GLU B O 1
ATOM 3326 N N . ASP B 1 188 ? 18.141 40.406 21.219 1 90.12 188 ASP B N 1
ATOM 3327 C CA . ASP B 1 188 ? 19.141 40.562 20.172 1 90.12 188 ASP B CA 1
ATOM 3328 C C . ASP B 1 188 ? 18.484 40.906 18.828 1 90.12 188 ASP B C 1
ATOM 3330 O O . ASP B 1 188 ? 18.859 40.375 17.797 1 90.12 188 ASP B O 1
ATOM 3334 N N . LEU B 1 189 ? 17.516 41.781 18.891 1 92.19 189 LEU B N 1
ATOM 3335 C CA . LEU B 1 189 ? 16.875 42.156 17.625 1 92.19 189 LEU B CA 1
ATOM 3336 C C . LEU B 1 189 ? 17.812 43 16.766 1 92.19 189 LEU B C 1
ATOM 3338 O O . LEU B 1 189 ? 18.516 43.875 17.281 1 92.19 189 LEU B O 1
ATOM 3342 N N . ASN B 1 190 ? 17.859 42.688 15.523 1 91.31 190 ASN B N 1
ATOM 3343 C CA . ASN B 1 190 ? 18.688 43.438 14.578 1 91.31 190 ASN B CA 1
ATOM 3344 C C . ASN B 1 190 ? 17.938 44.625 13.984 1 91.31 190 ASN B C 1
ATOM 3346 O O . ASN B 1 190 ? 17.406 44.531 12.875 1 91.31 190 ASN B O 1
ATOM 3350 N N . ILE B 1 191 ? 17.938 45.75 14.641 1 89.75 191 ILE B N 1
ATOM 3351 C CA . ILE B 1 191 ? 17.234 46.938 14.203 1 89.75 191 ILE B CA 1
ATOM 3352 C C . ILE B 1 191 ? 18.188 48.125 14.18 1 89.75 191 ILE B C 1
ATOM 3354 O O . ILE B 1 191 ? 19.172 48.156 14.922 1 89.75 191 ILE B O 1
ATOM 3358 N N . LYS B 1 192 ? 17.891 49.062 13.281 1 87.88 192 LYS B N 1
ATOM 3359 C CA . LYS B 1 192 ? 18.672 50.281 13.211 1 87.88 192 LYS B CA 1
ATOM 3360 C C . LYS B 1 192 ? 18.188 51.312 14.234 1 87.88 192 LYS B C 1
ATOM 3362 O O . LYS B 1 192 ? 18.984 52.125 14.742 1 87.88 192 LYS B O 1
ATOM 3367 N N . SER B 1 193 ? 16.875 51.312 14.43 1 87.06 193 SER B N 1
ATOM 3368 C CA . SER B 1 193 ? 16.25 52.25 15.359 1 87.06 193 SER B CA 1
ATOM 3369 C C . SER B 1 193 ? 15.031 51.625 16.031 1 87.06 193 SER B C 1
ATOM 3371 O O . SER B 1 193 ? 14.328 50.812 15.43 1 87.06 193 SER B O 1
ATOM 3373 N N . GLU B 1 194 ? 14.82 52.031 17.266 1 85.88 194 GLU B N 1
ATOM 3374 C CA . GLU B 1 194 ? 13.648 51.562 17.984 1 85.88 194 GLU B CA 1
ATOM 3375 C C . GLU B 1 194 ? 12.359 52.031 17.312 1 85.88 194 GLU B C 1
ATOM 3377 O O . GLU B 1 194 ? 11.289 51.469 17.531 1 85.88 194 GLU B O 1
ATOM 3382 N N . LEU B 1 195 ? 12.477 53 16.484 1 86.56 195 LEU B N 1
ATOM 3383 C CA . LEU B 1 195 ? 11.312 53.5 15.758 1 86.56 195 LEU B CA 1
ATOM 3384 C C . LEU B 1 195 ? 10.695 52.438 14.883 1 86.56 195 LEU B C 1
ATOM 3386 O O . LEU B 1 195 ? 9.477 52.406 14.68 1 86.56 195 LEU B O 1
ATOM 3390 N N . GLU B 1 196 ? 11.531 51.562 14.43 1 87.69 196 GLU B N 1
ATOM 3391 C CA . GLU B 1 196 ? 11.047 50.469 13.586 1 87.69 196 GLU B CA 1
ATOM 3392 C C . GLU B 1 196 ? 10.102 49.562 14.359 1 87.69 196 GLU B C 1
ATOM 3394 O O . GLU B 1 196 ? 9.086 49.125 13.828 1 87.69 196 GLU B O 1
ATOM 3399 N N . LEU B 1 197 ? 10.469 49.312 15.578 1 89.44 197 LEU B N 1
ATOM 3400 C CA . LEU B 1 197 ? 9.625 48.5 16.438 1 89.44 197 LEU B CA 1
ATOM 3401 C C . LEU B 1 197 ? 8.305 49.188 16.734 1 89.44 197 LEU B C 1
ATOM 3403 O O . LEU B 1 197 ? 7.242 48.562 16.672 1 89.44 197 LEU B O 1
ATOM 3407 N N . PHE B 1 198 ? 8.391 50.469 16.984 1 88.5 198 PHE B N 1
ATOM 3408 C CA . PHE B 1 198 ? 7.211 51.281 17.297 1 88.5 198 PHE B CA 1
ATOM 3409 C C . PHE B 1 198 ? 6.258 51.312 16.109 1 88.5 198 PHE B C 1
ATOM 3411 O O . PHE B 1 198 ? 5.043 51.188 16.266 1 88.5 198 PHE B O 1
ATOM 3418 N N . SER B 1 199 ? 6.793 51.469 14.977 1 91.19 199 SER B N 1
ATOM 3419 C CA . SER B 1 199 ? 5.98 51.5 13.766 1 91.19 199 SER B CA 1
ATOM 3420 C C . SER B 1 199 ? 5.246 50.188 13.539 1 91.19 199 SER B C 1
ATOM 3422 O O . SER B 1 199 ? 4.078 50.188 13.148 1 91.19 199 SER B O 1
ATOM 3424 N N . ALA B 1 200 ? 5.965 49.156 13.766 1 91.44 200 ALA B N 1
ATOM 3425 C CA . ALA B 1 200 ? 5.387 47.844 13.57 1 91.44 200 ALA B CA 1
ATOM 3426 C C . ALA B 1 200 ? 4.254 47.594 14.555 1 91.44 200 ALA B C 1
ATOM 3428 O O . ALA B 1 200 ? 3.205 47.062 14.188 1 91.44 200 ALA B O 1
ATOM 3429 N N . VAL B 1 201 ? 4.449 47.969 15.789 1 89.75 201 VAL B N 1
ATOM 3430 C CA . VAL B 1 201 ? 3.438 47.75 16.828 1 89.75 201 VAL B CA 1
ATOM 3431 C C . VAL B 1 201 ? 2.219 48.625 16.531 1 89.75 201 VAL B C 1
ATOM 3433 O O . VAL B 1 201 ? 1.079 48.219 16.734 1 89.75 201 VAL B O 1
ATOM 3436 N N . ALA B 1 202 ? 2.504 49.812 16.109 1 90.5 202 ALA B N 1
ATOM 3437 C CA . ALA B 1 202 ? 1.411 50.719 15.766 1 90.5 202 ALA B CA 1
ATOM 3438 C C . ALA B 1 202 ? 0.563 50.156 14.633 1 90.5 202 ALA B C 1
ATOM 3440 O O . ALA B 1 202 ? -0.668 50.188 14.703 1 90.5 202 ALA B O 1
ATOM 3441 N N . ARG B 1 203 ? 1.18 49.719 13.656 1 92.44 203 ARG B N 1
ATOM 3442 C CA . ARG B 1 203 ? 0.492 49.094 12.523 1 92.44 203 ARG B CA 1
ATOM 3443 C C . ARG B 1 203 ? -0.324 47.875 12.977 1 92.44 203 ARG B C 1
ATOM 3445 O O . ARG B 1 203 ? -1.478 47.719 12.57 1 92.44 203 ARG B O 1
ATOM 3452 N N . TYR B 1 204 ? 0.306 47.094 13.734 1 93 204 TYR B N 1
ATOM 3453 C CA . TYR B 1 204 ? -0.364 45.906 14.289 1 93 204 TYR B CA 1
ATOM 3454 C C . TYR B 1 204 ? -1.601 46.312 15.078 1 93 204 TYR B C 1
ATOM 3456 O O . TYR B 1 204 ? -2.664 45.688 14.93 1 93 204 TYR B O 1
ATOM 3464 N N . ALA B 1 205 ? -1.553 47.344 15.914 1 90.25 205 ALA B N 1
ATOM 3465 C CA . ALA B 1 205 ? -2.645 47.812 16.766 1 90.25 205 ALA B CA 1
ATOM 3466 C C . ALA B 1 205 ? -3.789 48.375 15.922 1 90.25 205 ALA B C 1
ATOM 3468 O O . ALA B 1 205 ? -4.961 48.156 16.234 1 90.25 205 ALA B O 1
ATOM 3469 N N . VAL B 1 206 ? -3.449 49.062 14.945 1 90.56 206 VAL B N 1
ATOM 3470 C CA . VAL B 1 206 ? -4.449 49.656 14.055 1 90.56 206 VAL B CA 1
ATOM 3471 C C . VAL B 1 206 ? -5.289 48.531 13.422 1 90.56 206 VAL B C 1
ATOM 3473 O O . VAL B 1 206 ? -6.52 48.656 13.367 1 90.56 206 VAL B O 1
ATOM 3476 N N . LYS B 1 207 ? -4.633 47.531 12.992 1 90.06 207 LYS B N 1
ATOM 3477 C CA . LYS B 1 207 ? -5.32 46.438 12.328 1 90.06 207 LYS B CA 1
ATOM 3478 C C . LYS B 1 207 ? -6.223 45.688 13.305 1 90.06 207 LYS B C 1
ATOM 3480 O O . LYS B 1 207 ? -7.324 45.25 12.945 1 90.06 207 LYS B O 1
ATOM 3485 N N . HIS B 1 208 ? -5.84 45.469 14.523 1 87.25 208 HIS B N 1
ATOM 3486 C CA . HIS B 1 208 ? -6.57 44.625 15.477 1 87.25 208 HIS B CA 1
ATOM 3487 C C . HIS B 1 208 ? -7.531 45.469 16.312 1 87.25 208 HIS B C 1
ATOM 3489 O O . HIS B 1 208 ? -8.469 44.938 16.906 1 87.25 208 HIS B O 1
ATOM 3495 N N . ASN B 1 209 ? -7.164 46.781 16.609 1 78.44 209 ASN B N 1
ATOM 3496 C CA . ASN B 1 209 ? -8.133 47.656 17.25 1 78.44 209 ASN B CA 1
ATOM 3497 C C . ASN B 1 209 ? -9.297 47.969 16.328 1 78.44 209 ASN B C 1
ATOM 3499 O O . ASN B 1 209 ? -10.422 48.188 16.781 1 78.44 209 ASN B O 1
ATOM 3503 N N . GLN B 1 210 ? -8.906 48.062 15.078 1 62.44 210 GLN B N 1
ATOM 3504 C CA . GLN B 1 210 ? -10.008 48.281 14.141 1 62.44 210 GLN B CA 1
ATOM 3505 C C . GLN B 1 210 ? -10.953 47.062 14.125 1 62.44 210 GLN B C 1
ATOM 3507 O O . GLN B 1 210 ? -12.148 47.219 13.891 1 62.44 210 GLN B O 1
ATOM 3512 N N . ILE B 1 211 ? -10.375 45.906 14.406 1 55.53 211 ILE B N 1
ATOM 3513 C CA . ILE B 1 211 ? -11.234 44.719 14.438 1 55.53 211 ILE B CA 1
ATOM 3514 C C . ILE B 1 211 ? -11.961 44.656 15.781 1 55.53 211 ILE B C 1
ATOM 3516 O O . ILE B 1 211 ? -13.133 44.281 15.836 1 55.53 211 ILE B O 1
ATOM 3520 N N . SER B 1 212 ? -11.141 44.875 17 1 49.41 212 SER B N 1
ATOM 3521 C CA . SER B 1 212 ? -11.789 44.844 18.297 1 49.41 212 SER B CA 1
ATOM 3522 C C . SER B 1 212 ? -12.359 46.219 18.656 1 49.41 212 SER B C 1
ATOM 3524 O O . SER B 1 212 ? -11.617 47.188 18.781 1 49.41 212 SER B O 1
ATOM 3526 N N . GLY B 1 213 ? -13.367 46.812 18.219 1 45.09 213 GLY B N 1
ATOM 3527 C CA . GLY B 1 213 ? -14 47.938 18.891 1 45.09 213 GLY B CA 1
ATOM 3528 C C . GLY B 1 213 ? -13.648 48 20.375 1 45.09 213 GLY B C 1
ATOM 3529 O O . GLY B 1 213 ? -14.281 48.75 21.125 1 45.09 213 GLY B O 1
ATOM 3530 N N . ALA B 1 214 ? -13.109 46.906 21.031 1 43.94 214 ALA B N 1
ATOM 3531 C CA . ALA B 1 214 ? -12.867 46.938 22.469 1 43.94 214 ALA B CA 1
ATOM 3532 C C . ALA B 1 214 ? -11.594 47.688 22.797 1 43.94 214 ALA B C 1
ATOM 3534 O O . ALA B 1 214 ? -10.719 47.875 21.938 1 43.94 214 ALA B O 1
ATOM 3535 N N . LYS B 1 215 ? -11.258 48.188 24.156 1 42.81 215 LYS B N 1
ATOM 3536 C CA . LYS B 1 215 ? -10.344 49 24.938 1 42.81 215 LYS B CA 1
ATOM 3537 C C . LYS B 1 215 ? -8.906 48.5 24.797 1 42.81 215 LYS B C 1
ATOM 3539 O O . LYS B 1 215 ? -8.594 47.375 25.109 1 42.81 215 LYS B O 1
ATOM 3544 N N . VAL B 1 216 ? -7.941 48.969 24 1 42.91 216 VAL B N 1
ATOM 3545 C CA . VAL B 1 216 ? -6.5 48.781 23.859 1 42.91 216 VAL B CA 1
ATOM 3546 C C . VAL B 1 216 ? -5.824 48.969 25.219 1 42.91 216 VAL B C 1
ATOM 3548 O O . VAL B 1 216 ? -5.98 50.031 25.859 1 42.91 216 VAL B O 1
ATOM 3551 N N . PRO B 1 217 ? -5.273 48 26 1 39.75 217 PRO B N 1
ATOM 3552 C CA . PRO B 1 217 ? -4.535 48.312 27.219 1 39.75 217 PRO B CA 1
ATOM 3553 C C . PRO B 1 217 ? -3.312 49.219 26.969 1 39.75 217 PRO B C 1
ATOM 3555 O O . PRO B 1 217 ? -2.682 49.094 25.922 1 39.75 217 PRO B O 1
ATOM 3558 N N . ARG B 1 218 ? -3.096 50.375 27.578 1 37.84 218 ARG B N 1
ATOM 3559 C CA . ARG B 1 218 ? -2 51.344 27.641 1 37.84 218 ARG B CA 1
ATOM 3560 C C . ARG B 1 218 ? -0.666 50.656 27.875 1 37.84 218 ARG B C 1
ATOM 3562 O O . ARG B 1 218 ? -0.525 49.844 28.812 1 37.84 218 ARG B O 1
ATOM 3569 N N . LEU B 1 219 ? 0.192 50.312 26.875 1 39.38 219 LEU B N 1
ATOM 3570 C CA . LEU B 1 219 ? 1.593 49.938 27.031 1 39.38 219 LEU B CA 1
ATOM 3571 C C . LEU B 1 219 ? 2.355 51 27.812 1 39.38 219 LEU B C 1
ATOM 3573 O O . LEU B 1 219 ? 2.922 51.906 27.234 1 39.38 219 LEU B O 1
ATOM 3577 N N . ASP B 1 220 ? 1.976 51.469 28.922 1 38.09 220 ASP B N 1
ATOM 3578 C CA . ASP B 1 220 ? 2.652 52.469 29.734 1 38.09 220 ASP B CA 1
ATOM 3579 C C . ASP B 1 220 ? 4.109 52.094 29.984 1 38.09 220 ASP B C 1
ATOM 3581 O O . ASP B 1 220 ? 4.938 52.938 30.297 1 38.09 220 ASP B O 1
ATOM 3585 N N . GLY B 1 221 ? 4.422 50.75 30.125 1 38.5 221 GLY B N 1
ATOM 3586 C CA . GLY B 1 221 ? 5.676 50.469 30.812 1 38.5 221 GLY B CA 1
ATOM 3587 C C . GLY B 1 221 ? 6.898 50.719 29.953 1 38.5 221 GLY B C 1
ATOM 3588 O O . GLY B 1 221 ? 8.031 50.562 30.406 1 38.5 221 GLY B O 1
ATOM 3589 N N . ILE B 1 222 ? 6.887 50.75 28.672 1 39.72 222 ILE B N 1
ATOM 3590 C CA . ILE B 1 222 ? 8.195 50.719 28.031 1 39.72 222 ILE B CA 1
ATOM 3591 C C . ILE B 1 222 ? 8.797 52.125 28.047 1 39.72 222 ILE B C 1
ATOM 3593 O O . ILE B 1 222 ? 9.891 52.344 27.531 1 39.72 222 ILE B O 1
ATOM 3597 N N . GLY B 1 223 ? 8.016 53.188 28.375 1 33.06 223 GLY B N 1
ATOM 3598 C CA . GLY B 1 223 ? 8.602 54.5 28.234 1 33.06 223 GLY B CA 1
ATOM 3599 C C . GLY B 1 223 ? 9.633 54.812 29.297 1 33.06 223 GLY B C 1
ATOM 3600 O O . GLY B 1 223 ? 10.102 55.938 29.391 1 33.06 223 GLY B O 1
ATOM 3601 N N . ASN B 1 224 ? 9.727 53.938 30.359 1 33.62 224 ASN B N 1
ATOM 3602 C CA . ASN B 1 224 ? 10.5 54.562 31.422 1 33.62 224 ASN B CA 1
ATOM 3603 C C . ASN B 1 224 ? 11.984 54.656 31.047 1 33.62 224 ASN B C 1
ATOM 3605 O O . ASN B 1 224 ? 12.812 53.938 31.641 1 33.62 224 ASN B O 1
ATOM 3609 N N . CYS B 1 225 ? 12.445 54.625 29.797 1 28.67 225 CYS B N 1
ATOM 3610 C CA . CYS B 1 225 ? 13.867 54.938 29.75 1 28.67 225 CYS B CA 1
ATOM 3611 C C . CYS B 1 225 ? 14.109 56.406 30.141 1 28.67 225 CYS B C 1
ATOM 3613 O O . CYS B 1 225 ? 13.758 57.312 29.391 1 28.67 225 CYS B O 1
ATOM 3615 N N . ASP B 1 226 ? 13.641 56.875 31.203 1 24.22 226 ASP B N 1
ATOM 3616 C CA . ASP B 1 226 ? 14.375 58.062 31.703 1 24.22 226 ASP B CA 1
ATOM 3617 C C . ASP B 1 226 ? 15.797 57.656 32.094 1 24.22 226 ASP B C 1
ATOM 3619 O O . ASP B 1 226 ? 16.031 56.594 32.625 1 24.22 226 ASP B O 1
#

Secondary structure (DSSP, 8-state):
------TT-GGGG--SHHHHHHHHHHH-TT--EEEEES-TTS-EEEEE-HHHHHTT-HHHHHHHHSTTPPPSSEEE-SS-HHHHHHHHHHHHH-------HHHHHHHHHHHHHTT-HHHHHHHHHHHHHT--HHHHHHHHHHHHHTT-HHHHHHHHHHHHHTHHHHHHSGGGGGS-HHHHHHHHH-S----S-HHHHHHHHHHHHHHHHHH--S------GGG---/------TT-GGGG--SHHHHHHHHHHH-TT--EEEEES-TTS-EEEEE-HHHHHTT-HHHHHHHHSTTPPPSSEEE-SS-HHHHHHHHHHHHH-------HHHHHHHHHHHHHTT-HHHHHHHHHHHHHT--HHHHHHHHHHHHHTT-HHHHHHHHHHHHHTHHHHHHSGGGGGS-HHHHHHHHH-S----S-HHHHHHHHHHHHHHHHHH--S------GGG---

pLDDT: mean 88.91, std 17.08, range [24.22, 98.88]

InterPro domains:
  IPR000210 BTB/POZ domain [PF00651] (24-127)
  IPR000210 BTB/POZ domain [PS50097] (31-100)
  IPR000210 BTB/POZ domain [SM00225] (31-131)
  IPR011333 SKP1/BTB/POZ domain superfamily [G3DSA:3.30.710.10] (8-131)
  IPR011333 SKP1/BTB/POZ domain superfamily [SSF54695] (11-130)
  IPR011705 BTB/Kelch-associated [PF07707] (137-210)

Radius of gyration: 34.18 Å; Cα contacts (8 Å, |Δi|>4): 588; chains: 2; bounding box: 49×111×74 Å

Organism: Phaedon cochleariae (NCBI:txid80249)

Solvent-accessible surface area (backbone atoms only — not comparable to full-atom values): 25080 Å² total; per-residue (Å²): 128,83,72,73,76,57,98,80,41,64,27,68,77,37,85,43,55,37,51,35,33,45,48,33,61,75,67,42,64,84,46,74,43,40,31,39,20,22,47,86,90,64,46,42,78,46,62,40,41,60,67,59,44,29,50,45,8,58,52,43,28,42,40,69,72,32,95,73,47,65,63,82,61,38,78,37,60,91,44,52,42,69,34,49,50,49,50,49,41,27,55,39,45,61,48,81,86,78,85,46,69,68,55,29,52,50,32,27,51,52,22,57,75,38,46,29,58,68,56,29,50,52,29,49,51,50,51,64,74,67,62,44,50,65,47,24,64,58,48,28,52,51,19,59,75,67,68,33,64,69,54,30,52,52,24,50,48,43,44,21,70,37,25,57,60,25,57,70,26,72,53,53,60,70,52,54,68,68,54,54,52,52,60,70,64,47,90,65,59,46,68,95,49,72,61,58,58,53,51,42,51,49,53,36,45,52,61,50,44,68,68,38,86,63,89,78,80,80,79,65,74,76,65,70,74,118,129,83,73,74,74,57,97,82,39,65,27,67,76,37,82,43,54,38,51,35,34,44,50,32,60,73,68,42,65,85,46,72,43,40,31,39,22,23,49,87,89,63,47,40,79,46,62,40,41,61,66,59,44,27,50,45,9,58,53,42,28,41,40,69,73,34,97,74,47,65,63,82,63,38,79,37,61,89,43,53,43,69,33,50,50,50,50,49,42,27,55,38,47,59,49,79,86,78,86,46,68,67,53,28,51,50,32,29,51,50,20,58,74,39,46,29,60,67,57,29,50,52,29,50,53,50,51,62,74,66,61,44,49,67,47,24,64,58,48,27,52,51,19,60,76,67,66,33,65,70,55,28,52,51,24,51,48,43,44,23,72,38,24,58,61,25,58,68,27,72,53,53,61,70,53,54,67,69,55,54,52,52,61,70,63,48,87,66,60,44,67,95,49,72,61,59,56,51,53,41,51,49,53,36,46,53,61,49,43,69,69,38,87,61,88,78,81,80,81,66,74,76,66,70,75,116